Protein AF-A0A967BPK1-F1 (afdb_monomer_lite)

Secondary structure (DSSP, 8-state):
--SSSHHHHHHHHHHHHHTTS---S-TTTSSS---------EEEEEEEE-TT-EEEEETTEEEEE-TTS-SS-EEEEEEEES--SS--TTB-B-EEEEE---S--SSPEEEEEEB-S---SEEEEEEEEEEEEGGGTEEEEEEEEEEEEEETTEEEEEEPP----S-----SS---------SPPPEEEEEEEEEEEEE-TTSSEEEEE-TTTS-HHHHHHHHHHHHHHHHHHHHHT--GGGS-S-PEEEEEE---TT--EEEE--TT-TTT-EEEEEGGGTT-HHHHHHHHHHHHHHHHHHTT--S-HHHHHHS--TTHHHHHHHHHHHTHHHH-TT---TT--GGGTTHHHH-TTGGGTT-HHHHHHHHHHHHHHHHHHH-TTHHHHHHHHHHTT--HHHHHHHHTTT-HHHHHHHHHHHHTTTSS-TT--HHHHHHHHHHSS-EEEE-STT--EEEEEEEEETTEEEEEEEEE--S---TT-EEEEEES-SSEEEEEEEEETT----EEEEEEESEEEE--HHHHHHTTEEEEEEEEE----TT-SS--EEEEEEEEEEE------EEEEEEE----------SSS--------PPPPP------GGGSEEEEEEEEEEETTEEEEEEEEEEEEGGGTEEEEEEEEEEEEEETTTEEEEEEEEEEEEEE--S----SSSS--EEEEEE-TTGGGGS-------TT---------------EEEEEEE-

Radius of gyration: 43.21 Å; chains: 1; bounding box: 71×50×147 Å

pLDDT: mean 75.12, std 24.09, range [24.73, 98.69]

Sequence (731 aa):
MNNLRYSYIRKYLFIFSILFLFSGCDIVDTIIGSGKDDNTDTIINSTTVGTDGGVINADDLTLTIPAGAFSESVDINIYSSSVTDGSIDDLATKVYQIEGLPDQYSKPINVNIKHNGNISDQSYLVIQADSYISSLDSISASNIYFDAVINGDSITSQIPALNTGVAKVSSTNLDMSTTSLTGLFPFKIFGSSNKKNYITSNNHFKIIYNSTKDNLSDITDLGQYLEDAYTKIQDIGFDYSKRPSWPVKVYIEDLANNIYGYFKASHWGLNSDYLRFNRMHLSSQLELKTTAIHEFFHFIQYSYDPRITFNRAGYQSPQHWFNEACSVWSEGLVAGSSYISDVRGFNTLTKPFEGLQAGSVGDATYHGYGMSAFIKYIVNKYGQNVLVSIYEKILAGRHVVDAINNSINYNLFMDYTPFLEQYAQGQIYSDLMYDRLLAALKISTDTFKIETEADTLKIFSANYKELSAKLYLVRLDNQNFQDDASLNLSVDQDLCDISIFTYPKSGGTVTLLAKGQKSCVVSDLKGLVQQGKYLIVMVTNLNYISNNFSPSNLDINLKMEVKTNSISMVEVEFNIDHAHKYTNYNNTTDDYDTEFSDYFTSGAGTSNLSNNIYSTVFNNPPVLGKTIRGNMKTTFYPNTNTVNVYIDQYRYWNSWYYGDVEQHFVFSATIPFNKSYIDDFYEDSTDEYYISGENACGLVSFREDNDLGSEWIGGTQCGGGAYIKVKVHRR

Foldseek 3Di:
DPPPVVVVVVVVVVVVVVVPPPPPDDPPPVVQPPPPPVAPWDFQDKDKAAQCWDWDDGPQKIKGGHRRFDPGIWIKTKTFHPDDQDDDPFFFFTKIKIFTAWLATDFKIKMKGFGPDDFPFWKWKWKWDWWAFLLVRDIDIDIFTFGWDDDPRITIGIDGGQDFLFPPDPVPQDPPPPPPPTTDDMIMIGMGGQWDWDAAPVQQEIEIERPVQADVVLVNLLSVLLVVLVVLVVVLPQDPVSAVDDHAYEYEDADPPVDQKGWAADSSDLNRTHIYGYRVCSPVNLVSSLVSNLRVLLSSLLSLANDTSVPSTHDQGLCSLQSLLVSQLCSCVRNHQQDQDPLCDPLLLQLLQQFDSNSCVPPSNSSSSNCVLVVLQCCVVPNSNLVVQLSNVNSVVFRSVVSNCVSSVNCCLVVLVVSVQCSLQCNSHVNDPVVVVVVVQVPDPQEQEDQDPVSFKDKDKDKGWAFHKDKGKYHLNHQDDDQWKKKKKFKPDQSKKKWKWKAAQVGDTIGTDWIDGRIIMGTGSNVCVVRRIMMMIMMTRNDDDGSDSDIDMDIMMMMIGIDDQPQFFKFWWKDFAFDWDDDDPPDDDDDDPDDDGDGDDTDGDGDTPPPQKDKDWDWDPDDPQKTKIKIWIWGDDPVQQKIKIKIWIWIWHQDPPPGIAIFIFIDIDIDHDDPDDDDDDDDWDKDKDWDWDPVCVVGGQGWGDDPPDTDRDPDDDDPTTGIIIIIITGD

Structure (mmCIF, N/CA/C/O backbone):
data_AF-A0A967BPK1-F1
#
_entry.id   AF-A0A967BPK1-F1
#
loop_
_atom_site.group_PDB
_atom_site.id
_atom_site.type_symbol
_atom_site.label_atom_id
_atom_site.label_alt_id
_atom_site.label_comp_id
_atom_site.label_asym_id
_atom_site.label_entity_id
_atom_site.label_seq_id
_atom_site.pdbx_PDB_ins_code
_atom_site.Cartn_x
_atom_site.Cartn_y
_atom_site.Cartn_z
_atom_site.occupancy
_atom_site.B_iso_or_equiv
_atom_site.auth_seq_id
_atom_site.auth_comp_id
_atom_site.auth_asym_id
_atom_site.auth_atom_id
_atom_site.pdbx_PDB_model_num
ATOM 1 N N . MET A 1 1 ? -40.225 21.966 -10.023 1.00 39.28 1 MET A N 1
ATOM 2 C CA . MET A 1 1 ? -38.940 21.698 -10.713 1.00 39.28 1 MET A CA 1
ATOM 3 C C . MET A 1 1 ? -37.882 20.990 -9.844 1.00 39.28 1 MET A C 1
ATOM 5 O O . MET A 1 1 ? -36.741 20.935 -10.270 1.00 39.28 1 MET A O 1
ATOM 9 N N . ASN A 1 2 ? -38.231 20.346 -8.715 1.00 32.16 2 ASN A N 1
ATOM 10 C CA . ASN A 1 2 ? -37.250 19.632 -7.865 1.00 32.16 2 ASN A CA 1
ATOM 11 C C . ASN A 1 2 ? -37.391 18.095 -7.832 1.00 32.16 2 ASN A C 1
ATOM 13 O O . ASN A 1 2 ? -36.535 17.430 -7.266 1.00 32.16 2 ASN A O 1
ATOM 17 N N . ASN A 1 3 ? -38.385 17.507 -8.512 1.00 28.98 3 ASN A N 1
ATOM 18 C CA . ASN A 1 3 ? -38.604 16.048 -8.506 1.00 28.98 3 ASN A CA 1
ATOM 19 C C . ASN A 1 3 ? -38.168 15.321 -9.793 1.00 28.98 3 ASN A C 1
ATOM 21 O O . ASN A 1 3 ? -38.293 14.106 -9.879 1.00 28.98 3 ASN A O 1
ATOM 25 N N . LEU A 1 4 ? -37.603 16.032 -10.776 1.00 28.75 4 LEU A N 1
ATOM 26 C CA . LEU A 1 4 ? -37.106 15.437 -12.029 1.00 28.75 4 LEU A CA 1
ATOM 27 C C . LEU A 1 4 ? -35.584 15.198 -12.046 1.00 28.75 4 LEU A C 1
ATOM 29 O O . LEU A 1 4 ? -35.102 14.504 -12.933 1.00 28.75 4 LEU A O 1
ATOM 33 N N . ARG A 1 5 ? -34.819 15.692 -11.057 1.00 32.34 5 ARG A N 1
ATOM 34 C CA . ARG A 1 5 ? -33.355 15.485 -10.986 1.00 32.34 5 ARG A CA 1
ATOM 35 C C . ARG A 1 5 ? -32.927 14.190 -10.275 1.00 32.34 5 ARG A C 1
ATOM 37 O O . ARG A 1 5 ? -31.859 13.672 -10.575 1.00 32.34 5 ARG A O 1
ATOM 44 N N . TYR A 1 6 ? -33.772 13.601 -9.424 1.00 32.28 6 TYR A N 1
ATOM 45 C CA . TYR A 1 6 ? -33.434 12.370 -8.686 1.00 32.28 6 TYR A CA 1
ATOM 46 C C . TYR A 1 6 ? -33.651 11.065 -9.476 1.00 32.28 6 TYR A C 1
ATOM 48 O O . TYR A 1 6 ? -33.042 10.045 -9.158 1.00 32.28 6 TYR A O 1
ATOM 56 N N . SER A 1 7 ? -34.462 11.082 -10.541 1.00 31.30 7 SER A N 1
ATOM 57 C CA . SER A 1 7 ? -34.726 9.883 -11.355 1.00 31.30 7 SER A CA 1
ATOM 58 C C . SER A 1 7 ? -33.635 9.585 -12.391 1.00 31.30 7 SER A C 1
ATOM 60 O O . SER A 1 7 ? -33.519 8.438 -12.820 1.00 31.30 7 SER A O 1
ATOM 62 N N . TYR A 1 8 ? -32.840 10.580 -12.797 1.00 31.80 8 TYR A N 1
ATOM 63 C CA . TYR A 1 8 ? -31.775 10.382 -13.786 1.00 31.80 8 TYR A CA 1
ATOM 64 C C . TYR A 1 8 ? -30.491 9.838 -13.145 1.00 31.80 8 TYR A C 1
ATOM 66 O O . TYR A 1 8 ? -29.869 8.942 -13.703 1.00 31.80 8 TYR A O 1
ATOM 74 N N . ILE A 1 9 ? -30.162 10.251 -11.917 1.00 39.34 9 ILE A N 1
ATOM 75 C CA . ILE A 1 9 ? -28.960 9.783 -11.206 1.00 39.34 9 ILE A CA 1
ATOM 76 C C . ILE A 1 9 ? -29.070 8.299 -10.807 1.00 39.34 9 ILE A C 1
ATOM 78 O O . ILE A 1 9 ? -28.094 7.561 -10.916 1.00 39.34 9 ILE A O 1
ATOM 82 N N . ARG A 1 10 ? -30.269 7.806 -10.454 1.00 33.25 10 ARG A N 1
ATOM 83 C CA . ARG A 1 10 ? -30.484 6.372 -10.165 1.00 33.25 10 ARG A CA 1
ATOM 84 C C . ARG A 1 10 ? -30.371 5.467 -11.395 1.00 33.25 10 ARG A C 1
ATOM 86 O O . ARG A 1 10 ? -29.954 4.327 -11.241 1.00 33.25 10 ARG A O 1
ATOM 93 N N . LYS A 1 11 ? -30.698 5.948 -12.601 1.00 33.56 11 LYS A N 1
ATOM 94 C CA . LYS A 1 11 ? -30.529 5.156 -13.833 1.00 33.56 11 LYS A CA 1
ATOM 95 C C . LYS A 1 11 ? -29.064 5.077 -14.274 1.00 33.56 11 LYS A C 1
ATOM 97 O O . LYS A 1 11 ? -28.650 4.017 -14.724 1.00 33.56 11 LYS A O 1
ATOM 102 N N . TYR A 1 12 ? -28.268 6.128 -14.061 1.00 32.22 12 TYR A N 1
ATOM 103 C CA . TYR A 1 12 ? -26.830 6.085 -14.355 1.00 32.22 12 TYR A CA 1
ATOM 104 C C . TYR A 1 12 ? -26.033 5.269 -13.329 1.00 32.22 12 TYR A C 1
ATOM 106 O O . TYR A 1 12 ? -25.163 4.512 -13.737 1.00 32.22 12 TYR A O 1
ATOM 114 N N . LEU A 1 13 ? -26.382 5.309 -12.035 1.00 33.78 13 LEU A N 1
ATOM 115 C CA . LEU A 1 13 ? -25.753 4.448 -11.018 1.00 33.78 13 LEU A CA 1
ATOM 116 C C . LEU A 1 13 ? -26.097 2.960 -11.192 1.00 33.78 13 LEU A C 1
ATOM 118 O O . LEU A 1 13 ? -25.250 2.111 -10.937 1.00 33.78 13 LEU A O 1
ATOM 122 N N . PHE A 1 14 ? -27.293 2.626 -11.687 1.00 30.34 14 PHE A N 1
ATOM 123 C CA . PHE A 1 14 ? -27.671 1.229 -11.936 1.00 30.34 14 PHE A CA 1
ATOM 124 C C . PHE A 1 14 ? -27.060 0.674 -13.237 1.00 30.34 14 PHE A C 1
ATOM 126 O O . PHE A 1 14 ? -26.707 -0.498 -13.289 1.00 30.34 14 PHE A O 1
ATOM 133 N N . ILE A 1 15 ? -26.848 1.517 -14.258 1.00 31.73 15 ILE A N 1
ATOM 134 C CA . ILE A 1 15 ? -26.141 1.133 -15.495 1.00 31.73 15 ILE A CA 1
ATOM 135 C C . ILE A 1 15 ? -24.620 1.029 -15.265 1.00 31.73 15 ILE A C 1
ATOM 137 O O . ILE A 1 15 ? -23.997 0.126 -15.814 1.00 31.73 15 ILE A O 1
ATOM 141 N N . PHE A 1 16 ? -24.032 1.847 -14.381 1.00 29.98 16 PHE A N 1
ATOM 142 C CA . PHE A 1 16 ? -22.621 1.702 -13.978 1.00 29.98 16 PHE A CA 1
ATOM 143 C C . PHE A 1 16 ? -22.356 0.441 -13.138 1.00 29.98 16 PHE A C 1
ATOM 145 O O . PHE A 1 16 ? -21.257 -0.098 -13.174 1.00 29.98 16 PHE A O 1
ATOM 152 N N . SER A 1 17 ? -23.369 -0.061 -12.423 1.00 30.34 17 SER A N 1
ATOM 153 C CA . SER A 1 17 ? -23.257 -1.278 -11.601 1.00 30.34 17 SER A CA 1
ATOM 154 C C . SER A 1 17 ? -23.394 -2.572 -12.415 1.00 30.34 17 SER A C 1
ATOM 156 O O . SER A 1 17 ? -22.915 -3.617 -11.994 1.00 30.34 17 SER A O 1
ATOM 158 N N . ILE A 1 18 ? -24.049 -2.520 -13.582 1.00 29.00 18 ILE A N 1
ATOM 159 C CA . ILE A 1 18 ? -24.295 -3.695 -14.439 1.00 29.00 18 ILE A CA 1
ATOM 160 C C . ILE A 1 18 ? -23.172 -3.905 -15.471 1.00 29.00 18 ILE A C 1
ATOM 162 O O . ILE A 1 18 ? -22.995 -5.017 -15.957 1.00 29.00 18 ILE A O 1
ATOM 166 N N . LEU A 1 19 ? -22.346 -2.887 -15.739 1.00 27.73 19 LEU A N 1
ATOM 167 C CA . LEU A 1 19 ? -21.166 -3.003 -16.609 1.00 27.73 19 LEU A CA 1
ATOM 168 C C . LEU A 1 19 ? -19.940 -3.660 -15.939 1.00 27.73 19 LEU A C 1
ATOM 170 O O . LEU A 1 19 ? -18.959 -3.914 -16.625 1.00 27.73 19 LEU A O 1
ATOM 174 N N . PHE A 1 20 ? -20.008 -3.990 -14.642 1.00 34.41 20 PHE A N 1
ATOM 175 C CA . PHE A 1 20 ? -18.924 -4.646 -13.888 1.00 34.41 20 PHE A CA 1
ATOM 176 C C . PHE A 1 20 ? -19.280 -6.043 -13.342 1.00 34.41 20 PHE A C 1
ATOM 178 O O . PHE A 1 20 ? -18.508 -6.617 -12.581 1.00 34.41 20 PHE A O 1
ATOM 185 N N . LEU A 1 21 ? -20.431 -6.619 -13.717 1.00 28.72 21 LEU A N 1
ATOM 186 C CA . LEU A 1 21 ? -20.920 -7.890 -13.150 1.00 28.72 21 LEU A CA 1
ATOM 187 C C . LEU A 1 21 ? -20.873 -9.103 -14.094 1.00 28.72 21 LEU A C 1
ATOM 189 O O . LEU A 1 21 ? -21.405 -10.153 -13.748 1.00 28.72 21 LEU A O 1
ATOM 193 N N . PHE A 1 22 ? -20.193 -9.014 -15.240 1.00 29.58 22 PHE A N 1
ATOM 194 C CA . PHE A 1 22 ? -19.943 -10.181 -16.096 1.00 29.58 22 PHE A CA 1
ATOM 195 C C . PHE A 1 22 ? -18.528 -10.167 -16.685 1.00 29.58 22 PHE A C 1
ATOM 197 O O . PHE A 1 22 ? -18.328 -9.903 -17.864 1.00 29.58 22 PHE A O 1
ATOM 204 N N . SER A 1 23 ? -17.545 -10.501 -15.854 1.00 32.56 23 SER A N 1
ATOM 205 C CA . SER A 1 23 ? -16.236 -11.009 -16.294 1.00 32.56 23 SER A CA 1
ATOM 206 C C . SER A 1 23 ? -15.808 -12.187 -15.412 1.00 32.56 23 SER A C 1
ATOM 208 O O . SER A 1 23 ? -14.688 -12.278 -14.929 1.00 32.56 23 SER A O 1
ATOM 210 N N . GLY A 1 24 ? -16.746 -13.109 -15.185 1.00 35.28 24 GLY A N 1
ATOM 211 C CA . GLY A 1 24 ? -16.448 -14.486 -14.810 1.00 35.28 24 GLY A CA 1
ATOM 212 C C . GLY A 1 24 ? -16.606 -15.363 -16.046 1.00 35.28 24 GLY A C 1
ATOM 213 O O . GLY A 1 24 ? -17.679 -15.922 -16.259 1.00 35.28 24 GLY A O 1
ATOM 214 N N . CYS A 1 25 ? -15.581 -15.418 -16.895 1.00 24.83 25 CYS A N 1
ATOM 215 C CA . CYS A 1 25 ? -15.500 -16.381 -17.991 1.00 24.83 25 CYS A CA 1
ATOM 216 C C . CYS A 1 25 ? -14.026 -16.672 -18.302 1.00 24.83 25 CYS A C 1
ATOM 218 O O . CYS A 1 25 ? -13.271 -15.759 -18.617 1.00 24.83 25 CYS A O 1
ATOM 220 N N . ASP A 1 26 ? -13.655 -17.936 -18.101 1.00 27.30 26 ASP A N 1
ATOM 221 C CA . ASP A 1 26 ? -12.481 -18.669 -18.583 1.00 27.30 26 ASP A CA 1
ATOM 222 C C . ASP A 1 26 ? -11.184 -17.878 -18.825 1.00 27.30 26 ASP A C 1
ATOM 224 O O . ASP A 1 26 ? -10.869 -17.412 -19.916 1.00 27.30 26 ASP A O 1
ATOM 228 N N . ILE A 1 27 ? -10.357 -17.852 -17.776 1.00 34.88 27 ILE A N 1
ATOM 229 C CA . ILE A 1 27 ? -8.999 -17.287 -17.719 1.00 34.88 27 ILE A CA 1
ATOM 230 C C . ILE A 1 27 ? -8.021 -17.935 -18.721 1.00 34.88 27 ILE A C 1
ATOM 232 O O . ILE A 1 27 ? -6.937 -17.411 -18.933 1.00 34.88 27 ILE A O 1
ATOM 236 N N . VAL A 1 28 ? -8.369 -19.036 -19.388 1.00 30.70 28 VAL A N 1
ATOM 237 C CA . VAL A 1 28 ? -7.425 -19.739 -20.275 1.00 30.70 28 VAL A CA 1
ATOM 238 C C . VAL A 1 28 ? -7.392 -19.154 -21.698 1.00 30.70 28 VAL A C 1
ATOM 240 O O . VAL A 1 28 ? -6.330 -19.167 -22.315 1.00 30.70 28 VAL A O 1
ATOM 243 N N . ASP A 1 29 ? -8.479 -18.546 -22.191 1.00 26.70 29 ASP A N 1
ATOM 244 C CA . ASP A 1 29 ? -8.551 -18.064 -23.588 1.00 26.70 29 ASP A CA 1
ATOM 245 C C . ASP A 1 29 ? -8.177 -16.579 -23.774 1.00 26.70 29 ASP A C 1
ATOM 247 O O . ASP A 1 29 ? -7.864 -16.153 -24.889 1.00 26.70 29 ASP A O 1
ATOM 251 N N . THR A 1 30 ? -8.121 -15.798 -22.689 1.00 29.58 30 THR A N 1
ATOM 252 C CA . THR A 1 30 ? -7.659 -14.393 -22.708 1.00 29.58 30 THR A CA 1
ATOM 253 C C . THR A 1 30 ? -6.133 -14.268 -22.544 1.00 29.58 30 THR A C 1
ATOM 255 O O . THR A 1 30 ? -5.576 -13.199 -22.769 1.00 29.58 30 THR A O 1
ATOM 258 N N . ILE A 1 31 ? -5.447 -15.346 -22.134 1.00 39.66 31 ILE A N 1
ATOM 259 C CA . ILE A 1 31 ? -4.011 -15.351 -21.774 1.00 39.66 31 ILE A CA 1
ATOM 260 C C . ILE A 1 31 ? -3.095 -15.665 -22.965 1.00 39.66 31 ILE A C 1
ATOM 262 O O . ILE A 1 31 ? -1.942 -15.237 -22.998 1.00 39.66 31 ILE A O 1
ATOM 266 N N . ILE A 1 32 ? -3.599 -16.363 -23.979 1.00 35.34 32 ILE A N 1
ATOM 267 C CA . ILE A 1 32 ? -2.971 -16.368 -25.299 1.00 35.34 32 ILE A CA 1
ATOM 268 C C . ILE A 1 32 ? -3.533 -15.134 -25.982 1.00 35.34 32 ILE A C 1
ATOM 270 O O . ILE A 1 32 ? -4.752 -15.024 -26.040 1.00 35.34 32 ILE A O 1
ATOM 274 N N . GLY A 1 33 ? -2.693 -14.2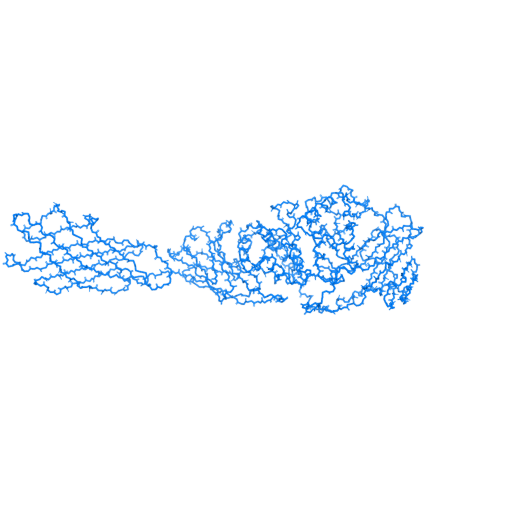15 -26.464 1.00 35.31 33 GLY A N 1
ATOM 275 C CA . GLY A 1 33 ? -3.129 -13.063 -27.254 1.00 35.31 33 GLY A CA 1
ATOM 276 C C . GLY A 1 33 ? -4.075 -13.497 -28.377 1.00 35.31 33 GLY A C 1
ATOM 277 O O . GLY A 1 33 ? -3.653 -13.852 -29.470 1.00 35.31 33 GLY A O 1
ATOM 278 N N . SER A 1 34 ? -5.369 -13.508 -28.076 1.00 28.39 34 SER A N 1
ATOM 279 C CA . SER A 1 34 ? -6.470 -13.701 -29.006 1.00 28.39 34 SER A CA 1
ATOM 280 C C . SER A 1 34 ? -7.261 -12.403 -29.125 1.00 28.39 34 SER A C 1
ATOM 282 O O . SER A 1 34 ? -8.406 -12.390 -29.574 1.00 28.39 34 SER A O 1
ATOM 284 N N . GLY A 1 35 ? -6.571 -11.280 -28.893 1.00 30.95 35 GLY A N 1
ATOM 285 C CA . GLY A 1 35 ? -6.659 -10.157 -29.811 1.00 30.95 35 GLY A CA 1
ATOM 286 C C . GLY A 1 35 ? -6.299 -10.637 -31.217 1.00 30.95 35 GLY A C 1
ATOM 287 O O . GLY A 1 35 ? -5.252 -10.311 -31.759 1.00 30.95 35 GLY A O 1
ATOM 288 N N . LYS A 1 36 ? -7.203 -11.402 -31.839 1.00 31.66 36 LYS A N 1
ATOM 289 C CA . LYS A 1 36 ? -7.503 -11.206 -33.248 1.00 31.66 36 LYS A CA 1
ATOM 290 C C . LYS A 1 36 ? -8.069 -9.790 -33.354 1.00 31.66 36 LYS A C 1
ATOM 292 O O . LYS A 1 36 ? -9.265 -9.608 -33.552 1.00 31.66 36 LYS A O 1
ATOM 297 N N . ASP A 1 37 ? -7.201 -8.796 -33.199 1.00 37.03 37 ASP A N 1
ATOM 298 C CA . ASP A 1 37 ? -7.302 -7.661 -34.091 1.00 37.03 37 ASP A CA 1
ATOM 299 C C . ASP A 1 37 ? -7.235 -8.247 -35.500 1.00 37.03 37 ASP A C 1
ATOM 301 O O . ASP A 1 37 ? -6.562 -9.258 -35.732 1.00 37.03 37 ASP A O 1
ATOM 305 N N . ASP A 1 38 ? -8.015 -7.685 -36.412 1.00 38.47 38 ASP A N 1
ATOM 306 C CA . ASP A 1 38 ? -8.031 -8.032 -37.828 1.00 38.47 38 ASP A CA 1
ATOM 307 C C . ASP A 1 38 ? -6.628 -7.809 -38.418 1.00 38.47 38 ASP A C 1
ATOM 309 O O . ASP A 1 38 ? -6.362 -6.786 -39.046 1.00 38.47 38 ASP A O 1
ATOM 313 N N . ASN A 1 39 ? -5.700 -8.732 -38.141 1.00 43.88 39 ASN A N 1
ATOM 314 C CA . ASN A 1 39 ? -4.274 -8.500 -38.268 1.00 43.88 39 ASN A CA 1
ATOM 315 C C . ASN A 1 39 ? -3.944 -8.438 -39.759 1.00 43.88 39 ASN A C 1
ATOM 317 O O . ASN A 1 39 ? -3.833 -9.455 -40.443 1.00 43.88 39 ASN A O 1
ATOM 321 N N . THR A 1 40 ? -3.844 -7.215 -40.272 1.00 52.53 40 THR A N 1
ATOM 322 C CA . THR A 1 40 ? -3.368 -6.900 -41.622 1.00 52.53 40 THR A CA 1
ATOM 323 C C . THR A 1 40 ? -1.859 -7.114 -41.763 1.00 52.53 40 THR A C 1
ATOM 325 O O . THR A 1 40 ? -1.305 -6.857 -42.830 1.00 52.53 40 THR A O 1
ATOM 328 N N . ASP A 1 41 ? -1.193 -7.563 -40.697 1.00 68.38 41 ASP A N 1
ATOM 329 C CA . ASP A 1 41 ? 0.238 -7.814 -40.639 1.00 68.38 41 ASP A CA 1
ATOM 330 C C . ASP A 1 41 ? 0.620 -8.992 -41.548 1.00 68.38 41 ASP A C 1
ATOM 332 O O . ASP A 1 41 ? 0.244 -10.148 -41.348 1.00 68.38 41 ASP A O 1
ATOM 336 N N . THR A 1 42 ? 1.389 -8.691 -42.590 1.00 77.69 42 THR A N 1
ATOM 337 C CA . THR A 1 42 ? 1.903 -9.689 -43.533 1.00 77.69 42 THR A CA 1
ATOM 338 C C . THR A 1 42 ? 3.266 -10.195 -43.089 1.00 77.69 42 THR A C 1
ATOM 340 O O . THR A 1 42 ? 4.171 -9.388 -42.859 1.00 77.69 42 THR A O 1
ATOM 343 N N . ILE A 1 43 ? 3.441 -11.522 -43.045 1.00 85.69 43 ILE A N 1
ATOM 344 C CA . ILE A 1 43 ? 4.763 -12.148 -42.895 1.00 85.69 43 ILE A CA 1
ATOM 345 C C . ILE A 1 43 ? 5.633 -11.705 -44.072 1.00 85.69 43 ILE A C 1
ATOM 347 O O . ILE A 1 43 ? 5.326 -12.009 -45.225 1.00 85.69 43 ILE A O 1
ATOM 351 N N . ILE A 1 44 ? 6.724 -11.008 -43.771 1.00 91.94 44 ILE A N 1
ATOM 352 C CA . ILE A 1 44 ? 7.715 -10.564 -44.759 1.00 91.94 44 ILE A CA 1
ATOM 353 C C . ILE A 1 44 ? 8.986 -11.418 -44.723 1.00 91.94 44 ILE A C 1
ATOM 355 O O . ILE A 1 44 ? 9.731 -11.452 -45.701 1.00 91.94 44 ILE A O 1
ATOM 359 N N . ASN A 1 45 ? 9.237 -12.140 -43.625 1.00 92.50 45 ASN A N 1
ATOM 360 C CA . ASN A 1 45 ? 10.313 -13.124 -43.529 1.00 92.50 45 ASN A CA 1
ATOM 361 C C . ASN A 1 45 ? 9.978 -14.204 -42.483 1.00 92.50 45 ASN A C 1
ATOM 363 O O . ASN A 1 45 ? 9.408 -13.900 -41.438 1.00 92.50 45 ASN A O 1
ATOM 367 N N . SER A 1 46 ? 10.358 -15.451 -42.756 1.00 92.06 46 SER A N 1
ATOM 368 C CA . SER A 1 46 ? 10.359 -16.558 -41.797 1.00 92.06 46 SER A CA 1
ATOM 369 C C . SER A 1 46 ? 11.662 -17.337 -41.975 1.00 92.06 46 SER A C 1
ATOM 371 O O . SER A 1 46 ? 11.965 -17.783 -43.084 1.00 92.06 46 SER A O 1
ATOM 373 N N . THR A 1 47 ? 12.470 -17.438 -40.917 1.00 93.12 47 THR A N 1
ATOM 374 C CA . THR A 1 47 ? 13.802 -18.062 -40.957 1.00 93.12 47 THR A CA 1
ATOM 375 C C . THR A 1 47 ? 14.074 -18.848 -39.675 1.00 93.12 47 THR A C 1
ATOM 377 O O . THR A 1 47 ? 13.941 -18.310 -38.578 1.00 93.12 47 THR A O 1
ATOM 380 N N . THR A 1 48 ? 14.543 -20.091 -39.805 1.00 94.06 48 THR A N 1
ATOM 381 C CA . THR A 1 48 ? 15.086 -20.870 -38.683 1.00 94.06 48 THR A CA 1
ATOM 382 C C . THR A 1 48 ? 16.526 -20.445 -38.391 1.00 94.06 48 THR A C 1
ATOM 384 O O . THR A 1 48 ? 17.380 -20.483 -39.280 1.00 94.06 48 THR A O 1
ATOM 387 N N . VAL A 1 49 ? 16.825 -20.074 -37.145 1.00 93.31 49 VAL A N 1
ATOM 388 C CA . VAL A 1 49 ? 18.171 -19.686 -36.699 1.00 93.31 49 VAL A CA 1
ATOM 389 C C . VAL A 1 49 ? 18.680 -20.669 -35.656 1.00 93.31 49 VAL A C 1
ATOM 391 O O . VAL A 1 49 ? 18.055 -20.857 -34.617 1.00 93.31 49 VAL A O 1
ATOM 394 N N . GLY A 1 50 ? 19.827 -21.288 -35.941 1.00 92.06 50 GLY A N 1
ATOM 395 C CA . GLY A 1 50 ? 20.498 -22.242 -35.058 1.00 92.06 50 GLY A CA 1
ATOM 396 C C . GLY A 1 50 ? 21.563 -21.621 -34.153 1.00 92.06 50 GLY A C 1
ATOM 397 O O . GLY A 1 50 ? 21.739 -20.404 -34.076 1.00 92.06 50 GLY A O 1
ATOM 398 N N . THR A 1 51 ? 22.350 -22.485 -33.510 1.00 93.44 51 THR A N 1
ATOM 399 C CA . THR A 1 51 ? 23.450 -22.095 -32.610 1.00 93.44 51 THR A CA 1
ATOM 400 C C . THR A 1 51 ? 24.563 -21.316 -33.307 1.00 93.44 51 THR A C 1
ATOM 402 O O . THR A 1 51 ? 25.292 -20.579 -32.650 1.00 93.44 51 THR A O 1
ATOM 405 N N . ASP A 1 52 ? 24.702 -21.436 -34.627 1.00 94.88 52 ASP A N 1
ATOM 406 C CA . ASP A 1 52 ? 25.702 -20.697 -35.409 1.00 94.88 52 ASP A CA 1
ATOM 407 C C . ASP A 1 52 ? 25.343 -19.210 -35.585 1.00 94.88 52 ASP A C 1
ATOM 409 O O . ASP A 1 52 ? 26.171 -18.415 -36.035 1.00 94.88 52 ASP A O 1
ATOM 413 N N . GLY A 1 53 ? 24.138 -18.806 -35.165 1.00 94.50 53 GLY A N 1
ATOM 414 C CA . GLY A 1 53 ? 23.610 -17.465 -35.383 1.00 94.50 53 GLY A CA 1
ATOM 415 C C . GLY A 1 53 ? 23.213 -17.240 -36.842 1.00 94.50 53 GLY A C 1
ATOM 416 O O . GLY A 1 53 ? 22.993 -18.183 -37.601 1.00 94.50 53 GLY A O 1
ATOM 417 N N . GLY A 1 54 ? 23.091 -15.977 -37.244 1.00 95.38 54 GLY A N 1
ATOM 418 C CA . GLY A 1 54 ? 22.701 -15.630 -38.607 1.00 95.38 54 GLY A CA 1
ATOM 419 C C . GLY A 1 54 ? 22.305 -14.170 -38.786 1.00 95.38 54 GLY A C 1
ATOM 420 O O . GLY A 1 54 ? 22.270 -13.388 -37.835 1.00 95.38 54 GLY A O 1
ATOM 421 N N . VAL A 1 55 ? 22.002 -13.809 -40.031 1.00 96.50 55 VAL A N 1
ATOM 422 C CA . VAL A 1 55 ? 21.466 -12.495 -40.399 1.00 96.50 55 VAL A CA 1
ATOM 423 C C . VAL A 1 55 ? 20.106 -12.700 -41.050 1.00 96.50 55 VAL A C 1
ATOM 425 O O . VAL A 1 55 ? 20.004 -13.429 -42.035 1.00 96.50 55 VAL A O 1
ATOM 428 N N . ILE A 1 56 ? 19.081 -12.043 -40.516 1.00 95.12 56 ILE A N 1
ATOM 429 C CA . ILE A 1 56 ? 17.734 -12.019 -41.085 1.00 95.12 56 ILE A CA 1
ATOM 430 C C . ILE A 1 56 ? 17.525 -10.642 -41.711 1.00 95.12 56 ILE A C 1
ATOM 432 O O . ILE A 1 56 ? 17.633 -9.627 -41.023 1.00 95.12 56 ILE A O 1
ATOM 436 N N . ASN A 1 57 ? 17.231 -10.609 -43.011 1.00 94.31 57 ASN A N 1
ATOM 437 C CA . ASN A 1 57 ? 16.903 -9.385 -43.743 1.00 94.31 57 ASN A CA 1
ATOM 438 C C . ASN A 1 57 ? 15.412 -9.396 -44.091 1.00 94.31 57 ASN A C 1
ATOM 440 O O . ASN A 1 57 ? 14.938 -10.340 -44.725 1.00 94.31 57 ASN A O 1
ATOM 444 N N . ALA A 1 58 ? 14.684 -8.359 -43.690 1.00 91.69 58 ALA A N 1
ATOM 445 C CA . ALA A 1 58 ? 13.249 -8.230 -43.901 1.00 91.69 58 ALA A CA 1
ATOM 446 C C . ALA A 1 58 ? 12.918 -6.770 -44.247 1.00 91.69 58 ALA A C 1
ATOM 448 O O . ALA A 1 58 ? 12.852 -5.916 -43.367 1.00 91.69 58 ALA A O 1
ATOM 449 N N . ASP A 1 59 ? 12.753 -6.475 -45.537 1.00 91.50 59 ASP A N 1
ATOM 450 C CA . ASP A 1 59 ? 12.618 -5.112 -46.071 1.00 91.50 59 ASP A CA 1
ATOM 451 C C . ASP A 1 59 ? 13.726 -4.157 -45.585 1.00 91.50 59 ASP A C 1
ATOM 453 O O . ASP A 1 59 ? 14.891 -4.308 -45.958 1.00 91.50 59 ASP A O 1
ATOM 457 N N . ASP A 1 60 ? 13.366 -3.166 -44.764 1.00 93.62 60 ASP A N 1
ATOM 458 C CA . ASP A 1 60 ? 14.281 -2.164 -44.218 1.00 93.62 60 ASP A CA 1
ATOM 459 C C . ASP A 1 60 ? 14.835 -2.558 -42.837 1.00 93.62 60 ASP A C 1
ATOM 461 O O . ASP A 1 60 ? 15.564 -1.774 -42.233 1.00 93.62 60 ASP A O 1
ATOM 465 N N . LEU A 1 61 ? 14.483 -3.745 -42.327 1.00 94.94 61 LEU A N 1
ATOM 466 C CA . LEU A 1 61 ? 14.980 -4.318 -41.079 1.00 94.94 61 LEU A CA 1
ATOM 467 C C . LEU A 1 61 ? 16.071 -5.360 -41.354 1.00 94.94 61 LEU A C 1
ATOM 469 O O . LEU A 1 61 ? 15.918 -6.272 -42.165 1.00 94.94 61 LEU A O 1
ATOM 473 N N . THR A 1 62 ? 17.161 -5.269 -40.599 1.00 96.38 62 THR A N 1
ATOM 474 C CA . THR A 1 62 ? 18.190 -6.304 -40.494 1.00 96.38 62 THR A CA 1
ATOM 475 C C . THR A 1 62 ? 18.380 -6.695 -39.032 1.00 96.38 62 THR A C 1
ATOM 477 O O . THR A 1 62 ? 18.726 -5.856 -38.196 1.00 96.38 62 THR A O 1
ATOM 480 N N . LEU A 1 63 ? 18.202 -7.981 -38.727 1.00 96.44 63 LEU A N 1
ATOM 481 C CA . LEU A 1 63 ? 18.549 -8.582 -37.439 1.00 96.44 63 LEU A CA 1
ATOM 482 C C . LEU A 1 63 ? 19.828 -9.400 -37.598 1.00 96.44 63 LEU A C 1
ATOM 484 O O . LEU A 1 63 ? 19.917 -10.248 -38.481 1.00 96.44 63 LEU A O 1
ATOM 488 N N . THR A 1 64 ? 20.820 -9.176 -36.739 1.00 96.88 64 THR A N 1
ATOM 489 C CA . THR A 1 64 ? 22.044 -9.991 -36.698 1.00 96.88 64 THR A CA 1
ATOM 490 C C . THR A 1 64 ? 22.154 -10.688 -35.353 1.00 96.88 64 THR A C 1
ATOM 492 O O . THR A 1 64 ? 22.385 -10.046 -34.324 1.00 96.88 64 THR A O 1
ATOM 495 N N . ILE A 1 65 ? 22.021 -12.009 -35.386 1.00 96.12 65 ILE A N 1
ATOM 496 C CA . ILE A 1 65 ? 22.067 -12.905 -34.235 1.00 96.12 65 ILE A CA 1
ATOM 497 C C . ILE A 1 65 ? 23.485 -13.487 -34.159 1.00 96.12 65 ILE A C 1
ATOM 499 O O . ILE A 1 65 ? 23.895 -14.208 -35.071 1.00 96.12 65 ILE A O 1
ATOM 503 N N . PRO A 1 66 ? 24.271 -13.174 -33.113 1.00 95.88 66 PRO A N 1
ATOM 504 C CA . PRO A 1 66 ? 25.630 -13.689 -32.996 1.00 95.88 66 PRO A CA 1
ATOM 505 C C . PRO A 1 66 ? 25.671 -15.212 -32.832 1.00 95.88 66 PRO A C 1
ATOM 507 O O . PRO A 1 66 ? 24.819 -15.796 -32.162 1.00 95.88 66 PRO A O 1
ATOM 510 N N . ALA A 1 67 ? 26.732 -15.844 -33.335 1.00 94.88 67 ALA A N 1
ATOM 511 C CA . ALA A 1 67 ? 27.018 -17.249 -33.051 1.00 94.88 67 ALA A CA 1
ATOM 512 C C . ALA A 1 67 ? 27.030 -17.521 -31.536 1.00 94.88 67 ALA A C 1
ATOM 514 O O . ALA A 1 67 ? 27.655 -16.789 -30.759 1.00 94.88 67 ALA A O 1
ATOM 515 N N . GLY A 1 68 ? 26.344 -18.577 -31.111 1.00 91.00 68 GLY A N 1
ATOM 516 C CA . GLY A 1 68 ? 26.168 -18.990 -29.720 1.00 91.00 68 GLY A CA 1
ATOM 517 C C . GLY A 1 68 ? 25.171 -18.153 -28.916 1.00 91.00 68 GLY A C 1
ATOM 518 O O . GLY A 1 68 ? 25.109 -18.330 -27.702 1.00 91.00 68 GLY A O 1
ATOM 519 N N . ALA A 1 69 ? 24.427 -17.228 -29.537 1.00 91.12 69 ALA A N 1
ATOM 520 C CA . ALA A 1 69 ? 23.363 -16.495 -28.846 1.00 91.12 69 ALA A CA 1
ATOM 521 C C . ALA A 1 69 ? 22.232 -17.435 -28.398 1.00 91.12 69 ALA A C 1
ATOM 523 O O . ALA A 1 69 ? 21.766 -17.317 -27.264 1.00 91.12 69 ALA A O 1
ATOM 524 N N . PHE A 1 70 ? 21.840 -18.378 -29.261 1.00 90.81 70 PHE A N 1
ATOM 525 C CA . PHE A 1 70 ? 20.805 -19.381 -28.998 1.00 90.81 70 PHE A CA 1
ATOM 526 C C . PHE A 1 70 ? 21.421 -20.736 -28.646 1.00 90.81 70 PHE A C 1
ATOM 528 O O . PHE A 1 70 ? 22.486 -21.092 -29.154 1.00 90.81 70 PHE A O 1
ATOM 535 N N . SER A 1 71 ? 20.749 -21.485 -27.769 1.00 88.19 71 SER A N 1
ATOM 536 C CA . SER A 1 71 ? 21.143 -22.843 -27.365 1.00 88.19 71 SER A CA 1
ATOM 537 C C . SER A 1 71 ? 20.593 -23.936 -28.281 1.00 88.19 71 SER A C 1
ATOM 539 O O . SER A 1 71 ? 21.092 -25.058 -28.256 1.00 88.19 71 SER A O 1
ATOM 541 N N . GLU A 1 72 ? 19.582 -23.616 -29.083 1.00 88.00 72 GLU A N 1
ATOM 542 C CA . GLU A 1 72 ? 18.920 -24.519 -30.020 1.00 88.00 72 GLU A CA 1
ATOM 543 C C . GLU A 1 72 ? 18.435 -23.755 -31.256 1.00 88.00 72 GLU A C 1
ATOM 545 O O . GLU A 1 72 ? 18.609 -22.538 -31.348 1.00 88.00 72 GLU A O 1
ATOM 550 N N . SER A 1 73 ? 17.883 -24.481 -32.229 1.00 90.88 73 SER A N 1
ATOM 551 C CA . SER A 1 73 ? 17.304 -23.858 -33.421 1.00 90.88 73 SER A CA 1
ATOM 552 C C . SER A 1 73 ? 15.888 -23.378 -33.143 1.00 90.88 73 SER A C 1
ATOM 554 O O . SER A 1 73 ? 15.085 -24.136 -32.607 1.00 90.88 73 SER A O 1
ATOM 556 N N . VAL A 1 74 ? 15.595 -22.142 -33.536 1.00 90.62 74 VAL A N 1
ATOM 557 C CA . VAL A 1 74 ? 14.295 -21.491 -33.336 1.00 90.62 74 VAL A CA 1
ATOM 558 C C . VAL A 1 74 ? 13.803 -20.873 -34.638 1.00 90.62 74 VAL A C 1
ATOM 560 O O . VAL A 1 74 ? 14.597 -20.327 -35.406 1.00 90.62 74 VAL A O 1
ATOM 563 N N . ASP A 1 75 ? 12.499 -20.954 -34.884 1.00 91.38 75 ASP A N 1
ATOM 564 C CA . ASP A 1 75 ? 11.860 -20.295 -36.022 1.00 91.38 75 ASP A CA 1
ATOM 565 C C . ASP A 1 75 ? 11.533 -18.851 -35.654 1.00 91.38 75 ASP A C 1
ATOM 567 O O . ASP A 1 75 ? 10.807 -18.609 -34.694 1.00 91.38 75 ASP A O 1
ATOM 571 N N . ILE A 1 76 ? 12.062 -17.893 -36.417 1.00 92.00 76 ILE A N 1
ATOM 572 C CA . ILE A 1 76 ? 11.796 -16.466 -36.233 1.00 92.00 76 ILE A CA 1
ATOM 573 C C . ILE A 1 76 ? 10.945 -15.970 -37.395 1.00 92.00 76 ILE A C 1
ATOM 575 O O . ILE A 1 76 ? 11.348 -16.069 -38.558 1.00 92.00 76 ILE A O 1
ATOM 579 N N . ASN A 1 77 ? 9.795 -15.384 -37.068 1.00 92.38 77 ASN A N 1
ATOM 580 C CA . ASN A 1 77 ? 8.901 -14.752 -38.034 1.00 92.38 77 ASN A CA 1
ATOM 581 C C . ASN A 1 77 ? 8.948 -13.233 -37.869 1.00 92.38 77 ASN A C 1
ATOM 583 O O . ASN A 1 77 ? 8.917 -12.717 -36.751 1.00 92.38 77 ASN A O 1
ATOM 587 N N . ILE A 1 78 ? 9.013 -12.522 -38.994 1.00 93.12 78 ILE A N 1
ATOM 588 C CA . ILE A 1 78 ? 8.974 -11.063 -39.052 1.00 93.12 78 ILE A CA 1
ATOM 589 C C . ILE A 1 78 ? 7.786 -10.645 -39.907 1.00 93.12 78 ILE A C 1
ATOM 591 O O . ILE A 1 78 ? 7.659 -11.059 -41.064 1.00 93.12 78 ILE A O 1
ATOM 595 N N . TYR A 1 79 ? 6.961 -9.771 -39.346 1.00 92.06 79 TYR A N 1
ATOM 596 C CA . TYR A 1 79 ? 5.809 -9.180 -40.005 1.00 92.06 79 TYR A CA 1
ATOM 597 C C . TYR A 1 79 ? 6.055 -7.689 -40.216 1.00 92.06 79 TYR A C 1
ATOM 599 O O . TYR A 1 79 ? 6.609 -7.015 -39.343 1.00 92.06 79 TYR A O 1
ATOM 607 N N . SER A 1 80 ? 5.636 -7.160 -41.364 1.00 86.81 80 SER A N 1
ATOM 608 C CA . SER A 1 80 ? 5.506 -5.711 -41.522 1.00 86.81 80 SER A CA 1
ATOM 609 C C . SER A 1 80 ? 4.186 -5.285 -40.898 1.00 86.81 80 SER A C 1
ATOM 611 O O . SER A 1 80 ? 3.149 -5.851 -41.246 1.00 86.81 80 SER A O 1
ATOM 613 N N . SER A 1 81 ? 4.231 -4.297 -40.005 1.00 79.69 81 SER A N 1
ATOM 614 C CA . SER A 1 81 ? 3.036 -3.731 -39.387 1.00 79.69 81 SER A CA 1
ATOM 615 C C . SER A 1 81 ? 2.906 -2.256 -39.746 1.00 79.69 81 SER A C 1
ATOM 617 O O . SER A 1 81 ? 3.887 -1.508 -39.781 1.00 79.69 81 SER A O 1
ATOM 619 N N . SER A 1 82 ? 1.682 -1.820 -40.037 1.00 67.31 82 SER A N 1
ATOM 620 C CA . SER A 1 82 ? 1.372 -0.411 -40.310 1.00 67.31 82 SER A CA 1
ATOM 621 C C . SER A 1 82 ? 0.921 0.360 -39.069 1.00 67.31 82 SER A C 1
ATOM 623 O O . SER A 1 82 ? 0.663 1.559 -39.170 1.00 67.31 82 SER A O 1
ATOM 625 N N . VAL A 1 83 ? 0.789 -0.310 -37.920 1.00 68.25 83 VAL A N 1
ATOM 626 C CA . VAL A 1 83 ? 0.188 0.253 -36.707 1.00 68.25 83 VAL A CA 1
ATOM 627 C C . VAL A 1 83 ? 1.024 -0.048 -35.466 1.00 68.25 83 VAL A C 1
ATOM 629 O O . VAL A 1 83 ? 1.356 -1.191 -35.150 1.00 68.25 83 VAL A O 1
ATOM 632 N N . THR A 1 84 ? 1.341 1.010 -34.730 1.00 70.69 84 THR A N 1
ATOM 633 C CA . THR A 1 84 ? 1.763 0.915 -33.333 1.00 70.69 84 THR A CA 1
ATOM 634 C C . THR A 1 84 ? 0.529 0.819 -32.450 1.00 70.69 84 THR A C 1
ATOM 636 O O . THR A 1 84 ? -0.524 1.365 -32.789 1.00 70.69 84 THR A O 1
ATOM 639 N N . ASP A 1 85 ? 0.657 0.183 -31.292 1.00 68.06 85 ASP A N 1
ATOM 640 C CA . ASP A 1 85 ? -0.410 0.204 -30.299 1.00 68.06 85 ASP A CA 1
ATOM 641 C C . ASP A 1 85 ? -0.389 1.586 -29.632 1.00 68.06 85 ASP A C 1
ATOM 643 O O . ASP A 1 85 ? 0.545 1.934 -28.903 1.00 68.06 85 ASP A O 1
ATOM 647 N N . GLY A 1 86 ? -1.385 2.412 -29.965 1.00 66.69 86 GLY A N 1
ATOM 648 C CA . GLY A 1 86 ? -1.456 3.825 -29.581 1.00 66.69 86 GLY A CA 1
ATOM 649 C C . GLY A 1 86 ? -0.744 4.786 -30.547 1.00 66.69 86 GLY A C 1
ATOM 650 O O . GLY A 1 86 ? -0.078 4.378 -31.498 1.00 66.69 86 GLY A O 1
ATOM 651 N N . SER A 1 87 ? -0.910 6.094 -30.310 1.00 64.81 87 SER A N 1
ATOM 652 C CA . SER A 1 87 ? -0.248 7.151 -31.094 1.00 64.81 87 SER A CA 1
ATOM 653 C C . SER A 1 87 ? 1.200 7.320 -30.642 1.00 64.81 87 SER A C 1
ATOM 655 O O . SER A 1 87 ? 1.450 7.587 -29.467 1.00 64.81 87 SER A O 1
ATOM 657 N N . ILE A 1 88 ? 2.144 7.198 -31.576 1.00 73.31 88 ILE A N 1
ATOM 658 C CA . ILE A 1 88 ? 3.570 7.451 -31.347 1.00 73.31 88 ILE A CA 1
ATOM 659 C C . ILE A 1 88 ? 3.993 8.612 -32.243 1.00 73.31 88 ILE A C 1
ATOM 661 O O . ILE A 1 88 ? 4.245 8.446 -33.435 1.00 73.31 88 ILE A O 1
ATOM 665 N N . ASP A 1 89 ? 4.044 9.805 -31.656 1.00 69.81 89 ASP A N 1
ATOM 666 C CA . ASP A 1 89 ? 4.273 11.068 -32.372 1.00 69.81 89 ASP A CA 1
ATOM 667 C C . ASP A 1 89 ? 5.697 11.205 -32.947 1.00 69.81 89 ASP A C 1
ATOM 669 O O . ASP A 1 89 ? 5.990 12.138 -33.694 1.00 69.81 89 ASP A O 1
ATOM 673 N N . ASP A 1 90 ? 6.602 10.307 -32.569 1.00 80.12 90 ASP A N 1
ATOM 674 C CA . ASP A 1 90 ? 8.040 10.395 -32.801 1.00 80.12 90 ASP A CA 1
ATOM 675 C C . ASP A 1 90 ? 8.622 9.207 -33.591 1.00 80.12 90 ASP A C 1
ATOM 677 O O . ASP A 1 90 ? 9.841 9.005 -33.619 1.00 80.12 90 ASP A O 1
ATOM 681 N N . LEU A 1 91 ? 7.754 8.442 -34.260 1.00 87.62 91 LEU A N 1
ATOM 682 C CA . LEU A 1 91 ? 8.113 7.326 -35.135 1.00 87.62 91 LEU A CA 1
ATOM 683 C C . LEU A 1 91 ? 9.012 7.788 -36.301 1.00 87.62 91 LEU A C 1
ATOM 685 O O . LEU A 1 91 ? 8.638 8.658 -37.084 1.00 87.62 91 LEU A O 1
ATOM 689 N N . ALA A 1 92 ? 10.194 7.179 -36.434 1.00 88.44 92 ALA A N 1
ATOM 690 C CA . ALA A 1 92 ? 11.201 7.516 -37.451 1.00 88.44 92 ALA A CA 1
ATOM 691 C C . ALA A 1 92 ? 11.383 6.434 -38.535 1.00 88.44 92 ALA A C 1
ATOM 693 O O . ALA A 1 92 ? 12.022 6.675 -39.563 1.00 88.44 92 ALA A O 1
ATOM 694 N N . THR A 1 93 ? 10.848 5.232 -38.315 1.00 90.94 93 THR A N 1
ATOM 695 C CA . THR A 1 93 ? 10.999 4.074 -39.212 1.00 90.94 93 THR A CA 1
ATOM 696 C C . THR A 1 93 ? 9.660 3.377 -39.447 1.00 90.94 93 THR A C 1
ATOM 698 O O . THR A 1 93 ? 8.654 3.712 -38.828 1.00 90.94 93 THR A O 1
ATOM 701 N N . LYS A 1 94 ? 9.655 2.348 -40.303 1.00 90.12 94 LYS A N 1
ATOM 702 C CA . LYS A 1 94 ? 8.572 1.350 -40.324 1.00 90.12 94 LYS A CA 1
ATOM 703 C C . LYS A 1 94 ? 8.538 0.543 -39.019 1.00 90.12 94 LYS A C 1
ATOM 705 O O . LYS A 1 94 ? 9.543 0.491 -38.303 1.00 90.12 94 LYS A O 1
ATOM 710 N N . VAL A 1 95 ? 7.398 -0.091 -38.755 1.00 91.44 95 VAL A N 1
ATOM 711 C CA . VAL A 1 95 ? 7.162 -0.962 -37.597 1.00 91.44 95 VAL A CA 1
ATOM 712 C C . VAL A 1 95 ? 7.214 -2.421 -38.039 1.00 91.44 95 VAL A C 1
ATOM 714 O O . VAL A 1 95 ? 6.679 -2.783 -39.089 1.00 91.44 95 VAL A O 1
ATOM 717 N N . TYR A 1 96 ? 7.860 -3.258 -37.231 1.00 92.38 96 TYR A N 1
ATOM 718 C CA . TYR A 1 96 ? 7.984 -4.691 -37.482 1.00 92.38 96 TYR A CA 1
ATOM 719 C C . TYR A 1 96 ? 7.569 -5.483 -36.252 1.00 92.38 96 TYR A C 1
ATOM 721 O O . TYR A 1 96 ? 8.045 -5.178 -35.164 1.00 92.38 96 TYR A O 1
ATOM 729 N N . GLN A 1 97 ? 6.743 -6.512 -36.414 1.00 91.44 97 GLN A N 1
ATOM 730 C CA . GLN A 1 97 ? 6.476 -7.483 -35.352 1.00 91.44 97 GLN A CA 1
ATOM 731 C C . GLN A 1 97 ? 7.428 -8.669 -35.494 1.00 91.44 97 GLN A C 1
ATOM 733 O O . GLN A 1 97 ? 7.631 -9.178 -36.597 1.00 91.44 97 GLN A O 1
ATOM 738 N N . ILE A 1 98 ? 8.021 -9.091 -34.380 1.00 90.56 98 ILE A N 1
ATOM 739 C CA . ILE A 1 98 ? 8.916 -10.242 -34.286 1.00 90.56 98 ILE A CA 1
ATOM 740 C C . ILE A 1 98 ? 8.253 -11.306 -33.418 1.00 90.56 98 ILE A C 1
ATOM 742 O O . ILE A 1 98 ? 7.804 -11.022 -32.308 1.00 90.56 98 ILE A O 1
ATOM 746 N N . GLU A 1 99 ? 8.256 -12.541 -33.909 1.00 89.19 99 GLU A N 1
ATOM 747 C CA . GLU A 1 99 ? 7.795 -13.727 -33.190 1.00 89.19 99 GLU A CA 1
ATOM 748 C C . GLU A 1 99 ? 8.866 -14.816 -33.191 1.00 89.19 99 GLU A C 1
ATOM 750 O O . GLU A 1 99 ? 9.675 -14.901 -34.118 1.00 89.19 99 GLU A O 1
ATOM 755 N N . GLY A 1 100 ? 8.848 -15.668 -32.163 1.00 85.50 100 GLY A N 1
ATOM 756 C CA . GLY A 1 100 ? 9.701 -16.857 -32.091 1.00 85.50 100 GLY A CA 1
ATOM 757 C C . GLY A 1 100 ? 11.107 -16.624 -31.531 1.00 85.50 100 GLY A C 1
ATOM 758 O O . GLY A 1 100 ? 11.946 -17.523 -31.566 1.00 85.50 100 GLY A O 1
ATOM 759 N N . LEU A 1 101 ? 11.381 -15.442 -30.964 1.00 85.69 101 LEU A N 1
ATOM 760 C CA . LEU A 1 101 ? 12.599 -15.247 -30.179 1.00 85.69 101 LEU A CA 1
ATOM 761 C C . LEU A 1 101 ? 12.546 -16.076 -28.884 1.00 85.69 101 LEU A C 1
ATOM 763 O O . LEU A 1 101 ? 11.523 -16.066 -28.193 1.00 85.69 101 LEU A O 1
ATOM 767 N N . PRO A 1 102 ? 13.635 -16.776 -28.522 1.00 79.38 102 PRO A N 1
ATOM 768 C CA . PRO A 1 102 ? 13.645 -17.619 -27.339 1.00 79.38 102 PRO A CA 1
ATOM 769 C C . PRO A 1 102 ? 13.545 -16.765 -26.073 1.00 79.38 102 PRO A C 1
ATOM 771 O O . PRO A 1 102 ? 14.078 -15.656 -25.999 1.00 79.38 102 PRO A O 1
ATOM 774 N N . ASP A 1 103 ? 12.899 -17.319 -25.050 1.00 69.69 103 ASP A N 1
ATOM 775 C CA . ASP A 1 103 ? 12.765 -16.719 -23.718 1.00 69.69 103 ASP A CA 1
ATOM 776 C C . ASP A 1 103 ? 14.095 -16.644 -22.954 1.00 69.69 103 ASP A C 1
ATOM 778 O O . ASP A 1 103 ? 14.147 -16.059 -21.873 1.00 69.69 103 ASP A O 1
ATOM 782 N N . GLN A 1 104 ? 15.166 -17.224 -23.507 1.00 73.94 104 GLN A N 1
ATOM 783 C CA . GLN A 1 104 ? 16.538 -17.165 -23.020 1.00 73.94 104 GLN A CA 1
ATOM 784 C C . GLN A 1 104 ? 17.522 -17.089 -24.197 1.00 73.94 104 GLN A C 1
ATOM 786 O O . GLN A 1 104 ? 17.523 -17.938 -25.086 1.00 73.94 104 GLN A O 1
ATOM 791 N N . TYR A 1 105 ? 18.412 -16.096 -24.179 1.00 84.88 105 TYR A N 1
ATOM 792 C CA . TYR A 1 105 ? 19.544 -16.011 -25.104 1.00 84.88 105 TYR A CA 1
ATOM 793 C C . TYR A 1 105 ? 20.715 -15.265 -24.461 1.00 84.88 105 TYR A C 1
ATOM 795 O O . TYR A 1 105 ? 20.537 -14.368 -23.635 1.00 84.88 105 TYR A O 1
ATOM 803 N N . SER A 1 106 ? 21.933 -15.661 -24.832 1.00 86.25 106 SER A N 1
ATOM 804 C CA . SER A 1 106 ? 23.152 -15.328 -24.080 1.00 86.25 106 SER A CA 1
ATOM 805 C C . SER A 1 106 ? 23.920 -14.111 -24.605 1.00 86.25 106 SER A C 1
ATOM 807 O O . SER A 1 106 ? 24.827 -13.617 -23.934 1.00 86.25 106 SER A O 1
ATOM 809 N N . LYS A 1 107 ? 23.590 -13.620 -25.808 1.00 90.06 107 LYS A N 1
ATOM 810 C CA . LYS A 1 107 ? 24.301 -12.516 -26.474 1.00 90.06 107 LYS A CA 1
ATOM 811 C C . LYS A 1 107 ? 23.324 -11.498 -27.063 1.00 90.06 107 LYS A C 1
ATOM 813 O O . LYS A 1 107 ? 22.296 -11.915 -27.587 1.00 90.06 107 LYS A O 1
ATOM 818 N N . PRO A 1 108 ? 23.637 -10.190 -27.033 1.00 91.94 108 PRO A N 1
ATOM 819 C CA . PRO A 1 108 ? 22.781 -9.169 -27.629 1.00 91.94 108 PRO A CA 1
ATOM 820 C C . PRO A 1 108 ? 22.532 -9.399 -29.125 1.00 91.94 108 PRO A C 1
ATOM 822 O O . PRO A 1 108 ? 23.438 -9.810 -29.852 1.00 91.94 108 PRO A O 1
ATOM 825 N N . ILE A 1 109 ? 21.322 -9.085 -29.585 1.00 93.81 109 ILE A N 1
ATOM 826 C CA . ILE A 1 109 ? 20.923 -9.153 -30.998 1.00 93.81 109 ILE A CA 1
ATOM 827 C C . ILE A 1 109 ? 21.069 -7.755 -31.591 1.00 93.81 109 ILE A C 1
ATOM 829 O O . ILE A 1 109 ? 20.487 -6.805 -31.067 1.00 93.81 109 ILE A O 1
ATOM 833 N N . ASN A 1 110 ? 21.836 -7.607 -32.673 1.00 95.88 110 ASN A N 1
ATOM 834 C CA . ASN A 1 110 ? 21.955 -6.308 -33.336 1.00 95.88 110 ASN A CA 1
ATOM 835 C C . ASN A 1 110 ? 20.744 -6.069 -34.231 1.00 95.88 110 ASN A C 1
ATOM 837 O O . ASN A 1 110 ? 20.336 -6.957 -34.980 1.00 95.88 110 ASN A O 1
ATOM 841 N N . VAL A 1 111 ? 20.226 -4.850 -34.178 1.00 96.56 111 VAL A N 1
ATOM 842 C CA . VAL A 1 111 ? 19.075 -4.399 -34.949 1.00 96.56 111 VAL A CA 1
ATOM 843 C C . VAL A 1 111 ? 19.494 -3.187 -35.755 1.00 96.56 111 VAL A C 1
ATOM 845 O O . VAL A 1 111 ? 20.062 -2.240 -35.213 1.00 96.56 111 VAL A O 1
ATOM 848 N N . ASN A 1 112 ? 19.199 -3.213 -37.045 1.00 96.00 112 ASN A N 1
ATOM 849 C CA . ASN A 1 112 ? 19.368 -2.084 -37.942 1.00 96.00 112 ASN A CA 1
ATOM 850 C C . ASN A 1 112 ? 18.049 -1.875 -38.697 1.00 96.00 112 ASN A C 1
ATOM 852 O O . ASN A 1 112 ? 17.529 -2.824 -39.280 1.00 96.00 112 ASN A O 1
ATOM 856 N N . ILE A 1 113 ? 17.498 -0.662 -38.636 1.00 94.75 113 ILE A N 1
ATOM 857 C CA . ILE A 1 113 ? 16.254 -0.292 -39.319 1.00 94.75 113 ILE A CA 1
ATOM 858 C C . ILE A 1 113 ? 16.490 0.980 -40.122 1.00 94.75 113 ILE A C 1
ATOM 860 O O . ILE A 1 113 ? 16.923 1.984 -39.547 1.00 94.75 113 ILE A O 1
ATOM 864 N N . LYS A 1 114 ? 16.159 0.990 -41.418 1.00 93.06 114 LYS A N 1
ATOM 865 C CA . LYS A 1 114 ? 16.232 2.240 -42.185 1.00 93.06 114 LYS A CA 1
ATOM 866 C C . LYS A 1 114 ? 15.205 3.255 -41.703 1.00 93.06 114 LYS A C 1
ATOM 868 O O . LYS A 1 114 ? 14.040 2.926 -41.459 1.00 93.06 114 LYS A O 1
ATOM 873 N N . HIS A 1 115 ? 15.643 4.502 -41.592 1.00 89.44 115 HIS A N 1
ATOM 874 C CA . HIS A 1 115 ? 14.795 5.649 -41.292 1.00 89.44 115 HIS A CA 1
ATOM 875 C C . HIS A 1 115 ? 14.570 6.491 -42.545 1.00 89.44 115 HIS A C 1
ATOM 877 O O . HIS A 1 115 ? 15.349 6.450 -43.497 1.00 89.44 115 HIS A O 1
ATOM 883 N N . ASN A 1 116 ? 13.477 7.250 -42.545 1.00 75.25 116 ASN A N 1
ATOM 884 C CA . ASN A 1 116 ? 13.168 8.184 -43.618 1.00 75.25 116 ASN A CA 1
ATOM 885 C C . ASN A 1 116 ? 13.288 9.616 -43.088 1.00 75.25 116 ASN A C 1
ATOM 887 O O . ASN A 1 116 ? 12.533 10.017 -42.206 1.00 75.25 116 ASN A O 1
ATOM 891 N N . GLY A 1 117 ? 14.193 10.405 -43.668 1.00 74.88 117 GLY A N 1
ATOM 892 C CA . GLY A 1 117 ? 14.361 11.824 -43.347 1.00 74.88 117 GLY A CA 1
ATOM 893 C C . GLY A 1 117 ? 15.645 12.139 -42.579 1.00 74.88 117 GLY A C 1
ATOM 894 O O . GLY A 1 117 ? 16.550 11.319 -42.470 1.00 74.88 117 GLY A O 1
ATOM 895 N N . ASN A 1 118 ? 15.749 13.375 -42.092 1.00 71.81 118 ASN A N 1
ATOM 896 C CA . ASN A 1 118 ? 16.894 13.824 -41.304 1.00 71.81 118 ASN A CA 1
ATOM 897 C C . ASN A 1 118 ? 16.547 13.746 -39.819 1.00 71.81 118 ASN A C 1
ATOM 899 O O . ASN A 1 118 ? 15.668 14.475 -39.362 1.00 71.81 118 ASN A O 1
ATOM 903 N N . ILE A 1 119 ? 17.268 12.916 -39.068 1.00 77.94 119 ILE A N 1
ATOM 904 C CA . ILE A 1 119 ? 17.159 12.867 -37.611 1.00 77.94 119 ILE A CA 1
ATOM 905 C C . ILE A 1 119 ? 18.265 13.741 -37.010 1.00 77.94 119 ILE A C 1
ATOM 907 O O . ILE A 1 119 ? 19.449 13.463 -37.196 1.00 77.94 119 ILE A O 1
ATOM 911 N N . SER A 1 120 ? 17.885 14.818 -36.319 1.00 68.31 120 SER A N 1
ATOM 912 C CA . SER A 1 120 ? 18.824 15.771 -35.703 1.00 68.31 120 SER A CA 1
ATOM 913 C C . SER A 1 120 ? 19.011 15.588 -34.195 1.00 68.31 120 SER A C 1
ATOM 915 O O . SER A 1 120 ? 19.992 16.079 -33.642 1.00 68.31 120 SER A O 1
ATOM 917 N N . ASP A 1 121 ? 18.073 14.907 -33.539 1.00 73.81 121 ASP A N 1
ATOM 918 C CA . ASP A 1 121 ? 18.081 14.631 -32.101 1.00 73.81 121 ASP A CA 1
ATOM 919 C C . ASP A 1 121 ? 18.513 13.180 -31.811 1.00 73.81 121 ASP A C 1
ATOM 921 O O . ASP A 1 121 ? 18.917 12.431 -32.705 1.00 73.81 121 ASP A O 1
ATOM 925 N N . GLN A 1 122 ? 18.455 12.765 -30.544 1.00 85.75 122 GLN A N 1
ATOM 926 C CA . GLN A 1 122 ? 18.780 11.392 -30.170 1.00 85.75 122 GLN A CA 1
ATOM 927 C C . GLN A 1 122 ? 17.764 10.413 -30.758 1.00 85.75 122 GLN A C 1
ATOM 929 O O . GLN A 1 122 ? 16.569 10.700 -30.850 1.00 85.75 122 GLN A O 1
ATOM 934 N N . SER A 1 123 ? 18.273 9.248 -31.158 1.00 87.88 123 SER A N 1
ATOM 935 C CA . SER A 1 123 ? 17.484 8.159 -31.723 1.00 87.88 123 SER A CA 1
ATOM 936 C C . SER A 1 123 ? 17.440 6.977 -30.773 1.00 87.88 123 SER A C 1
ATOM 938 O O . SER A 1 123 ? 18.412 6.692 -30.067 1.00 87.88 123 SER A O 1
ATOM 940 N N . TYR A 1 124 ? 16.325 6.261 -30.807 1.00 91.44 124 TYR A N 1
ATOM 941 C CA . TYR A 1 124 ? 16.097 5.088 -29.982 1.00 91.44 124 TYR A CA 1
ATOM 942 C C . TYR A 1 124 ? 15.543 3.946 -30.823 1.00 91.44 124 TYR A C 1
ATOM 944 O O . TYR A 1 124 ? 14.715 4.169 -31.703 1.00 91.44 124 TYR A O 1
ATOM 952 N N . LEU A 1 125 ? 15.961 2.721 -30.520 1.00 92.44 125 LEU A N 1
ATOM 953 C CA . LEU A 1 125 ? 15.196 1.535 -30.882 1.00 92.44 125 LEU A CA 1
ATOM 954 C C . LEU A 1 125 ? 14.124 1.345 -29.815 1.00 92.44 125 LEU A C 1
ATOM 956 O O . LEU A 1 125 ? 14.441 1.241 -28.631 1.00 92.44 125 LEU A O 1
ATOM 960 N N . VAL A 1 126 ? 12.871 1.287 -30.228 1.00 91.44 126 VAL A N 1
ATOM 961 C CA . VAL A 1 126 ? 11.742 1.029 -29.348 1.00 91.44 126 VAL A CA 1
ATOM 962 C C . VAL A 1 126 ? 11.323 -0.418 -29.498 1.00 91.44 126 VAL A C 1
ATOM 964 O O . VAL A 1 126 ? 11.146 -0.898 -30.614 1.00 91.44 126 VAL A O 1
ATOM 967 N N . ILE A 1 127 ? 11.160 -1.094 -28.367 1.00 89.69 127 ILE A N 1
ATOM 968 C CA . ILE A 1 127 ? 10.474 -2.378 -28.283 1.00 89.69 127 ILE A CA 1
ATOM 969 C C . ILE A 1 127 ? 9.115 -2.125 -27.643 1.00 89.69 127 ILE A C 1
ATOM 971 O O . ILE A 1 127 ? 9.060 -1.629 -26.515 1.00 89.69 127 ILE A O 1
ATOM 975 N N . GLN A 1 128 ? 8.049 -2.449 -28.368 1.00 88.06 128 GLN A N 1
ATOM 976 C CA . GLN A 1 128 ? 6.675 -2.387 -27.897 1.00 88.06 128 GLN A CA 1
ATOM 977 C C . GLN A 1 128 ? 6.150 -3.794 -27.606 1.00 88.06 128 GLN A C 1
ATOM 979 O O . GLN A 1 128 ? 6.182 -4.674 -28.462 1.00 88.06 128 GLN A O 1
ATOM 984 N N . ALA A 1 129 ? 5.696 -3.991 -26.374 1.00 82.56 129 ALA A N 1
ATOM 985 C CA . ALA A 1 129 ? 5.309 -5.283 -25.827 1.00 82.56 129 ALA A CA 1
ATOM 986 C C . ALA A 1 129 ? 4.225 -5.120 -24.756 1.00 82.56 129 ALA A C 1
ATOM 988 O O . ALA A 1 129 ? 4.275 -4.159 -23.989 1.00 82.56 129 ALA A O 1
ATOM 989 N N . ASP A 1 130 ? 3.302 -6.066 -24.623 1.00 76.31 130 ASP A N 1
ATOM 990 C CA . ASP A 1 130 ? 2.358 -6.064 -23.504 1.00 76.31 130 ASP A CA 1
ATOM 991 C C . ASP A 1 130 ? 3.055 -6.406 -22.186 1.00 76.31 130 ASP A C 1
ATOM 993 O O . ASP A 1 130 ? 3.852 -7.341 -22.091 1.00 76.31 130 ASP A O 1
ATOM 997 N N . SER A 1 131 ? 2.768 -5.633 -21.140 1.00 69.25 131 SER A N 1
ATOM 998 C CA . SER A 1 131 ? 3.197 -5.966 -19.779 1.00 69.25 131 SER A CA 1
ATOM 999 C C . SER A 1 131 ? 2.247 -5.398 -18.732 1.00 69.25 131 SER A C 1
ATOM 1001 O O . SER A 1 131 ? 1.498 -4.450 -18.991 1.00 69.25 131 SER A O 1
ATOM 1003 N N . TYR A 1 132 ? 2.276 -6.012 -17.553 1.00 71.50 132 TYR A N 1
ATOM 1004 C CA . TYR A 1 132 ? 1.463 -5.641 -16.406 1.00 71.50 132 TYR A CA 1
ATOM 1005 C C . TYR A 1 132 ? 1.987 -4.349 -15.759 1.00 71.50 132 TYR A C 1
ATOM 1007 O O . TYR A 1 132 ? 3.188 -4.185 -15.534 1.00 71.50 132 TYR A O 1
ATOM 1015 N N . ILE A 1 133 ? 1.076 -3.422 -15.463 1.00 65.06 133 ILE A N 1
ATOM 1016 C CA . ILE A 1 133 ? 1.348 -2.150 -14.788 1.00 65.06 133 ILE A CA 1
ATOM 1017 C C . ILE A 1 133 ? 0.800 -2.248 -13.365 1.00 65.06 133 ILE A C 1
ATOM 1019 O O . ILE A 1 133 ? -0.415 -2.277 -13.181 1.00 65.06 133 ILE A O 1
ATOM 1023 N N . SER A 1 134 ? 1.683 -2.284 -12.362 1.00 62.88 134 SER A N 1
ATOM 1024 C CA . SER A 1 134 ? 1.312 -2.565 -10.966 1.00 62.88 134 SER A CA 1
ATOM 1025 C C . SER A 1 134 ? 0.327 -1.552 -10.390 1.00 62.88 134 SER A C 1
ATOM 1027 O O . SER A 1 134 ? -0.717 -1.946 -9.876 1.00 62.88 134 SER A O 1
ATOM 1029 N N . SER A 1 135 ? 0.602 -0.261 -10.561 1.00 63.81 135 SER A N 1
ATOM 1030 C CA . SER A 1 135 ? -0.237 0.812 -10.019 1.00 63.81 135 SER A CA 1
ATOM 1031 C C . SER A 1 135 ? -1.603 0.932 -10.702 1.00 63.81 135 SER A C 1
ATOM 1033 O O . SER A 1 135 ? -2.526 1.515 -10.136 1.00 63.81 135 SER A O 1
ATOM 1035 N N . LEU A 1 136 ? -1.759 0.369 -11.908 1.00 69.12 136 LEU A N 1
ATOM 1036 C CA . LEU A 1 136 ? -3.016 0.375 -12.665 1.00 69.12 136 LEU A CA 1
ATOM 1037 C C . LEU A 1 136 ? -3.736 -0.978 -12.660 1.00 69.12 136 LEU A C 1
ATOM 1039 O O . LEU A 1 136 ? -4.791 -1.075 -13.282 1.00 69.12 136 LEU A O 1
ATOM 1043 N N . ASP A 1 137 ? -3.150 -2.005 -12.040 1.00 66.38 137 ASP A N 1
ATOM 1044 C CA . ASP A 1 137 ? -3.653 -3.384 -12.006 1.00 66.38 137 ASP A CA 1
ATOM 1045 C C . ASP A 1 137 ? -4.178 -3.881 -13.373 1.00 66.38 137 ASP A C 1
ATOM 1047 O O . ASP A 1 137 ? -5.301 -4.366 -13.512 1.00 66.38 137 ASP A O 1
ATOM 1051 N N . SER A 1 138 ? -3.395 -3.663 -14.437 1.00 70.12 138 SER A N 1
ATOM 1052 C CA . SER A 1 138 ? -3.818 -3.946 -15.818 1.00 70.12 138 SER A CA 1
ATOM 1053 C C . SER A 1 138 ? -2.655 -4.269 -16.759 1.00 70.12 138 SER A C 1
ATOM 1055 O O . SER A 1 138 ? -1.507 -3.904 -16.508 1.00 70.12 138 SER A O 1
ATOM 1057 N N . ILE A 1 139 ? -2.957 -4.962 -17.863 1.00 69.50 139 ILE A N 1
ATOM 1058 C CA . ILE A 1 139 ? -2.019 -5.246 -18.961 1.00 69.50 139 ILE A CA 1
ATOM 1059 C C . ILE A 1 139 ? -2.209 -4.192 -20.054 1.00 69.50 139 ILE A C 1
ATOM 1061 O O . ILE A 1 139 ? -3.336 -3.881 -20.437 1.00 69.50 139 ILE A O 1
ATOM 1065 N N . SER A 1 140 ? -1.108 -3.627 -20.548 1.00 72.75 140 SER A N 1
ATOM 1066 C CA . SER A 1 140 ? -1.133 -2.632 -21.623 1.00 72.75 140 SER A CA 1
ATOM 1067 C C . SER A 1 140 ? 0.184 -2.613 -22.401 1.00 72.75 140 SER A C 1
ATOM 1069 O O . SER A 1 140 ? 1.245 -2.891 -21.821 1.00 72.75 140 SER A O 1
ATOM 1071 N N . ALA A 1 141 ? 0.122 -2.212 -23.675 1.00 78.56 141 ALA A N 1
ATOM 1072 C CA . ALA A 1 141 ? 1.281 -2.032 -24.539 1.00 78.56 141 ALA A CA 1
ATOM 1073 C C . ALA A 1 141 ? 2.331 -1.103 -23.904 1.00 78.56 141 ALA A C 1
ATOM 1075 O O . ALA A 1 141 ? 2.038 -0.112 -23.226 1.00 78.56 141 ALA A O 1
ATOM 1076 N N . SER A 1 142 ? 3.598 -1.457 -24.089 1.00 78.06 142 SER A N 1
ATOM 1077 C CA . SER A 1 142 ? 4.712 -0.909 -23.313 1.00 78.06 142 SER A CA 1
ATOM 1078 C C . SER A 1 142 ? 5.891 -0.643 -24.210 1.00 78.06 142 SER A C 1
ATOM 1080 O O . SER A 1 142 ? 6.430 -1.573 -24.792 1.00 78.06 142 SER A O 1
ATOM 1082 N N . ASN A 1 143 ? 6.342 0.602 -24.239 1.00 86.75 143 ASN A N 1
ATOM 1083 C CA . ASN A 1 143 ? 7.472 1.032 -25.050 1.00 86.75 143 ASN A CA 1
ATOM 1084 C C . ASN A 1 143 ? 8.731 1.104 -24.185 1.00 86.75 143 ASN A C 1
ATOM 1086 O O . ASN A 1 143 ? 8.764 1.841 -23.194 1.00 86.75 143 ASN A O 1
ATOM 1090 N N . ILE A 1 144 ? 9.758 0.358 -24.583 1.00 87.69 144 ILE A N 1
ATOM 1091 C CA . ILE A 1 144 ? 11.100 0.373 -23.998 1.00 87.69 144 ILE A CA 1
ATOM 1092 C C . ILE A 1 144 ? 12.054 0.968 -25.021 1.00 87.69 144 ILE A C 1
ATOM 1094 O O . ILE A 1 144 ? 12.124 0.483 -26.143 1.00 87.69 144 ILE A O 1
ATOM 1098 N N . TYR A 1 145 ? 12.820 1.980 -24.627 1.00 89.19 145 TYR A N 1
ATOM 1099 C CA . TYR A 1 145 ? 13.704 2.708 -25.529 1.00 89.19 145 TYR A CA 1
ATOM 1100 C C . TYR A 1 145 ? 15.153 2.292 -25.277 1.00 89.19 145 TYR A C 1
ATOM 1102 O O . TYR A 1 145 ? 15.680 2.473 -24.178 1.00 89.19 145 TYR A O 1
ATOM 1110 N N . PHE A 1 146 ? 15.819 1.742 -26.283 1.00 90.25 146 PHE A N 1
ATOM 1111 C CA . PHE A 1 146 ? 17.246 1.428 -26.288 1.00 90.25 146 PHE A CA 1
ATOM 1112 C C . PHE A 1 146 ? 18.001 2.491 -27.071 1.00 90.25 146 PHE A C 1
ATOM 1114 O O . PHE A 1 146 ? 17.549 2.913 -28.132 1.00 90.25 146 PHE A O 1
ATOM 1121 N N . ASP A 1 147 ? 19.139 2.937 -26.538 1.00 90.56 147 ASP A N 1
ATOM 1122 C CA . ASP A 1 147 ? 19.969 3.932 -27.216 1.00 90.56 147 ASP A CA 1
ATOM 1123 C C . ASP A 1 147 ? 20.360 3.422 -28.604 1.00 90.56 147 ASP A C 1
ATOM 1125 O O . ASP A 1 147 ? 20.772 2.268 -28.762 1.00 90.56 147 ASP A O 1
ATOM 1129 N N . ALA A 1 148 ? 20.212 4.275 -29.611 1.00 91.38 148 ALA A N 1
ATOM 1130 C CA . ALA A 1 148 ? 20.538 3.935 -30.981 1.00 91.38 148 ALA A CA 1
ATOM 1131 C C . ALA A 1 148 ? 21.484 4.962 -31.600 1.00 91.38 148 ALA A C 1
ATOM 1133 O O . ALA A 1 148 ? 21.501 6.140 -31.242 1.00 91.38 148 ALA A O 1
ATOM 1134 N N . VAL A 1 149 ? 22.279 4.490 -32.553 1.00 89.50 149 VAL A N 1
ATOM 1135 C CA . VAL A 1 149 ? 23.199 5.309 -33.336 1.00 89.50 149 VAL A CA 1
ATOM 1136 C C . VAL A 1 149 ? 22.670 5.394 -34.757 1.00 89.50 149 VAL A C 1
ATOM 1138 O O . VAL A 1 149 ? 22.288 4.383 -35.347 1.00 89.50 149 VAL A O 1
ATOM 1141 N N . ILE A 1 150 ? 22.674 6.599 -35.316 1.00 87.62 150 ILE A N 1
ATOM 1142 C CA . ILE A 1 150 ? 22.386 6.800 -36.733 1.00 87.62 150 ILE A CA 1
ATOM 1143 C C . ILE A 1 150 ? 23.656 6.474 -37.516 1.00 87.62 150 ILE A C 1
ATOM 1145 O O . ILE A 1 150 ? 24.697 7.101 -37.318 1.00 87.62 150 ILE A O 1
ATOM 1149 N N . ASN A 1 151 ? 23.569 5.500 -38.413 1.00 85.31 151 ASN A N 1
ATOM 1150 C CA . ASN A 1 151 ? 24.627 5.148 -39.345 1.00 85.31 151 ASN A CA 1
ATOM 1151 C C . ASN A 1 151 ? 24.077 5.248 -40.771 1.00 85.31 151 ASN A C 1
ATOM 1153 O O . ASN A 1 151 ? 23.363 4.360 -41.233 1.00 85.31 151 ASN A O 1
ATOM 1157 N N . GLY A 1 152 ? 24.370 6.362 -41.447 1.00 86.06 152 GLY A N 1
ATOM 1158 C CA . GLY A 1 152 ? 23.798 6.662 -42.758 1.00 86.06 152 GLY A CA 1
ATOM 1159 C C . GLY A 1 152 ? 22.273 6.797 -42.703 1.00 86.06 152 GLY A C 1
ATOM 1160 O O . GLY A 1 152 ? 21.736 7.613 -41.953 1.00 86.06 152 GLY A O 1
ATOM 1161 N N . ASP A 1 153 ? 21.582 5.982 -43.493 1.00 89.06 153 ASP A N 1
ATOM 1162 C CA . ASP A 1 153 ? 20.119 5.919 -43.585 1.00 89.06 153 ASP A CA 1
ATOM 1163 C C . ASP A 1 153 ? 19.482 4.998 -42.532 1.00 89.06 153 ASP A C 1
ATOM 1165 O O . ASP A 1 153 ? 18.295 4.698 -42.614 1.00 89.06 153 ASP A O 1
ATOM 1169 N N . SER A 1 154 ? 20.253 4.534 -41.545 1.00 90.81 154 SER A N 1
ATOM 1170 C CA . SER A 1 154 ? 19.830 3.472 -40.635 1.00 90.81 154 SER A CA 1
ATOM 1171 C C . SER A 1 154 ? 19.974 3.835 -39.159 1.00 90.81 154 SER A C 1
ATOM 1173 O O . SER A 1 154 ? 20.988 4.388 -38.734 1.00 90.81 154 SER A O 1
ATOM 1175 N N . ILE A 1 155 ? 18.977 3.471 -38.354 1.00 91.69 155 ILE A N 1
ATOM 1176 C CA . ILE A 1 155 ? 19.035 3.466 -36.890 1.00 91.69 155 ILE A CA 1
ATOM 1177 C C . ILE A 1 155 ? 19.547 2.093 -36.459 1.00 91.69 155 ILE A C 1
ATOM 1179 O O . ILE A 1 155 ? 18.926 1.072 -36.749 1.00 91.69 155 ILE A O 1
ATOM 1183 N N . THR A 1 156 ? 20.689 2.064 -35.774 1.00 93.12 156 THR A N 1
ATOM 1184 C CA . THR A 1 156 ? 21.328 0.832 -35.294 1.00 93.12 156 THR A CA 1
ATOM 1185 C C . THR A 1 156 ? 21.324 0.779 -33.769 1.00 93.12 156 THR A C 1
ATOM 1187 O O . THR A 1 156 ? 21.749 1.730 -33.114 1.00 93.12 156 THR A O 1
ATOM 1190 N N . SER A 1 157 ? 20.876 -0.335 -33.194 1.00 95.25 157 SER A N 1
ATOM 1191 C CA . SER A 1 157 ? 20.879 -0.589 -31.748 1.00 95.25 157 SER A CA 1
ATOM 1192 C C . SER A 1 157 ? 21.026 -2.089 -31.456 1.00 95.25 157 SER A C 1
ATOM 1194 O O . SER A 1 157 ? 21.243 -2.897 -32.361 1.00 95.25 157 SER A O 1
ATOM 1196 N N . GLN A 1 158 ? 20.937 -2.467 -30.183 1.00 92.56 158 GLN A N 1
ATOM 1197 C CA . GLN A 1 158 ? 21.002 -3.849 -29.726 1.00 92.56 158 GLN A CA 1
ATOM 1198 C C . GLN A 1 158 ? 19.841 -4.164 -28.789 1.00 92.56 158 GLN A C 1
ATOM 1200 O O . GLN A 1 158 ? 19.576 -3.419 -27.846 1.00 92.56 158 GLN A O 1
ATOM 1205 N N . ILE A 1 159 ? 19.212 -5.318 -29.002 1.00 89.44 159 ILE A N 1
ATOM 1206 C CA . ILE A 1 159 ? 18.357 -5.944 -27.998 1.00 89.44 159 ILE A CA 1
ATOM 1207 C C . ILE A 1 159 ? 19.297 -6.670 -27.025 1.00 89.44 159 ILE A C 1
ATOM 1209 O O . ILE A 1 159 ? 20.029 -7.568 -27.457 1.00 89.44 159 ILE A O 1
ATOM 1213 N N . PRO A 1 160 ? 19.347 -6.289 -25.737 1.00 86.00 160 PRO A N 1
ATOM 1214 C CA . PRO A 1 160 ? 20.296 -6.864 -24.789 1.00 86.00 160 PRO A CA 1
ATOM 1215 C C . PRO A 1 160 ? 20.010 -8.348 -24.552 1.00 86.00 160 PRO A C 1
ATOM 1217 O O . PRO A 1 160 ? 18.875 -8.792 -24.705 1.00 86.00 160 PRO A O 1
ATOM 1220 N N . ALA A 1 161 ? 21.026 -9.107 -24.138 1.00 82.50 161 ALA A N 1
ATOM 1221 C CA . ALA A 1 161 ? 20.822 -10.457 -23.613 1.00 82.50 161 ALA A CA 1
ATOM 1222 C C . ALA A 1 161 ? 19.935 -10.426 -22.357 1.00 82.50 161 ALA A C 1
ATOM 1224 O O . ALA A 1 161 ? 19.968 -9.462 -21.585 1.00 82.50 161 ALA A O 1
ATOM 1225 N N . LEU A 1 162 ? 19.157 -11.486 -22.141 1.00 71.38 162 LEU A N 1
ATOM 1226 C CA . LEU A 1 162 ? 18.299 -11.594 -20.966 1.00 71.38 162 LEU A CA 1
ATOM 1227 C C . LEU A 1 162 ? 19.160 -11.924 -19.743 1.00 71.38 162 LEU A C 1
ATOM 1229 O O . LEU A 1 162 ? 19.725 -13.009 -19.631 1.00 71.38 162 LEU A O 1
ATOM 1233 N N . ASN A 1 163 ? 19.273 -10.980 -18.807 1.00 59.75 163 ASN A N 1
ATOM 1234 C CA . ASN A 1 163 ? 19.966 -11.232 -17.547 1.00 59.75 163 ASN A CA 1
ATOM 1235 C C . ASN A 1 163 ? 19.081 -12.097 -16.640 1.00 59.75 163 ASN A C 1
ATOM 1237 O O . ASN A 1 163 ? 18.084 -11.625 -16.087 1.00 59.75 163 ASN A O 1
ATOM 1241 N N . THR A 1 164 ? 19.469 -13.357 -16.438 1.00 52.44 164 THR A N 1
ATOM 1242 C CA . THR A 1 164 ? 18.881 -14.261 -15.439 1.00 52.44 164 THR A CA 1
ATOM 1243 C C . THR A 1 164 ? 19.352 -13.866 -14.037 1.00 52.44 164 THR A C 1
ATOM 1245 O O . THR A 1 164 ? 20.190 -14.527 -13.430 1.00 52.44 164 THR A O 1
ATOM 1248 N N . GLY A 1 165 ? 18.872 -12.727 -13.539 1.00 39.78 165 GLY A N 1
ATOM 1249 C CA . GLY A 1 165 ? 19.323 -12.145 -12.270 1.00 39.78 165 GLY A CA 1
ATOM 1250 C C . GLY A 1 165 ? 18.774 -12.805 -11.001 1.00 39.78 165 GLY A C 1
ATOM 1251 O O . GLY A 1 165 ? 19.164 -12.403 -9.912 1.00 39.78 165 GLY A O 1
ATOM 1252 N N . VAL A 1 166 ? 17.883 -13.797 -11.096 1.00 40.69 166 VAL A N 1
ATOM 1253 C CA . VAL A 1 166 ? 17.333 -14.484 -9.916 1.00 40.69 166 VAL A CA 1
ATOM 1254 C C . VAL A 1 166 ? 17.380 -15.989 -10.154 1.00 40.69 166 VAL A C 1
ATOM 1256 O O . VAL A 1 166 ? 16.844 -16.489 -11.144 1.00 40.69 166 VAL A O 1
ATOM 1259 N N . ALA A 1 167 ? 18.073 -16.708 -9.268 1.00 33.09 167 ALA A N 1
ATOM 1260 C CA . ALA A 1 167 ? 18.120 -18.164 -9.284 1.00 33.09 167 ALA A CA 1
ATOM 1261 C C . ALA A 1 167 ? 16.695 -18.731 -9.209 1.00 33.09 167 ALA A C 1
ATOM 1263 O O . ALA A 1 167 ? 15.890 -18.274 -8.399 1.00 33.09 167 ALA A O 1
ATOM 1264 N N . LYS A 1 168 ? 16.395 -19.745 -10.031 1.00 37.88 168 LYS A N 1
ATOM 1265 C CA . LYS A 1 168 ? 15.179 -20.564 -9.920 1.00 37.88 168 LYS A CA 1
ATOM 1266 C C . LYS A 1 168 ? 15.103 -21.096 -8.483 1.00 37.88 168 LYS A C 1
ATOM 1268 O O . LYS A 1 168 ? 15.813 -22.042 -8.144 1.00 37.88 168 LYS A O 1
ATOM 1273 N N . VAL A 1 169 ? 14.282 -20.497 -7.622 1.00 34.91 169 VAL A N 1
ATOM 1274 C CA . VAL A 1 169 ? 13.955 -21.131 -6.344 1.00 34.91 169 VAL A CA 1
ATOM 1275 C C . VAL A 1 169 ? 13.111 -22.353 -6.689 1.00 34.91 169 VAL A C 1
ATOM 1277 O O . VAL A 1 169 ? 12.098 -22.239 -7.378 1.00 34.91 169 VAL A O 1
ATOM 1280 N N . SER A 1 170 ? 13.586 -23.530 -6.278 1.00 32.50 170 SER A N 1
ATOM 1281 C CA . SER A 1 170 ? 12.880 -24.804 -6.414 1.00 32.50 170 SER A CA 1
ATOM 1282 C C . SER A 1 170 ? 11.441 -24.638 -5.927 1.00 32.50 170 SER A C 1
ATOM 1284 O O . SER A 1 170 ? 11.201 -24.397 -4.745 1.00 32.50 170 SER A O 1
ATOM 1286 N N . SER A 1 171 ? 10.492 -24.743 -6.853 1.00 36.81 171 SER A N 1
ATOM 1287 C CA . SER A 1 171 ? 9.059 -24.500 -6.685 1.00 36.81 171 SER A CA 1
ATOM 1288 C C . SER A 1 171 ? 8.351 -25.604 -5.895 1.00 36.81 171 SER A C 1
ATOM 1290 O O . SER A 1 171 ? 7.259 -26.025 -6.257 1.00 36.81 171 SER A O 1
ATOM 1292 N N . THR A 1 172 ? 8.951 -26.115 -4.822 1.00 32.88 172 THR A N 1
ATOM 1293 C CA . THR A 1 172 ? 8.326 -27.186 -4.036 1.00 32.88 172 THR A CA 1
ATOM 1294 C C . THR A 1 172 ? 7.165 -26.699 -3.167 1.00 32.88 172 THR A C 1
ATOM 1296 O O . THR A 1 172 ? 6.429 -27.541 -2.680 1.00 32.88 172 THR A O 1
ATOM 1299 N N . ASN A 1 173 ? 6.962 -25.381 -3.007 1.00 33.12 173 ASN A N 1
ATOM 1300 C CA . ASN A 1 173 ? 5.871 -24.810 -2.193 1.00 33.12 173 ASN A CA 1
ATOM 1301 C C . ASN A 1 173 ? 5.151 -23.600 -2.827 1.00 33.12 173 ASN A C 1
ATOM 1303 O O . ASN A 1 173 ? 4.350 -22.955 -2.159 1.00 33.12 173 ASN A O 1
ATOM 1307 N N . LEU A 1 174 ? 5.442 -23.259 -4.086 1.00 39.47 174 LEU A N 1
ATOM 1308 C CA . LEU A 1 174 ? 4.733 -22.195 -4.798 1.00 39.47 174 LEU A CA 1
ATOM 1309 C C . LEU A 1 174 ? 3.784 -22.857 -5.791 1.00 39.47 174 LEU A C 1
ATOM 1311 O O . LEU A 1 174 ? 4.211 -23.240 -6.878 1.00 39.47 174 LEU A O 1
ATOM 1315 N N . ASP A 1 175 ? 2.513 -22.980 -5.415 1.00 33.47 175 ASP A N 1
ATOM 1316 C CA . ASP A 1 175 ? 1.419 -23.330 -6.328 1.00 33.47 175 ASP A CA 1
ATOM 1317 C C . ASP A 1 175 ? 1.105 -22.121 -7.233 1.00 33.47 175 ASP A C 1
ATOM 1319 O O . ASP A 1 175 ? 0.029 -21.534 -7.219 1.00 33.47 175 ASP A O 1
ATOM 1323 N N . MET A 1 176 ? 2.121 -21.656 -7.964 1.00 42.09 176 MET A N 1
ATOM 1324 C CA . MET A 1 176 ? 1.946 -20.774 -9.109 1.00 42.09 176 MET A CA 1
ATOM 1325 C C . MET A 1 176 ? 1.921 -21.685 -10.319 1.00 42.09 176 MET A C 1
ATOM 1327 O O . MET A 1 176 ? 2.943 -22.297 -10.626 1.00 42.09 176 MET A O 1
ATOM 1331 N N . SER A 1 177 ? 0.770 -21.770 -10.984 1.00 31.77 177 SER A N 1
ATOM 1332 C CA . SER A 1 177 ? 0.574 -22.514 -12.227 1.00 31.77 177 SER A CA 1
ATOM 1333 C C . SER A 1 177 ? 1.782 -22.355 -13.157 1.00 31.77 177 SER A C 1
ATOM 1335 O O . SER A 1 177 ? 2.003 -21.311 -13.773 1.00 31.77 177 SER A O 1
ATOM 1337 N N . THR A 1 178 ? 2.598 -23.402 -13.226 1.00 32.34 178 THR A N 1
ATOM 1338 C CA . THR A 1 178 ? 3.822 -23.495 -14.019 1.00 32.34 178 THR A CA 1
ATOM 1339 C C . THR A 1 178 ? 3.496 -23.799 -15.477 1.00 32.34 178 THR A C 1
ATOM 1341 O O . THR A 1 178 ? 4.042 -24.728 -16.070 1.00 32.34 178 THR A O 1
ATOM 1344 N N . THR A 1 179 ? 2.646 -22.991 -16.109 1.00 31.50 179 THR A N 1
ATOM 1345 C CA . THR A 1 179 ? 2.689 -22.894 -17.569 1.00 31.50 179 THR A CA 1
ATOM 1346 C C . THR A 1 179 ? 3.971 -22.151 -17.921 1.00 31.50 179 THR A C 1
ATOM 1348 O O . THR A 1 179 ? 3.994 -20.926 -18.022 1.00 31.50 179 THR A O 1
ATOM 1351 N N . SER A 1 180 ? 5.075 -22.897 -18.031 1.00 35.28 180 SER A N 1
ATOM 1352 C CA . SER A 1 180 ? 6.286 -22.419 -18.686 1.00 35.28 180 SER A CA 1
ATOM 1353 C C . SER A 1 180 ? 5.931 -22.161 -20.146 1.00 35.28 180 SER A C 1
ATOM 1355 O O . SER A 1 180 ? 5.946 -23.076 -20.969 1.00 35.28 180 SER A O 1
ATOM 1357 N N . LEU A 1 181 ? 5.532 -20.931 -20.450 1.00 40.28 181 LEU A N 1
ATOM 1358 C CA . LEU A 1 181 ? 5.444 -20.468 -21.823 1.00 40.28 181 LEU A CA 1
ATOM 1359 C C . LEU A 1 181 ? 6.873 -20.479 -22.371 1.00 40.28 181 LEU A C 1
ATOM 1361 O O . LEU A 1 181 ? 7.740 -19.769 -21.872 1.00 40.28 181 LEU A O 1
ATOM 1365 N N . THR A 1 182 ? 7.133 -21.375 -23.319 1.00 39.31 182 THR A N 1
ATOM 1366 C CA . THR A 1 182 ? 8.402 -21.455 -24.041 1.00 39.31 182 THR A CA 1
ATOM 1367 C C . THR A 1 182 ? 8.405 -20.379 -25.124 1.00 39.31 182 THR A C 1
ATOM 1369 O O . THR A 1 182 ? 7.568 -20.434 -26.024 1.00 39.31 182 THR A O 1
ATOM 1372 N N . GLY A 1 183 ? 9.336 -19.425 -25.046 1.00 50.38 183 GLY A N 1
ATOM 1373 C CA . GLY A 1 183 ? 9.495 -18.332 -26.018 1.00 50.38 183 GLY A CA 1
ATOM 1374 C C . GLY A 1 183 ? 8.999 -16.968 -25.523 1.00 50.38 183 GLY A C 1
ATOM 1375 O O . GLY A 1 183 ? 8.077 -16.878 -24.712 1.00 50.38 183 GLY A O 1
ATOM 1376 N N . LEU A 1 184 ? 9.626 -15.889 -26.005 1.00 60.06 184 LEU A N 1
ATOM 1377 C CA . LEU A 1 184 ? 9.086 -14.538 -25.835 1.00 60.06 184 LEU A CA 1
ATOM 1378 C C . LEU A 1 184 ? 7.792 -14.410 -26.653 1.00 60.06 184 LEU A C 1
ATOM 1380 O O . LEU A 1 184 ? 7.694 -14.916 -27.771 1.00 60.06 184 LEU A O 1
ATOM 1384 N N . PHE A 1 185 ? 6.806 -13.713 -26.092 1.00 69.75 185 PHE A N 1
ATOM 1385 C CA . PHE A 1 185 ? 5.587 -13.326 -26.804 1.00 69.75 185 PHE A CA 1
ATOM 1386 C C . PHE A 1 185 ? 5.929 -12.384 -27.980 1.00 69.75 185 PHE A C 1
ATOM 1388 O O . PHE A 1 185 ? 6.998 -11.759 -27.971 1.00 69.75 185 PHE A O 1
ATOM 1395 N N . PRO A 1 186 ? 5.045 -12.271 -28.990 1.00 82.25 186 PRO A N 1
ATOM 1396 C CA . PRO A 1 186 ? 5.223 -11.335 -30.094 1.00 82.25 186 PRO A CA 1
ATOM 1397 C C . PRO A 1 186 ? 5.484 -9.913 -29.597 1.00 82.25 186 PRO A C 1
ATOM 1399 O O . PRO A 1 186 ? 4.785 -9.422 -28.713 1.00 82.25 186 PRO A O 1
ATOM 1402 N N . PHE A 1 187 ? 6.463 -9.224 -30.175 1.00 86.69 187 PHE A N 1
ATOM 1403 C CA . PHE A 1 187 ? 6.715 -7.821 -29.854 1.00 86.69 187 PHE A CA 1
ATOM 1404 C C . PHE A 1 187 ? 7.004 -7.009 -31.107 1.00 86.69 187 PHE A C 1
ATOM 1406 O O . PHE A 1 187 ? 7.531 -7.519 -32.097 1.00 86.69 187 PHE A O 1
ATOM 1413 N N . LYS A 1 188 ? 6.682 -5.719 -31.056 1.00 90.94 188 LYS A N 1
ATOM 1414 C CA . LYS A 1 188 ? 6.926 -4.776 -32.145 1.00 90.94 188 LYS A CA 1
ATOM 1415 C C . LYS A 1 188 ? 8.245 -4.040 -31.927 1.00 90.94 188 LYS A C 1
ATOM 1417 O O . LYS A 1 188 ? 8.605 -3.717 -30.796 1.00 90.94 188 LYS A O 1
ATOM 1422 N N . ILE A 1 189 ? 8.959 -3.746 -33.009 1.00 92.44 189 ILE A N 1
ATOM 1423 C CA . ILE A 1 189 ? 10.155 -2.905 -33.014 1.00 92.44 189 ILE A CA 1
ATOM 1424 C C . ILE A 1 189 ? 10.055 -1.788 -34.044 1.00 92.44 189 ILE A C 1
ATOM 1426 O O . ILE A 1 189 ? 9.538 -1.977 -35.147 1.00 92.44 189 ILE A O 1
ATOM 1430 N N . PHE A 1 190 ? 10.573 -0.620 -33.681 1.00 92.00 190 PHE A N 1
ATOM 1431 C CA . PHE A 1 190 ? 10.661 0.549 -34.554 1.00 92.00 190 PHE A CA 1
ATOM 1432 C C . PHE A 1 190 ? 11.680 1.554 -34.013 1.00 92.00 190 PHE A C 1
ATOM 1434 O O . PHE A 1 190 ? 12.067 1.509 -32.849 1.00 92.00 190 PHE A O 1
ATOM 1441 N N . GLY A 1 191 ? 12.135 2.471 -34.857 1.00 90.81 191 GLY A N 1
ATOM 1442 C CA . GLY A 1 191 ? 12.975 3.592 -34.470 1.00 90.81 191 GLY A CA 1
ATOM 1443 C C . GLY A 1 191 ? 12.151 4.814 -34.072 1.00 90.81 191 GLY A C 1
ATOM 1444 O O . GLY A 1 191 ? 11.157 5.143 -34.719 1.00 90.81 191 GLY A O 1
ATOM 1445 N N . SER A 1 192 ? 12.599 5.505 -33.030 1.00 88.88 192 SER A N 1
ATOM 1446 C CA . SER A 1 192 ? 12.057 6.771 -32.529 1.00 88.88 192 SER A CA 1
ATOM 1447 C C . SER A 1 192 ? 13.128 7.863 -32.598 1.00 88.88 192 SER A C 1
ATOM 1449 O O . SER A 1 192 ? 14.321 7.580 -32.456 1.00 88.88 192 SER A O 1
ATOM 1451 N N . SER A 1 193 ? 12.705 9.105 -32.837 1.00 85.19 193 SER A N 1
ATOM 1452 C CA . SER A 1 193 ? 13.563 10.295 -32.949 1.00 85.19 193 SER A CA 1
ATOM 1453 C C . SER A 1 193 ? 12.999 11.483 -32.150 1.00 85.19 193 SER A C 1
ATOM 1455 O O . SER A 1 193 ? 12.053 11.323 -31.393 1.00 85.19 193 SER A O 1
ATOM 1457 N N . ASN A 1 194 ? 13.567 12.690 -32.282 1.00 78.81 194 ASN A N 1
ATOM 1458 C CA . ASN A 1 194 ? 13.046 13.934 -31.673 1.00 78.81 194 ASN A CA 1
ATOM 1459 C C . ASN A 1 194 ? 12.925 13.913 -30.137 1.00 78.81 194 ASN A C 1
ATOM 1461 O O . ASN A 1 194 ? 12.163 14.682 -29.539 1.00 78.81 194 ASN A O 1
ATOM 1465 N N . LYS A 1 195 ? 13.695 13.042 -29.481 1.00 86.00 195 LYS A N 1
ATOM 1466 C CA . LYS A 1 195 ? 13.809 12.996 -28.026 1.00 86.00 195 LYS A CA 1
ATOM 1467 C C . LYS A 1 195 ? 15.162 13.530 -27.585 1.00 86.00 195 LYS A C 1
ATOM 1469 O O . LYS A 1 195 ? 16.174 13.381 -28.269 1.00 86.00 195 LYS A O 1
ATOM 1474 N N . LYS A 1 196 ? 15.174 14.138 -26.404 1.00 90.25 196 LYS A N 1
ATOM 1475 C CA . LYS A 1 196 ? 16.397 14.466 -25.672 1.00 90.25 196 LYS A CA 1
ATOM 1476 C C . LYS A 1 196 ? 16.445 13.651 -24.397 1.00 90.25 196 LYS A C 1
ATOM 1478 O O . LYS A 1 196 ? 15.430 13.111 -23.953 1.00 90.25 196 LYS A O 1
ATOM 1483 N N . ASN A 1 197 ? 17.628 13.598 -23.798 1.00 93.19 197 ASN A N 1
ATOM 1484 C CA . ASN A 1 197 ? 17.775 13.082 -22.457 1.00 93.19 197 ASN A CA 1
ATOM 1485 C C . ASN A 1 197 ? 18.455 14.069 -21.516 1.00 93.19 197 ASN A C 1
ATOM 1487 O O . ASN A 1 197 ? 19.291 14.875 -21.922 1.00 93.19 197 ASN A O 1
ATOM 1491 N N . TYR A 1 198 ? 18.059 13.967 -20.256 1.00 95.81 198 TYR A N 1
ATOM 1492 C CA . TYR A 1 198 ? 18.696 14.584 -19.110 1.00 95.81 198 TYR A CA 1
ATOM 1493 C C . TYR A 1 198 ? 19.163 13.462 -18.181 1.00 95.81 198 TYR A C 1
ATOM 1495 O O . TYR A 1 198 ? 18.381 12.580 -17.827 1.00 95.81 198 TYR A O 1
ATOM 1503 N N . ILE A 1 199 ? 20.443 13.476 -17.819 1.00 97.31 199 ILE A N 1
ATOM 1504 C CA . ILE A 1 199 ? 21.018 12.550 -16.843 1.00 97.31 199 ILE A CA 1
ATOM 1505 C C . ILE A 1 199 ? 21.185 13.323 -15.540 1.00 97.31 199 ILE A C 1
ATOM 1507 O O . ILE A 1 199 ? 21.744 14.422 -15.543 1.00 97.31 199 ILE A O 1
ATOM 1511 N N . THR A 1 200 ? 20.686 12.762 -14.443 1.00 97.88 200 THR A N 1
ATOM 1512 C CA . THR A 1 200 ? 20.804 13.375 -13.118 1.00 97.88 200 THR A CA 1
ATOM 1513 C C . THR A 1 200 ? 22.264 13.475 -12.678 1.00 97.88 200 THR A C 1
ATOM 1515 O O . THR A 1 200 ? 23.129 12.727 -13.137 1.00 97.88 200 THR A O 1
ATOM 1518 N N . SER A 1 201 ? 22.561 14.403 -11.767 1.00 92.75 201 SER A N 1
ATOM 1519 C CA . SER A 1 201 ? 23.930 14.688 -11.307 1.00 92.75 201 SER A CA 1
ATOM 1520 C C . SER A 1 201 ? 24.660 13.468 -10.733 1.00 92.75 201 SER A C 1
ATOM 1522 O O . SER A 1 201 ? 25.873 13.358 -10.907 1.00 92.75 201 SER A O 1
ATOM 1524 N N . ASN A 1 202 ? 23.934 12.536 -10.108 1.00 94.62 202 ASN A N 1
ATOM 1525 C CA . ASN A 1 202 ? 24.496 11.303 -9.550 1.00 94.62 202 ASN A CA 1
ATOM 1526 C C . ASN A 1 202 ? 24.463 10.117 -10.529 1.00 94.62 202 ASN A C 1
ATOM 1528 O O . ASN A 1 202 ? 24.867 9.015 -10.169 1.00 94.62 202 ASN A O 1
ATOM 1532 N N . ASN A 1 203 ? 24.006 10.325 -11.769 1.00 96.44 203 ASN A N 1
ATOM 1533 C CA . ASN A 1 203 ? 23.927 9.300 -12.811 1.00 96.44 203 ASN A CA 1
ATOM 1534 C C . ASN A 1 203 ? 23.045 8.085 -12.436 1.00 96.44 203 ASN A C 1
ATOM 1536 O O . ASN A 1 203 ? 23.241 6.983 -12.955 1.00 96.44 203 ASN A O 1
ATOM 1540 N N . HIS A 1 204 ? 22.055 8.272 -11.555 1.00 96.88 204 HIS A N 1
ATOM 1541 C CA . HIS A 1 204 ? 21.082 7.227 -11.234 1.00 96.88 204 HIS A CA 1
ATOM 1542 C C . HIS A 1 204 ? 19.891 7.219 -12.192 1.00 96.88 204 HIS A C 1
ATOM 1544 O O . HIS A 1 204 ? 19.317 6.156 -12.420 1.00 96.88 204 HIS A O 1
ATOM 1550 N N . PHE A 1 205 ? 19.541 8.350 -12.812 1.00 98.19 205 PHE A N 1
ATOM 1551 C CA . PHE A 1 205 ? 18.382 8.447 -13.699 1.00 98.19 205 PHE A CA 1
ATOM 1552 C C . PHE A 1 205 ? 18.732 9.100 -15.034 1.00 98.19 205 PHE A C 1
ATOM 1554 O O . PHE A 1 205 ? 19.493 10.064 -15.109 1.00 98.19 205 PHE A O 1
ATOM 1561 N N . LYS A 1 206 ? 18.133 8.566 -16.099 1.00 97.38 206 LYS A N 1
ATOM 1562 C CA . LYS A 1 206 ? 18.162 9.110 -17.456 1.00 97.38 206 LYS A CA 1
ATOM 1563 C C . LYS A 1 206 ? 16.729 9.382 -17.886 1.00 97.38 206 LYS A C 1
ATOM 1565 O O . LYS A 1 206 ? 15.992 8.458 -18.233 1.00 97.38 206 LYS A O 1
ATOM 1570 N N . ILE A 1 207 ? 16.352 10.654 -17.858 1.00 97.00 207 ILE A N 1
ATOM 1571 C CA . ILE A 1 207 ? 15.021 11.125 -18.227 1.00 97.00 207 ILE A CA 1
ATOM 1572 C C . ILE A 1 207 ? 14.996 11.409 -19.718 1.00 97.00 207 ILE A C 1
ATOM 1574 O O . ILE A 1 207 ? 15.781 12.215 -20.206 1.00 97.00 207 ILE A O 1
ATOM 1578 N N . ILE A 1 208 ? 14.105 10.740 -20.438 1.00 94.38 208 ILE A N 1
ATOM 1579 C CA . ILE A 1 208 ? 13.918 10.845 -21.882 1.00 94.38 208 ILE A CA 1
ATOM 1580 C C . ILE A 1 208 ? 12.603 11.584 -22.131 1.00 94.38 208 ILE A C 1
ATOM 1582 O O . ILE A 1 208 ? 11.534 11.135 -21.712 1.00 94.38 208 ILE A O 1
ATOM 1586 N N . TYR A 1 209 ? 12.694 12.723 -22.813 1.00 92.38 209 TYR A N 1
ATOM 1587 C CA . TYR A 1 209 ? 11.601 13.682 -22.957 1.00 92.38 209 TYR A CA 1
ATOM 1588 C C . TYR A 1 209 ? 11.578 14.314 -24.354 1.00 92.38 209 TYR A C 1
ATOM 1590 O O . TYR A 1 209 ? 12.568 14.281 -25.093 1.00 92.38 209 TYR A O 1
ATOM 1598 N N . ASN A 1 210 ? 10.442 14.899 -24.731 1.00 89.00 210 ASN A N 1
ATOM 1599 C CA . ASN A 1 210 ? 10.281 15.605 -25.994 1.00 89.00 210 ASN A CA 1
ATOM 1600 C C . ASN A 1 210 ? 10.581 17.094 -25.787 1.00 89.00 210 ASN A C 1
ATOM 1602 O O . ASN A 1 210 ? 9.765 17.842 -25.257 1.00 89.00 210 ASN A O 1
ATOM 1606 N N . SER A 1 211 ? 11.739 17.554 -26.263 1.00 83.94 211 SER A N 1
ATOM 1607 C CA . SER A 1 211 ? 12.195 18.929 -26.010 1.00 83.94 211 SER A CA 1
ATOM 1608 C C . SER A 1 211 ? 11.364 20.039 -26.665 1.00 83.94 211 SER A C 1
ATOM 1610 O O . SER A 1 211 ? 11.590 21.209 -26.371 1.00 83.94 211 SER A O 1
ATOM 1612 N N . THR A 1 212 ? 10.416 19.691 -27.540 1.00 85.44 212 THR A N 1
ATOM 1613 C CA . THR A 1 212 ? 9.454 20.646 -28.115 1.00 85.44 212 THR A CA 1
ATOM 1614 C C . THR A 1 212 ? 8.175 20.777 -27.289 1.00 85.44 212 THR A C 1
ATOM 1616 O O . THR A 1 212 ? 7.476 21.779 -27.419 1.00 85.44 212 THR A O 1
ATOM 1619 N N . LYS A 1 213 ? 7.871 19.782 -26.443 1.00 88.69 213 LYS A N 1
ATOM 1620 C CA . LYS A 1 213 ? 6.661 19.725 -25.609 1.00 88.69 213 LYS A CA 1
ATOM 1621 C C . LYS A 1 213 ? 6.948 19.947 -24.122 1.00 88.69 213 LYS A C 1
ATOM 1623 O O . LYS A 1 213 ? 6.086 20.448 -23.411 1.00 88.69 213 LYS A O 1
ATOM 1628 N N . ASP A 1 214 ? 8.138 19.566 -23.670 1.00 91.38 214 ASP A N 1
ATOM 1629 C CA . ASP A 1 214 ? 8.497 19.478 -22.257 1.00 91.38 214 ASP A CA 1
ATOM 1630 C C . ASP A 1 214 ? 9.460 20.604 -21.855 1.00 91.38 214 ASP A C 1
ATOM 1632 O O . ASP A 1 214 ? 10.455 20.872 -22.538 1.00 91.38 214 ASP A O 1
ATOM 1636 N N . ASN A 1 215 ? 9.185 21.247 -20.720 1.00 91.88 215 ASN A N 1
ATOM 1637 C CA . ASN A 1 215 ? 10.044 22.284 -20.160 1.00 91.88 215 ASN A CA 1
ATOM 1638 C C . ASN A 1 215 ? 11.215 21.657 -19.389 1.00 91.88 215 ASN A C 1
ATOM 1640 O O . ASN A 1 215 ? 11.014 20.853 -18.483 1.00 91.88 215 ASN A O 1
ATOM 1644 N N . LEU A 1 216 ? 12.445 22.066 -19.714 1.00 93.19 216 LEU A N 1
ATOM 1645 C CA . LEU A 1 216 ? 13.654 21.545 -19.077 1.00 93.19 216 LEU A CA 1
ATOM 1646 C C . LEU A 1 216 ? 13.668 21.752 -17.553 1.00 93.19 216 LEU A C 1
ATOM 1648 O O . LEU A 1 216 ? 14.193 20.881 -16.869 1.00 93.19 216 LEU A O 1
ATOM 1652 N N . SER A 1 217 ? 13.098 22.842 -17.019 1.00 94.94 217 SER A N 1
ATOM 1653 C CA . SER A 1 217 ? 13.049 23.044 -15.559 1.00 94.94 217 SER A CA 1
ATOM 1654 C C . SER A 1 217 ? 12.279 21.930 -14.857 1.00 94.94 217 SER A C 1
ATOM 1656 O O . SER A 1 217 ? 12.750 21.382 -13.865 1.00 94.94 217 SER A O 1
ATOM 1658 N N . ASP A 1 218 ? 11.142 21.530 -15.420 1.00 95.94 218 ASP A N 1
ATOM 1659 C CA . ASP A 1 218 ? 10.270 20.525 -14.812 1.00 95.94 218 ASP A CA 1
ATOM 1660 C C . ASP A 1 218 ? 10.915 19.130 -14.913 1.00 95.94 218 ASP A C 1
ATOM 1662 O O . ASP A 1 218 ? 10.822 18.311 -14.000 1.00 95.94 218 ASP A O 1
ATOM 1666 N N . ILE A 1 219 ? 11.664 18.882 -15.997 1.00 96.88 219 ILE A N 1
ATOM 1667 C CA . ILE A 1 219 ? 12.502 17.684 -16.151 1.00 96.88 219 ILE A CA 1
ATOM 1668 C C . ILE A 1 219 ? 13.607 17.638 -15.092 1.00 96.88 219 ILE A C 1
ATOM 1670 O O . ILE A 1 219 ? 13.858 16.581 -14.510 1.00 96.88 219 ILE A O 1
ATOM 1674 N N . THR A 1 220 ? 14.278 18.764 -14.834 1.00 96.69 220 THR A N 1
ATOM 1675 C CA . THR A 1 220 ? 15.323 18.824 -13.806 1.00 96.69 220 THR A CA 1
ATOM 1676 C C . THR A 1 220 ? 14.753 18.670 -12.398 1.00 96.69 220 THR A C 1
ATOM 1678 O O . THR A 1 220 ? 15.364 17.974 -11.588 1.00 96.69 220 THR A O 1
ATOM 1681 N N . ASP A 1 221 ? 13.569 19.225 -12.129 1.00 96.88 221 ASP A N 1
ATOM 1682 C CA . ASP A 1 221 ? 12.875 19.079 -10.846 1.00 96.88 221 ASP A CA 1
ATOM 1683 C C . ASP A 1 221 ? 12.479 17.616 -10.596 1.00 96.88 221 ASP A C 1
ATOM 1685 O O . ASP A 1 221 ? 12.794 17.068 -9.537 1.00 96.88 221 ASP A O 1
ATOM 1689 N N . LEU A 1 222 ? 11.898 16.934 -11.594 1.00 98.12 222 LEU A N 1
ATOM 1690 C CA . LEU A 1 222 ? 11.635 15.491 -11.522 1.00 98.12 222 LEU A CA 1
ATOM 1691 C C . LEU A 1 222 ? 12.919 14.697 -11.246 1.00 98.12 222 LEU A C 1
ATOM 1693 O O . LEU A 1 222 ? 12.927 13.795 -10.409 1.00 98.12 222 LEU A O 1
ATOM 1697 N N . GLY A 1 223 ? 14.011 15.038 -11.934 1.00 98.19 223 GLY A N 1
ATOM 1698 C CA . GLY A 1 223 ? 15.314 14.419 -11.704 1.00 98.19 223 GLY A CA 1
ATOM 1699 C C . GLY A 1 223 ? 15.783 14.556 -10.259 1.00 98.19 223 GLY A C 1
ATOM 1700 O O . GLY A 1 223 ? 16.233 13.573 -9.675 1.00 98.19 223 GLY A O 1
ATOM 1701 N N . GLN A 1 224 ? 15.619 15.735 -9.657 1.00 97.94 224 GLN A N 1
ATOM 1702 C CA . GLN A 1 224 ? 15.953 15.945 -8.251 1.00 97.94 224 GLN A CA 1
ATOM 1703 C C . GLN A 1 224 ? 15.042 15.138 -7.314 1.00 97.94 224 GLN A C 1
ATOM 1705 O O . GLN A 1 224 ? 15.538 14.523 -6.374 1.00 97.94 224 GLN A O 1
ATOM 1710 N N . TYR A 1 225 ? 13.732 15.078 -7.571 1.00 98.38 225 TYR A N 1
ATOM 1711 C CA . TYR A 1 225 ? 12.812 14.281 -6.749 1.00 98.38 225 TYR A CA 1
ATOM 1712 C C . TYR A 1 225 ? 13.119 12.781 -6.799 1.00 98.38 225 TYR A C 1
ATOM 1714 O O . TYR A 1 225 ? 12.994 12.092 -5.786 1.00 98.38 225 TYR A O 1
ATOM 1722 N N . LEU A 1 226 ? 13.565 12.275 -7.949 1.00 98.69 226 LEU A N 1
ATOM 1723 C CA . LEU A 1 226 ? 14.011 10.891 -8.095 1.00 98.69 226 LEU A CA 1
ATOM 1724 C C . LEU A 1 226 ? 15.328 10.619 -7.353 1.00 98.69 226 LEU A C 1
ATOM 1726 O O . LEU A 1 226 ? 15.465 9.568 -6.734 1.00 98.69 226 LEU A O 1
ATOM 1730 N N . GLU A 1 227 ? 16.279 11.555 -7.354 1.00 98.38 227 GLU A N 1
ATOM 1731 C CA . GLU A 1 227 ? 17.512 11.447 -6.553 1.00 98.38 227 GLU A CA 1
ATOM 1732 C C . GLU A 1 227 ? 17.236 11.493 -5.039 1.00 98.38 227 GLU A C 1
ATOM 1734 O O . GLU A 1 227 ? 17.840 10.745 -4.259 1.00 98.38 227 GLU A O 1
ATOM 1739 N N . ASP A 1 228 ? 16.275 12.317 -4.613 1.00 97.88 228 ASP A N 1
ATOM 1740 C CA . ASP A 1 228 ? 15.799 12.339 -3.230 1.00 97.88 228 ASP A CA 1
ATOM 1741 C C . ASP A 1 228 ? 15.166 10.987 -2.860 1.00 97.88 228 ASP A C 1
ATOM 1743 O O . ASP A 1 228 ? 15.501 10.410 -1.823 1.00 97.88 228 ASP A O 1
ATOM 1747 N N . ALA A 1 229 ? 14.291 10.446 -3.719 1.00 98.44 229 ALA A N 1
ATOM 1748 C CA . ALA A 1 229 ? 13.684 9.128 -3.539 1.00 98.44 229 ALA A CA 1
ATOM 1749 C C . ALA A 1 229 ? 14.736 8.011 -3.468 1.00 98.44 229 ALA A C 1
ATOM 1751 O O . ALA A 1 229 ? 14.690 7.179 -2.559 1.00 98.44 229 ALA A O 1
ATOM 1752 N N . TYR A 1 230 ? 15.719 8.035 -4.374 1.00 98.19 230 TYR A N 1
ATOM 1753 C CA . TYR A 1 230 ? 16.859 7.120 -4.380 1.00 98.19 230 TYR A CA 1
ATOM 1754 C C . TYR A 1 230 ? 17.553 7.086 -3.026 1.00 98.19 230 TYR A C 1
ATOM 1756 O O . TYR A 1 230 ? 17.725 6.010 -2.450 1.00 98.19 230 TYR A O 1
ATOM 1764 N N . THR A 1 231 ? 17.898 8.263 -2.505 1.00 97.81 231 THR A N 1
ATOM 1765 C CA . THR A 1 231 ? 18.612 8.400 -1.234 1.00 97.81 231 THR A CA 1
ATOM 1766 C C . THR A 1 231 ? 17.751 7.911 -0.073 1.00 97.81 231 THR A C 1
ATOM 1768 O O . THR A 1 231 ? 18.202 7.100 0.728 1.00 97.81 231 THR A O 1
ATOM 1771 N N . LYS A 1 232 ? 16.475 8.319 -0.010 1.00 98.12 232 LYS A N 1
ATOM 1772 C CA . LYS A 1 232 ? 15.565 7.931 1.080 1.00 98.12 232 LYS A CA 1
ATOM 1773 C C . LYS A 1 232 ? 15.355 6.428 1.174 1.00 98.12 232 LYS A C 1
ATOM 1775 O O . LYS A 1 232 ? 15.348 5.896 2.278 1.00 98.12 232 LYS A O 1
ATOM 1780 N N . ILE A 1 233 ? 15.183 5.746 0.045 1.00 98.25 233 ILE A N 1
ATOM 1781 C CA . ILE A 1 233 ? 14.989 4.293 0.041 1.00 98.25 233 ILE A CA 1
ATOM 1782 C C . ILE A 1 233 ? 16.309 3.564 0.323 1.00 98.25 233 ILE A C 1
ATOM 1784 O O . ILE A 1 233 ? 16.311 2.542 1.011 1.00 98.25 233 ILE A O 1
ATOM 1788 N N . GLN A 1 234 ? 17.443 4.112 -0.118 1.00 97.56 234 GLN A N 1
ATOM 1789 C CA . GLN A 1 234 ? 18.758 3.554 0.189 1.00 97.56 234 GLN A CA 1
ATOM 1790 C C . GLN A 1 234 ? 19.071 3.653 1.686 1.00 97.56 234 GLN A C 1
ATOM 1792 O O . GLN A 1 234 ? 19.538 2.679 2.272 1.00 97.56 234 GLN A O 1
ATOM 1797 N N . ASP A 1 235 ? 18.742 4.783 2.318 1.00 97.88 235 ASP A N 1
ATOM 1798 C CA . ASP A 1 235 ? 18.935 5.026 3.753 1.00 97.88 235 ASP A CA 1
ATOM 1799 C C . ASP A 1 235 ? 18.141 4.045 4.638 1.00 97.88 235 ASP A C 1
ATOM 1801 O O . ASP A 1 235 ? 18.537 3.774 5.773 1.00 97.88 235 ASP A O 1
ATOM 1805 N N . ILE A 1 236 ? 17.043 3.467 4.128 1.00 98.12 236 ILE A N 1
ATOM 1806 C CA . ILE A 1 236 ? 16.298 2.393 4.812 1.00 98.12 236 ILE A CA 1
ATOM 1807 C C . ILE A 1 236 ? 17.122 1.091 4.876 1.00 98.12 236 ILE A C 1
ATOM 1809 O O . ILE A 1 236 ? 16.926 0.280 5.785 1.00 98.12 236 ILE A O 1
ATOM 1813 N N . GLY A 1 237 ? 18.052 0.892 3.935 1.00 97.75 237 GLY A N 1
ATOM 1814 C CA . GLY A 1 237 ? 18.953 -0.261 3.858 1.00 97.75 237 GLY A CA 1
ATOM 1815 C C . GLY A 1 237 ? 18.693 -1.211 2.685 1.00 97.75 237 GLY A C 1
ATOM 1816 O O . GLY A 1 237 ? 19.187 -2.336 2.704 1.00 97.75 237 GLY A O 1
ATOM 1817 N N . PHE A 1 238 ? 17.910 -0.805 1.679 1.00 97.69 238 PHE A N 1
ATOM 1818 C CA . PHE A 1 238 ? 17.693 -1.626 0.484 1.00 97.69 238 PHE A CA 1
ATOM 1819 C C . PHE A 1 238 ? 18.974 -1.767 -0.358 1.00 97.69 238 PHE A C 1
ATOM 1821 O O . PHE A 1 238 ? 19.742 -0.822 -0.532 1.00 97.69 238 PHE A O 1
ATOM 1828 N N . ASP A 1 239 ? 19.195 -2.964 -0.905 1.00 94.75 239 ASP A N 1
ATOM 1829 C CA . ASP A 1 239 ? 20.410 -3.320 -1.639 1.00 94.75 239 ASP A CA 1
ATOM 1830 C C . ASP A 1 239 ? 20.249 -3.073 -3.144 1.00 94.75 239 ASP A C 1
ATOM 1832 O O . ASP A 1 239 ? 19.603 -3.840 -3.861 1.00 94.75 239 ASP A O 1
ATOM 1836 N N . TYR A 1 240 ? 20.887 -2.013 -3.635 1.00 93.56 240 TYR A N 1
ATOM 1837 C CA . TYR A 1 240 ? 20.834 -1.629 -5.047 1.00 93.56 240 TYR A CA 1
ATOM 1838 C C . TYR A 1 240 ? 21.812 -2.407 -5.931 1.00 93.56 240 TYR A C 1
ATOM 1840 O O . TYR A 1 240 ? 21.690 -2.355 -7.156 1.00 93.56 240 TYR A O 1
ATOM 1848 N N . SER A 1 241 ? 22.743 -3.176 -5.349 1.00 89.62 241 SER A N 1
ATOM 1849 C CA . SER A 1 241 ? 23.665 -4.018 -6.124 1.00 89.62 241 SER A CA 1
ATOM 1850 C C . SER A 1 241 ? 22.950 -5.166 -6.846 1.00 89.62 241 SER A C 1
ATOM 1852 O O . SER A 1 241 ? 23.474 -5.710 -7.819 1.00 89.62 241 SER A O 1
ATOM 1854 N N . LYS A 1 242 ? 21.709 -5.478 -6.438 1.00 83.94 242 LYS A N 1
ATOM 1855 C CA . LYS A 1 242 ? 20.814 -6.421 -7.129 1.00 83.94 242 LYS A CA 1
ATOM 1856 C C . LYS A 1 242 ? 20.487 -5.996 -8.562 1.00 83.94 242 LYS A C 1
ATOM 1858 O O . LYS A 1 242 ? 20.141 -6.848 -9.380 1.00 83.94 242 LYS A O 1
ATOM 1863 N N . ARG A 1 243 ? 20.638 -4.706 -8.888 1.00 85.44 243 ARG A N 1
ATOM 1864 C CA . ARG A 1 243 ? 20.568 -4.190 -10.255 1.00 85.44 243 ARG A CA 1
ATOM 1865 C C . ARG A 1 243 ? 21.978 -3.859 -10.769 1.00 85.44 243 ARG A C 1
ATOM 1867 O O . ARG A 1 243 ? 22.580 -2.888 -10.315 1.00 85.44 243 ARG A O 1
ATOM 1874 N N . PRO A 1 244 ? 22.505 -4.611 -11.751 1.00 77.31 244 PRO A N 1
ATOM 1875 C CA . PRO A 1 244 ? 23.898 -4.466 -12.175 1.00 77.31 244 PRO A CA 1
ATOM 1876 C C . PRO A 1 244 ? 24.174 -3.293 -13.130 1.00 77.31 244 PRO A C 1
ATOM 1878 O O . PRO A 1 244 ? 25.335 -3.029 -13.432 1.00 77.31 244 PRO A O 1
ATOM 1881 N N . SER A 1 245 ? 23.157 -2.602 -13.649 1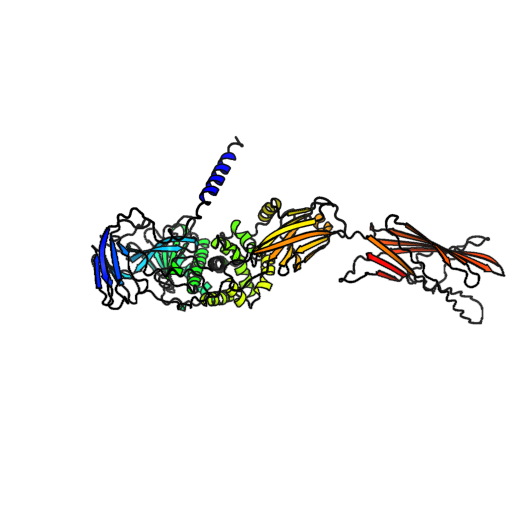.00 85.38 245 SER A N 1
ATOM 1882 C CA . SER A 1 245 ? 23.340 -1.480 -14.582 1.00 85.38 245 SER A CA 1
ATOM 1883 C C . SER A 1 245 ? 22.559 -0.268 -14.116 1.00 85.38 245 SER A C 1
ATOM 1885 O O . SER A 1 245 ? 21.444 -0.443 -13.667 1.00 85.38 245 SER A O 1
ATOM 1887 N N . TRP A 1 246 ? 23.125 0.930 -14.254 1.00 90.62 246 TRP A N 1
ATOM 1888 C CA . TRP A 1 246 ? 22.505 2.243 -14.032 1.00 90.62 246 TRP A CA 1
ATOM 1889 C C . TRP A 1 246 ? 22.919 3.169 -15.192 1.00 90.62 246 TRP A C 1
ATOM 1891 O O . TRP A 1 246 ? 23.957 2.898 -15.808 1.00 90.62 246 TRP A O 1
ATOM 1901 N N . PRO A 1 247 ? 22.163 4.232 -15.535 1.00 95.25 247 PRO A N 1
ATOM 1902 C CA . PRO A 1 247 ? 20.968 4.775 -14.869 1.00 95.25 247 PRO A CA 1
ATOM 1903 C C . PRO A 1 247 ? 19.661 3.992 -15.115 1.00 95.25 247 PRO A C 1
ATOM 1905 O O . PRO A 1 247 ? 19.583 3.112 -15.973 1.00 95.25 247 PRO A O 1
ATOM 1908 N N . VAL A 1 248 ? 18.617 4.295 -14.338 1.00 95.00 248 VAL A N 1
ATOM 1909 C CA . VAL A 1 248 ? 17.213 3.931 -14.608 1.00 95.00 248 VAL A CA 1
ATOM 1910 C C . VAL A 1 248 ? 16.664 4.843 -15.696 1.00 95.00 248 VAL A C 1
ATOM 1912 O O . VAL A 1 248 ? 16.892 6.054 -15.675 1.00 95.00 248 VAL A O 1
ATOM 1915 N N . LYS A 1 249 ? 15.935 4.273 -16.656 1.00 95.31 249 LYS A N 1
ATOM 1916 C CA . LYS A 1 249 ? 15.262 5.060 -17.693 1.00 95.31 249 LYS A CA 1
ATOM 1917 C C . LYS A 1 249 ? 13.947 5.607 -17.151 1.00 95.31 249 LYS A C 1
ATOM 1919 O O . LYS A 1 249 ? 13.188 4.886 -16.508 1.00 95.31 249 LYS A O 1
ATOM 1924 N N . VAL A 1 250 ? 13.684 6.874 -17.439 1.00 97.12 250 VAL A N 1
ATOM 1925 C CA . VAL A 1 250 ? 12.452 7.568 -17.061 1.00 97.12 250 VAL A CA 1
ATOM 1926 C C . VAL A 1 250 ? 11.863 8.185 -18.320 1.00 97.12 250 VAL A C 1
ATOM 1928 O O . VAL A 1 250 ? 12.557 8.934 -19.004 1.00 97.12 250 VAL A O 1
ATOM 1931 N N . TYR A 1 251 ? 10.616 7.868 -18.656 1.00 94.56 251 TYR A N 1
ATOM 1932 C CA . TYR A 1 251 ? 9.967 8.378 -19.865 1.00 94.56 251 TYR A CA 1
ATOM 1933 C C . TYR A 1 251 ? 8.901 9.420 -19.532 1.00 94.56 251 TYR A C 1
ATOM 1935 O O . TYR A 1 251 ? 8.080 9.211 -18.639 1.00 94.56 251 TYR A O 1
ATOM 1943 N N . ILE A 1 252 ? 8.899 10.517 -20.291 1.00 94.25 252 ILE A N 1
ATOM 1944 C CA . ILE A 1 252 ? 7.872 11.560 -20.219 1.00 94.25 252 ILE A CA 1
ATOM 1945 C C . ILE A 1 252 ? 6.880 11.375 -21.362 1.00 94.25 252 ILE A C 1
ATOM 1947 O O . ILE A 1 252 ? 7.217 11.546 -22.540 1.00 94.25 252 ILE A O 1
ATOM 1951 N N . GLU A 1 253 ? 5.647 11.021 -21.017 1.00 89.75 253 GLU A N 1
ATOM 1952 C CA . GLU A 1 253 ? 4.610 10.644 -21.979 1.00 89.75 253 GLU A CA 1
ATOM 1953 C C . GLU A 1 253 ? 3.265 11.300 -21.637 1.00 89.75 253 GLU A C 1
ATOM 1955 O O . GLU A 1 253 ? 3.057 11.793 -20.527 1.00 89.75 253 GLU A O 1
ATOM 1960 N N . ASP A 1 254 ? 2.353 11.328 -22.612 1.00 88.69 254 ASP A N 1
ATOM 1961 C CA . ASP A 1 254 ? 0.972 11.755 -22.384 1.00 88.69 254 ASP A CA 1
ATOM 1962 C C . ASP A 1 254 ? 0.202 10.565 -21.799 1.00 88.69 254 ASP A C 1
ATOM 1964 O O . ASP A 1 254 ? -0.061 9.581 -22.490 1.00 88.69 254 ASP A O 1
ATOM 1968 N N . LEU A 1 255 ? -0.118 10.633 -20.505 1.00 88.62 255 LEU A N 1
ATOM 1969 C CA . LEU A 1 255 ? -0.896 9.607 -19.804 1.00 88.62 255 LEU A CA 1
ATOM 1970 C C . LEU A 1 255 ? -2.311 10.124 -19.513 1.00 88.62 255 LEU A C 1
ATOM 1972 O O . LEU A 1 255 ? -2.583 11.323 -19.613 1.00 88.62 255 LEU A O 1
ATOM 1976 N N . ALA A 1 256 ? -3.226 9.233 -19.118 1.00 87.88 256 ALA A N 1
ATOM 1977 C CA . ALA A 1 256 ? -4.563 9.648 -18.697 1.00 87.88 256 ALA A CA 1
ATOM 1978 C C . ALA A 1 256 ? -4.486 10.700 -17.575 1.00 87.88 256 ALA A C 1
ATOM 1980 O O . ALA A 1 256 ? -3.603 10.653 -16.720 1.00 87.88 256 ALA A O 1
ATOM 1981 N N . ASN A 1 257 ? -5.420 11.654 -17.565 1.00 87.69 257 ASN A N 1
ATOM 1982 C CA . ASN A 1 257 ? -5.353 12.823 -16.680 1.00 87.69 257 ASN A CA 1
ATOM 1983 C C . ASN A 1 257 ? -5.331 12.481 -15.178 1.00 87.69 257 ASN A C 1
ATOM 1985 O O . ASN A 1 257 ? -4.878 13.282 -14.374 1.00 87.69 257 ASN A O 1
ATOM 1989 N N . ASN A 1 258 ? -5.811 11.309 -14.777 1.00 86.94 258 ASN A N 1
ATOM 1990 C CA . ASN A 1 258 ? -5.783 10.840 -13.392 1.00 86.94 258 ASN A CA 1
ATOM 1991 C C . ASN A 1 258 ? -4.502 10.068 -13.017 1.00 86.94 258 ASN A C 1
ATOM 1993 O O . ASN A 1 258 ? -4.416 9.578 -11.897 1.00 86.94 258 ASN A O 1
ATOM 1997 N N . ILE A 1 259 ? -3.536 9.931 -13.930 1.00 89.81 259 ILE A N 1
ATOM 1998 C CA . ILE A 1 259 ? -2.289 9.184 -13.728 1.00 89.81 259 ILE A CA 1
ATOM 1999 C C . ILE A 1 259 ? -1.128 10.176 -13.702 1.00 89.81 259 ILE A C 1
ATOM 2001 O O . ILE A 1 259 ? -0.895 10.866 -14.693 1.00 89.81 259 ILE A O 1
ATOM 2005 N N . TYR A 1 260 ? -0.389 10.231 -12.594 1.00 93.12 260 TYR A N 1
ATOM 2006 C CA . TYR A 1 260 ? 0.797 11.088 -12.439 1.00 93.12 260 TYR A CA 1
ATOM 2007 C C . TYR A 1 260 ? 2.075 10.401 -12.924 1.00 93.12 260 TYR A C 1
ATOM 2009 O O . TYR A 1 260 ? 2.931 11.030 -13.546 1.00 93.12 260 TYR A O 1
ATOM 2017 N N . GLY A 1 261 ? 2.176 9.097 -12.699 1.00 94.31 261 GLY A N 1
ATOM 2018 C CA . GLY A 1 261 ? 3.285 8.267 -13.131 1.00 94.31 261 GLY A CA 1
ATOM 2019 C C . GLY A 1 261 ? 3.030 6.808 -12.788 1.00 94.31 261 GLY A C 1
ATOM 2020 O O . GLY A 1 261 ? 2.009 6.488 -12.183 1.00 94.31 261 GLY A O 1
ATOM 2021 N N . TYR A 1 262 ? 3.922 5.935 -13.244 1.00 93.31 262 TYR A N 1
ATOM 2022 C CA . TYR A 1 262 ? 3.949 4.532 -12.842 1.00 93.31 262 TYR A CA 1
ATOM 2023 C C . TYR A 1 262 ? 5.320 3.891 -13.079 1.00 93.31 262 TYR A C 1
ATOM 2025 O O . TYR A 1 262 ? 6.022 4.207 -14.046 1.00 93.31 262 TYR A O 1
ATOM 2033 N N . PHE A 1 263 ? 5.684 2.950 -12.215 1.00 93.50 263 PHE A N 1
ATOM 2034 C CA . PHE A 1 263 ? 6.724 1.964 -12.461 1.00 93.50 263 PHE A CA 1
ATOM 2035 C C . PHE A 1 263 ? 6.250 0.923 -13.474 1.00 93.50 263 PHE A C 1
ATOM 2037 O O . PHE A 1 263 ? 5.081 0.528 -13.502 1.00 93.50 263 PHE A O 1
ATOM 2044 N N . LYS A 1 264 ? 7.178 0.453 -14.309 1.00 87.06 264 LYS A N 1
ATOM 2045 C CA . LYS A 1 264 ? 6.912 -0.638 -15.233 1.00 87.06 264 LYS A CA 1
ATOM 2046 C C . LYS A 1 264 ? 8.087 -1.591 -15.314 1.00 87.06 264 LYS A C 1
ATOM 2048 O O . LYS A 1 264 ? 9.225 -1.206 -15.598 1.00 87.06 264 LYS A O 1
ATOM 2053 N N . ALA A 1 265 ? 7.765 -2.856 -15.113 1.00 85.69 265 ALA A N 1
ATOM 2054 C CA . ALA A 1 265 ? 8.720 -3.917 -15.273 1.00 85.69 265 ALA A CA 1
ATOM 2055 C C . ALA A 1 265 ? 8.886 -4.348 -16.730 1.00 85.69 265 ALA A C 1
ATOM 2057 O O . ALA A 1 265 ? 7.980 -4.234 -17.555 1.00 85.69 265 ALA A O 1
ATOM 2058 N N . SER A 1 266 ? 10.060 -4.884 -17.036 1.00 84.25 266 SER A N 1
ATOM 2059 C CA . SER A 1 266 ? 10.451 -5.299 -18.369 1.00 84.25 266 SER A CA 1
ATOM 2060 C C . SER A 1 266 ? 10.612 -6.807 -18.480 1.00 84.25 266 SER A C 1
ATOM 2062 O O . SER A 1 266 ? 11.285 -7.459 -17.676 1.00 84.25 266 SER A O 1
ATOM 2064 N N . HIS A 1 267 ? 10.113 -7.347 -19.590 1.00 79.31 267 HIS A N 1
ATOM 2065 C CA . HIS A 1 267 ? 10.424 -8.707 -20.033 1.00 79.31 267 HIS A CA 1
ATOM 2066 C C . HIS A 1 267 ? 11.916 -8.916 -20.342 1.00 79.31 267 HIS A C 1
ATOM 2068 O O . HIS A 1 267 ? 12.386 -10.050 -20.348 1.00 79.31 267 HIS A O 1
ATOM 2074 N N . TRP A 1 268 ? 12.690 -7.833 -20.500 1.00 79.75 268 TRP A N 1
ATOM 2075 C CA . TRP A 1 268 ? 14.149 -7.847 -20.667 1.00 79.75 268 TRP A CA 1
ATOM 2076 C C . TRP A 1 268 ? 14.930 -7.715 -19.346 1.00 79.75 268 TRP A C 1
ATOM 2078 O O . TRP A 1 268 ? 16.138 -7.457 -19.348 1.00 79.75 268 TRP A O 1
ATOM 2088 N N . GLY A 1 269 ? 14.256 -7.918 -18.210 1.00 79.38 269 GLY A N 1
ATOM 2089 C CA . GLY A 1 269 ? 14.862 -8.017 -16.883 1.00 79.38 269 GLY A CA 1
ATOM 2090 C C . GLY A 1 269 ? 15.116 -6.677 -16.196 1.00 79.38 269 GLY A C 1
ATOM 2091 O O . GLY A 1 269 ? 14.937 -5.615 -16.780 1.00 79.38 269 GLY A O 1
ATOM 2092 N N . LEU A 1 270 ? 15.618 -6.751 -14.957 1.00 83.00 270 LEU A N 1
ATOM 2093 C CA . LEU A 1 270 ? 15.755 -5.620 -14.018 1.00 83.00 270 LEU A CA 1
ATOM 2094 C C . LEU A 1 270 ? 16.533 -4.408 -14.565 1.00 83.00 270 LEU A C 1
ATOM 2096 O O . LEU A 1 270 ? 16.330 -3.269 -14.152 1.00 83.00 270 LEU A O 1
ATOM 2100 N N . ASN A 1 271 ? 17.457 -4.627 -15.502 1.00 85.81 271 ASN A N 1
ATOM 2101 C CA . ASN A 1 271 ? 18.202 -3.525 -16.121 1.00 85.81 271 ASN A CA 1
ATOM 2102 C C . ASN A 1 271 ? 17.353 -2.701 -17.093 1.00 85.81 271 ASN A C 1
ATOM 2104 O O . ASN A 1 271 ? 17.697 -1.551 -17.370 1.00 85.81 271 ASN A O 1
ATOM 2108 N N . SER A 1 272 ? 16.284 -3.304 -17.602 1.00 87.25 272 SER A N 1
ATOM 2109 C CA . SER A 1 272 ? 15.381 -2.752 -18.604 1.00 87.25 272 SER A CA 1
ATOM 2110 C C . SER A 1 272 ? 14.078 -2.227 -17.999 1.00 87.25 272 SER A C 1
ATOM 2112 O O . SER A 1 272 ? 13.290 -1.642 -18.737 1.00 87.25 272 SER A O 1
ATOM 2114 N N . ASP A 1 273 ? 13.861 -2.412 -16.694 1.00 89.62 273 ASP A N 1
ATOM 2115 C CA . ASP A 1 273 ? 12.781 -1.785 -15.929 1.00 89.62 273 ASP A CA 1
ATOM 2116 C C . ASP A 1 273 ? 12.907 -0.252 -15.960 1.00 89.62 273 ASP A C 1
ATOM 2118 O O . ASP A 1 273 ? 14.011 0.302 -16.062 1.00 89.62 273 ASP A O 1
ATOM 2122 N N . TYR A 1 274 ? 11.778 0.452 -15.889 1.00 93.06 274 TYR A N 1
ATOM 2123 C CA . TYR A 1 274 ? 11.743 1.902 -16.076 1.00 93.06 274 TYR A CA 1
ATOM 2124 C C . TYR A 1 274 ? 10.581 2.567 -15.337 1.00 93.06 274 TYR A C 1
ATOM 2126 O O . TYR A 1 274 ? 9.656 1.914 -14.854 1.00 93.06 274 TYR A O 1
ATOM 2134 N N . LEU A 1 275 ? 10.631 3.897 -15.282 1.00 96.25 275 LEU A N 1
ATOM 2135 C CA . LEU A 1 275 ? 9.570 4.742 -14.739 1.00 96.25 275 LEU A CA 1
ATOM 2136 C C . LEU A 1 275 ? 8.918 5.561 -15.855 1.00 96.25 275 LEU A C 1
ATOM 2138 O O . LEU A 1 275 ? 9.569 5.911 -16.844 1.00 96.25 275 LEU A O 1
ATOM 2142 N N . ARG A 1 276 ? 7.644 5.908 -15.689 1.00 94.88 276 ARG A N 1
ATOM 2143 C CA . ARG A 1 276 ? 6.935 6.854 -16.556 1.00 94.88 276 ARG A CA 1
ATOM 2144 C C . ARG A 1 276 ? 6.292 7.953 -15.739 1.00 94.88 276 ARG A C 1
ATOM 2146 O O . ARG A 1 276 ? 5.745 7.676 -14.679 1.00 94.88 276 ARG A O 1
ATOM 2153 N N . PHE A 1 277 ? 6.318 9.170 -16.267 1.00 96.69 277 PHE A N 1
ATOM 2154 C CA . PHE A 1 277 ? 5.647 10.324 -15.677 1.00 96.69 277 PHE A CA 1
ATOM 2155 C C . PHE A 1 277 ? 4.808 11.044 -16.721 1.00 96.69 277 PHE A C 1
ATOM 2157 O O . PHE A 1 277 ? 5.184 11.143 -17.894 1.00 96.69 277 PHE A O 1
ATOM 2164 N N . ASN A 1 278 ? 3.653 11.529 -16.276 1.00 95.00 278 ASN A N 1
ATOM 2165 C CA . ASN A 1 278 ? 2.711 12.230 -17.125 1.00 95.00 278 ASN A CA 1
ATOM 2166 C C . ASN A 1 278 ? 3.190 13.657 -17.374 1.00 95.00 278 ASN A C 1
ATOM 2168 O O . ASN A 1 278 ? 3.323 14.448 -16.439 1.00 95.00 278 ASN A O 1
ATOM 2172 N N . ARG A 1 279 ? 3.357 14.002 -18.650 1.00 93.81 279 ARG A N 1
ATOM 2173 C CA . ARG A 1 279 ? 3.684 15.355 -19.110 1.00 93.81 279 ARG A CA 1
ATOM 2174 C C . ARG A 1 279 ? 2.780 16.425 -18.497 1.00 93.81 279 ARG A C 1
ATOM 2176 O O . ARG A 1 279 ? 3.260 17.494 -18.135 1.00 93.81 279 ARG A O 1
ATOM 2183 N N . MET A 1 280 ? 1.484 16.140 -18.355 1.00 93.56 280 MET A N 1
ATOM 2184 C CA . MET A 1 280 ? 0.502 17.117 -17.867 1.00 93.56 280 MET A CA 1
ATOM 2185 C C . MET A 1 280 ? 0.669 17.481 -16.386 1.00 93.56 280 MET A C 1
ATOM 2187 O O . MET A 1 280 ? 0.157 18.513 -15.963 1.00 93.56 280 MET A O 1
ATOM 2191 N N . HIS A 1 281 ? 1.384 16.660 -15.612 1.00 94.81 281 HIS A N 1
ATOM 2192 C CA . HIS A 1 281 ? 1.513 16.810 -14.159 1.00 94.81 281 HIS A CA 1
ATOM 2193 C C . HIS A 1 281 ? 2.915 17.203 -13.701 1.00 94.81 281 HIS A C 1
ATOM 2195 O O . HIS A 1 281 ? 3.168 17.273 -12.500 1.00 94.81 281 HIS A O 1
ATOM 2201 N N . LEU A 1 282 ? 3.828 17.499 -14.631 1.00 94.62 282 LEU A N 1
ATOM 2202 C CA . LEU A 1 282 ? 5.215 17.824 -14.287 1.00 94.62 282 LEU A CA 1
ATOM 2203 C C . LEU A 1 282 ? 5.354 19.104 -13.446 1.00 94.62 282 LEU A C 1
ATOM 2205 O O . LEU A 1 282 ? 6.315 19.246 -12.698 1.00 94.62 282 LEU A O 1
ATOM 2209 N N . SER A 1 283 ? 4.382 20.015 -13.514 1.00 91.00 283 SER A N 1
ATOM 2210 C CA . SER A 1 283 ? 4.362 21.235 -12.699 1.00 91.00 283 SER A CA 1
ATOM 2211 C C . SER A 1 283 ? 3.755 21.052 -11.297 1.00 91.00 283 SER A C 1
ATOM 2213 O O . SER A 1 283 ? 3.792 21.983 -10.491 1.00 91.00 283 SER A O 1
ATOM 2215 N N . SER A 1 284 ? 3.161 19.894 -10.992 1.00 92.38 284 SER A N 1
ATOM 2216 C CA . SER A 1 284 ? 2.479 19.620 -9.718 1.00 92.38 284 SER A CA 1
ATOM 2217 C C . SER A 1 284 ? 3.487 19.147 -8.669 1.00 92.38 284 SER A C 1
ATOM 2219 O O . SER A 1 284 ? 3.654 17.954 -8.451 1.00 92.38 284 SER A O 1
ATOM 2221 N N . GLN A 1 285 ? 4.227 20.082 -8.064 1.00 92.44 285 GLN A N 1
ATOM 2222 C CA . GLN A 1 285 ? 5.442 19.772 -7.293 1.00 92.44 285 GLN A CA 1
ATOM 2223 C C . GLN A 1 285 ? 5.261 18.720 -6.188 1.00 92.44 285 GLN A C 1
ATOM 2225 O O . GLN A 1 285 ? 6.078 17.806 -6.086 1.00 92.44 285 GLN A O 1
ATOM 2230 N N . LEU A 1 286 ? 4.230 18.843 -5.341 1.00 94.50 286 LEU A N 1
ATOM 2231 C CA . LEU A 1 286 ? 4.042 17.917 -4.220 1.00 94.50 286 LEU A CA 1
ATOM 2232 C C . LEU A 1 286 ? 3.655 16.525 -4.725 1.00 94.50 286 LEU A C 1
ATOM 2234 O O . LEU A 1 286 ? 4.270 15.542 -4.323 1.00 94.50 286 LEU A O 1
ATOM 2238 N N . GLU A 1 287 ? 2.679 16.460 -5.625 1.00 94.94 287 GLU A N 1
ATOM 2239 C CA . GLU A 1 287 ? 2.157 15.226 -6.204 1.00 94.94 287 GLU A CA 1
ATOM 2240 C C . GLU A 1 287 ? 3.218 14.517 -7.049 1.00 94.94 287 GLU A C 1
ATOM 2242 O O . GLU A 1 287 ? 3.357 13.298 -6.987 1.00 94.94 287 GLU A O 1
ATOM 2247 N N . LEU A 1 288 ? 4.020 15.267 -7.805 1.00 95.19 288 LEU A N 1
ATOM 2248 C CA . LEU A 1 288 ? 5.134 14.726 -8.573 1.00 95.19 288 LEU A CA 1
ATOM 2249 C C . LEU A 1 288 ? 6.212 14.158 -7.646 1.00 95.19 288 LEU A C 1
ATOM 2251 O O . LEU A 1 288 ? 6.730 13.075 -7.905 1.00 95.19 288 LEU A O 1
ATOM 2255 N N . LYS A 1 289 ? 6.526 14.853 -6.546 1.00 96.94 289 LYS A N 1
ATOM 2256 C CA . LYS A 1 289 ? 7.508 14.396 -5.557 1.00 96.94 289 LYS A CA 1
ATOM 2257 C C . LYS A 1 289 ? 7.060 13.117 -4.848 1.00 96.94 289 LYS A C 1
ATOM 2259 O O . LYS A 1 289 ? 7.870 12.206 -4.678 1.00 96.94 289 LYS A O 1
ATOM 2264 N N . THR A 1 290 ? 5.796 13.029 -4.431 1.00 97.88 290 THR A N 1
ATOM 2265 C CA . THR A 1 290 ? 5.255 11.814 -3.800 1.00 97.88 290 THR A CA 1
ATOM 2266 C C . THR A 1 290 ? 5.144 10.671 -4.804 1.00 97.88 290 THR A C 1
ATOM 2268 O O . THR A 1 290 ? 5.562 9.561 -4.489 1.00 97.88 290 THR A O 1
ATOM 2271 N N . THR A 1 291 ? 4.722 10.948 -6.042 1.00 97.56 291 THR A N 1
ATOM 2272 C CA . THR A 1 291 ? 4.731 9.959 -7.134 1.00 97.56 291 THR A CA 1
ATOM 2273 C C . THR A 1 291 ? 6.150 9.453 -7.407 1.00 97.56 291 THR A C 1
ATOM 2275 O O . THR A 1 291 ? 6.359 8.256 -7.566 1.00 97.56 291 THR A O 1
ATOM 2278 N N . ALA A 1 292 ? 7.159 10.331 -7.407 1.00 98.44 292 ALA A N 1
ATOM 2279 C CA . ALA A 1 292 ? 8.545 9.942 -7.654 1.00 98.44 292 ALA A CA 1
ATOM 2280 C C . ALA A 1 292 ? 9.049 8.897 -6.653 1.00 98.44 292 ALA A C 1
ATOM 2282 O O . ALA A 1 292 ? 9.611 7.887 -7.074 1.00 98.44 292 ALA A O 1
ATOM 2283 N N . ILE A 1 293 ? 8.812 9.096 -5.351 1.00 98.56 293 ILE A N 1
ATOM 2284 C CA . ILE A 1 293 ? 9.195 8.092 -4.351 1.00 98.56 293 ILE A CA 1
ATOM 2285 C C . ILE A 1 293 ? 8.301 6.851 -4.387 1.00 98.56 293 ILE A C 1
ATOM 2287 O O . ILE A 1 293 ? 8.827 5.752 -4.242 1.00 98.56 293 ILE A O 1
ATOM 2291 N N . HIS A 1 294 ? 6.998 7.004 -4.638 1.00 98.06 294 HIS A N 1
ATOM 2292 C CA . HIS A 1 294 ? 6.057 5.888 -4.738 1.00 98.06 294 HIS A CA 1
ATOM 2293 C C . HIS A 1 294 ? 6.489 4.908 -5.838 1.00 98.06 294 HIS A C 1
ATOM 2295 O O . HIS A 1 294 ? 6.695 3.719 -5.589 1.00 98.06 294 HIS A O 1
ATOM 2301 N N . GLU A 1 295 ? 6.708 5.419 -7.049 1.00 97.75 295 GLU A N 1
ATOM 2302 C CA . GLU A 1 295 ? 7.065 4.593 -8.201 1.00 97.75 295 GLU A CA 1
ATOM 2303 C C . GLU A 1 295 ? 8.510 4.100 -8.138 1.00 97.75 295 GLU A C 1
ATOM 2305 O O . GLU A 1 295 ? 8.807 2.961 -8.506 1.00 97.75 295 GLU A O 1
ATOM 2310 N N . PHE A 1 296 ? 9.430 4.914 -7.614 1.00 98.12 296 PHE A N 1
ATOM 2311 C CA . PHE A 1 296 ? 10.789 4.442 -7.379 1.00 98.12 296 PHE A CA 1
ATOM 2312 C C . PHE A 1 296 ? 10.837 3.350 -6.296 1.00 98.12 296 PHE A C 1
ATOM 2314 O O . PHE A 1 296 ? 11.675 2.450 -6.374 1.00 98.12 296 PHE A O 1
ATOM 2321 N N . PHE A 1 297 ? 9.920 3.347 -5.323 1.00 98.06 297 PHE A N 1
ATOM 2322 C CA . PHE A 1 297 ? 9.858 2.247 -4.369 1.00 98.06 297 PHE A CA 1
ATOM 2323 C C . PHE A 1 297 ? 9.384 0.957 -5.031 1.00 98.06 297 PHE A C 1
ATOM 2325 O O . PHE A 1 297 ? 10.053 -0.061 -4.860 1.00 98.06 297 PHE A O 1
ATOM 2332 N N . HIS A 1 298 ? 8.334 0.995 -5.858 1.00 96.00 298 HIS A N 1
ATOM 2333 C CA . HIS A 1 298 ? 7.929 -0.164 -6.670 1.00 96.00 298 HIS A CA 1
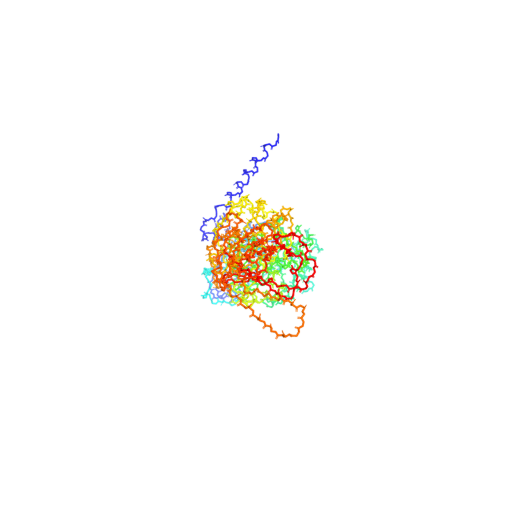ATOM 2334 C C . HIS A 1 298 ? 9.104 -0.738 -7.473 1.00 96.00 298 HIS A C 1
ATOM 2336 O O . HIS A 1 298 ? 9.339 -1.948 -7.455 1.00 96.00 298 HIS A O 1
ATOM 2342 N N . PHE A 1 299 ? 9.915 0.135 -8.081 1.00 94.38 299 PHE A N 1
ATOM 2343 C CA . PHE A 1 299 ? 11.132 -0.251 -8.799 1.00 94.38 299 PHE A CA 1
ATOM 2344 C C . PHE A 1 299 ? 12.128 -1.039 -7.927 1.00 94.38 299 PHE A C 1
ATOM 2346 O O . PHE A 1 299 ? 12.655 -2.072 -8.347 1.00 94.38 299 PHE A O 1
ATOM 2353 N N . ILE A 1 300 ? 12.368 -0.600 -6.689 1.00 95.81 300 ILE A N 1
ATOM 2354 C CA . ILE A 1 300 ? 13.257 -1.307 -5.755 1.00 95.81 300 ILE A CA 1
ATOM 2355 C C . ILE A 1 300 ? 12.633 -2.611 -5.250 1.00 95.81 300 ILE A C 1
ATOM 2357 O O . ILE A 1 300 ? 13.305 -3.645 -5.245 1.00 95.81 300 ILE A O 1
ATOM 2361 N N . GLN A 1 301 ? 11.355 -2.598 -4.868 1.00 94.75 301 GLN A N 1
ATOM 2362 C CA . GLN A 1 301 ? 10.627 -3.771 -4.367 1.00 94.75 301 GLN A CA 1
ATOM 2363 C C . GLN A 1 301 ? 10.649 -4.923 -5.374 1.00 94.75 301 GLN A C 1
ATOM 2365 O O . GLN A 1 301 ? 10.779 -6.090 -5.004 1.00 94.75 301 GLN A O 1
ATOM 2370 N N . TYR A 1 302 ? 10.601 -4.598 -6.663 1.00 90.06 302 TYR A N 1
ATOM 2371 C CA . TYR A 1 302 ? 10.629 -5.571 -7.745 1.00 90.06 302 TYR A CA 1
ATOM 2372 C C . TYR A 1 302 ? 11.945 -6.373 -7.832 1.00 90.06 302 TYR A C 1
ATOM 2374 O O . TYR A 1 302 ? 11.956 -7.526 -8.274 1.00 90.06 302 TYR A O 1
ATOM 2382 N N . SER A 1 303 ? 13.052 -5.833 -7.306 1.00 90.31 303 SER A N 1
ATOM 2383 C CA . SER A 1 303 ? 14.320 -6.572 -7.152 1.00 90.31 303 SER A CA 1
ATOM 2384 C C . SER A 1 303 ? 14.258 -7.681 -6.088 1.00 90.31 303 SER A C 1
ATOM 2386 O O . SER A 1 303 ? 15.173 -8.500 -6.002 1.00 90.31 303 SER A O 1
ATOM 2388 N N . TYR A 1 304 ? 13.186 -7.721 -5.292 1.00 92.75 304 TYR A N 1
ATOM 2389 C CA . TYR A 1 304 ? 12.929 -8.713 -4.246 1.00 92.75 304 TYR A CA 1
ATOM 2390 C C . TYR A 1 304 ? 11.778 -9.668 -4.598 1.00 92.75 304 TYR A C 1
ATOM 2392 O O . TYR A 1 304 ? 11.386 -10.493 -3.773 1.00 92.75 304 TYR A O 1
ATOM 2400 N N . ASP A 1 305 ? 11.243 -9.592 -5.818 1.00 89.38 305 ASP A N 1
ATOM 2401 C CA . ASP A 1 305 ? 10.259 -10.549 -6.312 1.00 89.38 305 ASP A CA 1
ATOM 2402 C C . ASP A 1 305 ? 10.962 -11.848 -6.769 1.00 89.38 305 ASP A C 1
ATOM 2404 O O . ASP A 1 305 ? 11.791 -11.796 -7.686 1.00 89.38 305 ASP A O 1
ATOM 2408 N N . PRO A 1 306 ? 10.659 -13.014 -6.157 1.00 85.56 306 PRO A N 1
ATOM 2409 C CA . PRO A 1 306 ? 11.335 -14.278 -6.457 1.00 85.56 306 PRO A CA 1
ATOM 2410 C C . PRO A 1 306 ? 10.900 -14.909 -7.788 1.00 85.56 306 PRO A C 1
ATOM 2412 O O . PRO A 1 306 ? 11.472 -15.920 -8.205 1.00 85.56 306 PRO A O 1
ATOM 2415 N N . ARG A 1 307 ? 9.866 -14.376 -8.451 1.00 82.69 307 ARG A N 1
ATOM 2416 C CA . ARG A 1 307 ? 9.373 -14.919 -9.721 1.00 82.69 307 ARG A CA 1
ATOM 2417 C C . ARG A 1 307 ? 10.396 -14.679 -10.840 1.00 82.69 307 ARG A C 1
ATOM 2419 O O . ARG A 1 307 ? 11.227 -13.774 -10.795 1.00 82.69 307 ARG A O 1
ATOM 2426 N N . ILE A 1 308 ? 10.322 -15.487 -11.895 1.00 74.44 308 ILE A N 1
ATOM 2427 C CA . ILE A 1 308 ? 11.156 -15.296 -13.092 1.00 74.44 308 ILE A CA 1
ATOM 2428 C C . ILE A 1 308 ? 10.787 -13.994 -13.820 1.00 74.44 308 ILE A C 1
ATOM 2430 O O . ILE A 1 308 ? 9.644 -13.554 -13.748 1.00 74.44 308 ILE A O 1
ATOM 2434 N N . THR A 1 309 ? 11.732 -13.399 -14.559 1.00 76.12 309 THR A N 1
ATOM 2435 C CA . THR A 1 309 ? 11.554 -12.129 -15.301 1.00 76.12 309 THR A CA 1
ATOM 2436 C C . THR A 1 309 ? 10.235 -12.036 -16.061 1.00 76.12 309 THR A C 1
ATOM 2438 O O . THR A 1 309 ? 9.512 -11.064 -15.872 1.00 76.12 309 THR A O 1
ATOM 2441 N N . PHE A 1 310 ? 9.902 -13.063 -16.843 1.00 74.62 310 PHE A N 1
ATOM 2442 C CA . PHE A 1 310 ? 8.655 -13.115 -17.601 1.00 74.62 310 PHE A CA 1
ATOM 2443 C C . PHE A 1 310 ? 7.423 -12.982 -16.696 1.00 74.62 310 PHE A C 1
ATOM 2445 O O . PHE A 1 310 ? 6.595 -12.097 -16.887 1.00 74.62 310 PHE A O 1
ATOM 2452 N N . ASN A 1 311 ? 7.330 -13.815 -15.653 1.00 76.12 311 ASN A N 1
ATOM 2453 C CA . ASN A 1 311 ? 6.177 -13.800 -14.755 1.00 76.12 311 ASN A CA 1
ATOM 2454 C C . ASN A 1 311 ? 6.070 -12.493 -13.981 1.00 76.12 311 ASN A C 1
ATOM 2456 O O . ASN A 1 311 ? 4.970 -12.005 -13.737 1.00 76.12 311 ASN A O 1
ATOM 2460 N N . ARG A 1 312 ? 7.214 -11.936 -13.585 1.00 80.75 312 ARG A N 1
ATOM 2461 C CA . ARG A 1 312 ? 7.221 -10.669 -12.877 1.00 80.75 312 ARG A CA 1
ATOM 2462 C C . ARG A 1 312 ? 6.662 -9.536 -13.756 1.00 80.75 312 ARG A C 1
ATOM 2464 O O . ARG A 1 312 ? 5.902 -8.718 -13.252 1.00 80.75 312 ARG A O 1
ATOM 2471 N N . ALA A 1 313 ? 7.003 -9.517 -15.050 1.00 78.44 313 ALA A N 1
ATOM 2472 C CA . ALA A 1 313 ? 6.586 -8.466 -15.981 1.00 78.44 313 ALA A CA 1
ATOM 2473 C C . ALA A 1 313 ? 5.166 -8.679 -16.535 1.00 78.44 313 ALA A C 1
ATOM 2475 O O . ALA A 1 313 ? 4.509 -7.720 -16.934 1.00 78.44 313 ALA A O 1
ATOM 2476 N N . GLY A 1 314 ? 4.689 -9.925 -16.574 1.00 71.88 314 GLY A N 1
ATOM 2477 C CA . GLY A 1 314 ? 3.375 -10.277 -17.115 1.00 71.88 314 GLY A CA 1
ATOM 2478 C C . GLY A 1 314 ? 2.239 -10.335 -16.093 1.00 71.88 314 GLY A C 1
ATOM 2479 O O . GLY A 1 314 ? 1.085 -10.218 -16.492 1.00 71.88 314 GLY A O 1
ATOM 2480 N N . TYR A 1 315 ? 2.530 -10.510 -14.797 1.00 76.81 315 TYR A N 1
ATOM 2481 C CA . TYR A 1 315 ? 1.497 -10.804 -13.796 1.00 76.81 315 TYR A CA 1
ATOM 2482 C C . TYR A 1 315 ? 1.686 -10.049 -12.479 1.00 76.81 315 TYR A C 1
ATOM 2484 O O . TYR A 1 315 ? 2.807 -9.847 -11.998 1.00 76.81 315 TYR A O 1
ATOM 2492 N N . GLN A 1 316 ? 0.563 -9.752 -11.824 1.00 82.12 316 GLN A N 1
ATOM 2493 C CA . GLN A 1 316 ? 0.513 -9.230 -10.459 1.00 82.12 316 GLN A CA 1
ATOM 2494 C C . GLN A 1 316 ? 1.274 -10.138 -9.477 1.00 82.12 316 GLN A C 1
ATOM 2496 O O . GLN A 1 316 ? 1.207 -11.367 -9.566 1.00 82.12 316 GLN A O 1
ATOM 2501 N N . SER A 1 317 ? 2.038 -9.542 -8.556 1.00 84.62 317 SER A N 1
ATOM 2502 C CA . SER A 1 317 ? 2.780 -10.298 -7.541 1.00 84.62 317 SER A CA 1
ATOM 2503 C C . SER A 1 317 ? 1.860 -10.765 -6.402 1.00 84.62 317 SER A C 1
ATOM 2505 O O . SER A 1 317 ? 0.925 -10.050 -6.041 1.00 84.62 317 SER A O 1
ATOM 2507 N N . PRO A 1 318 ? 2.121 -11.925 -5.769 1.00 84.00 318 PRO A N 1
ATOM 2508 C CA . PRO A 1 318 ? 1.358 -12.359 -4.590 1.00 84.00 318 PRO A CA 1
ATOM 2509 C C . PRO A 1 318 ? 1.376 -11.350 -3.425 1.00 84.00 318 PRO A C 1
ATOM 2511 O O . PRO A 1 318 ? 0.446 -11.290 -2.623 1.00 84.00 318 PRO A O 1
ATOM 2514 N N . GLN A 1 319 ? 2.438 -10.547 -3.346 1.00 90.94 319 GLN A N 1
ATOM 2515 C CA . GLN A 1 319 ? 2.663 -9.493 -2.361 1.00 90.94 319 GLN A CA 1
ATOM 2516 C C . GLN A 1 319 ? 2.246 -8.091 -2.846 1.00 90.94 319 GLN A C 1
ATOM 2518 O O . GLN A 1 319 ? 2.637 -7.104 -2.229 1.00 90.94 319 GLN A O 1
ATOM 2523 N N . HIS A 1 320 ? 1.469 -7.974 -3.932 1.00 91.00 320 HIS A N 1
ATOM 2524 C CA . HIS A 1 320 ? 1.141 -6.681 -4.556 1.00 91.00 320 HIS A CA 1
ATOM 2525 C C . HIS A 1 320 ? 0.506 -5.680 -3.581 1.00 91.00 320 HIS A C 1
ATOM 2527 O O . HIS A 1 320 ? 0.926 -4.529 -3.521 1.00 91.00 320 HIS A O 1
ATOM 2533 N N . TRP A 1 321 ? -0.415 -6.122 -2.718 1.00 94.75 321 TRP A N 1
ATOM 2534 C CA . TRP A 1 321 ? -0.999 -5.241 -1.696 1.00 94.75 321 TRP A CA 1
ATOM 2535 C C . TRP A 1 321 ? 0.054 -4.663 -0.736 1.00 94.75 321 TRP A C 1
ATOM 2537 O O . TRP A 1 321 ? -0.065 -3.525 -0.290 1.00 94.75 321 TRP A O 1
ATOM 2547 N N . PHE A 1 322 ? 1.087 -5.439 -0.401 1.00 97.31 322 PHE A N 1
ATOM 2548 C CA . PHE A 1 322 ? 2.146 -5.011 0.509 1.00 97.31 322 PHE A CA 1
ATOM 2549 C C . PHE A 1 322 ? 3.091 -4.028 -0.181 1.00 97.31 322 PHE A C 1
ATOM 2551 O O . PHE A 1 322 ? 3.477 -3.033 0.431 1.00 97.31 322 PHE A O 1
ATOM 2558 N N . ASN A 1 323 ? 3.389 -4.263 -1.462 1.00 96.88 323 ASN A N 1
ATOM 2559 C CA . ASN A 1 323 ? 4.129 -3.332 -2.310 1.00 96.88 323 ASN A CA 1
ATOM 2560 C C . ASN A 1 323 ? 3.440 -1.958 -2.338 1.00 96.88 323 ASN A C 1
ATOM 2562 O O . ASN A 1 323 ? 4.046 -0.958 -1.957 1.00 96.88 323 ASN A O 1
ATOM 2566 N N . GLU A 1 324 ? 2.142 -1.920 -2.658 1.00 96.62 324 GLU A N 1
ATOM 2567 C CA . GLU A 1 324 ? 1.340 -0.687 -2.658 1.00 96.62 324 GLU A CA 1
ATOM 2568 C C . GLU A 1 324 ? 1.284 -0.024 -1.273 1.00 96.62 324 GLU A C 1
ATOM 2570 O O . GLU A 1 324 ? 1.454 1.189 -1.144 1.00 96.62 324 GLU A O 1
ATOM 2575 N N . ALA A 1 325 ? 1.117 -0.808 -0.203 1.00 98.25 325 ALA A N 1
ATOM 2576 C CA . ALA A 1 325 ? 1.114 -0.286 1.163 1.00 98.25 325 ALA A CA 1
ATOM 2577 C C . ALA A 1 325 ? 2.442 0.391 1.538 1.00 98.25 325 ALA A C 1
ATOM 2579 O O . ALA A 1 325 ? 2.446 1.453 2.169 1.00 98.25 325 ALA A O 1
ATOM 2580 N N . CYS A 1 326 ? 3.567 -0.216 1.155 1.00 98.56 326 CYS A N 1
ATOM 2581 C CA . CYS A 1 326 ? 4.902 0.334 1.355 1.00 98.56 326 CYS A CA 1
ATOM 2582 C C . CYS A 1 326 ? 5.136 1.593 0.511 1.00 98.56 326 CYS A C 1
ATOM 2584 O O . CYS A 1 326 ? 5.668 2.573 1.038 1.00 98.56 326 CYS A O 1
ATOM 2586 N N . SER A 1 327 ? 4.712 1.590 -0.753 1.00 98.12 327 SER A N 1
ATOM 2587 C CA . SER A 1 327 ? 4.844 2.732 -1.662 1.00 98.12 327 SER A CA 1
ATOM 2588 C C . SER A 1 327 ? 4.045 3.937 -1.160 1.00 98.12 327 SER A C 1
ATOM 2590 O O . SER A 1 327 ? 4.632 5.004 -0.980 1.00 98.12 327 SER A O 1
ATOM 2592 N N . VAL A 1 328 ? 2.784 3.755 -0.747 1.00 97.94 328 VAL A N 1
ATOM 2593 C CA . VAL A 1 328 ? 1.967 4.829 -0.143 1.00 97.94 328 VAL A CA 1
ATOM 2594 C C . VAL A 1 328 ? 2.549 5.338 1.176 1.00 97.94 328 VAL A C 1
ATOM 2596 O O . VAL A 1 328 ? 2.567 6.542 1.434 1.00 97.94 328 VAL A O 1
ATOM 2599 N N . TRP A 1 329 ? 3.057 4.449 2.034 1.00 98.19 329 TRP A N 1
ATOM 2600 C CA . TRP A 1 329 ? 3.723 4.875 3.269 1.00 98.19 329 TRP A CA 1
ATOM 2601 C C . TRP A 1 329 ? 4.962 5.744 2.985 1.00 98.19 329 TRP A C 1
ATOM 2603 O O . TRP A 1 329 ? 5.195 6.736 3.685 1.00 98.19 329 TRP A O 1
ATOM 2613 N N . SER A 1 330 ? 5.738 5.395 1.953 1.00 98.38 330 SER A N 1
ATOM 2614 C CA . SER A 1 330 ? 6.993 6.075 1.618 1.00 98.38 330 SER A CA 1
ATOM 2615 C C . SER A 1 330 ? 6.810 7.526 1.171 1.00 98.38 330 SER A C 1
ATOM 2617 O O . SER A 1 330 ? 7.712 8.338 1.365 1.00 98.38 330 SER A O 1
ATOM 2619 N N . GLU A 1 331 ? 5.628 7.902 0.678 1.00 98.50 331 GLU A N 1
ATOM 2620 C CA . GLU A 1 331 ? 5.302 9.281 0.290 1.00 98.50 331 GLU A CA 1
ATOM 2621 C C . GLU A 1 331 ? 5.536 10.276 1.445 1.00 98.50 331 GLU A C 1
ATOM 2623 O O . GLU A 1 331 ? 6.052 11.380 1.250 1.00 98.50 331 GLU A O 1
ATOM 2628 N N . GLY A 1 332 ? 5.273 9.859 2.690 1.00 97.38 332 GLY A N 1
ATOM 2629 C CA . GLY A 1 332 ? 5.536 10.670 3.883 1.00 97.38 332 GLY A CA 1
ATOM 2630 C C . GLY A 1 332 ? 7.023 10.949 4.148 1.00 97.38 332 GLY A C 1
ATOM 2631 O O . GLY A 1 332 ? 7.349 11.908 4.848 1.00 97.38 332 GLY A O 1
ATOM 2632 N N . LEU A 1 333 ? 7.950 10.176 3.569 1.00 97.56 333 LEU A N 1
ATOM 2633 C CA . LEU A 1 333 ? 9.396 10.409 3.707 1.00 97.56 333 LEU A CA 1
ATOM 2634 C C . LEU A 1 333 ? 9.854 11.674 2.968 1.00 97.56 333 LEU A C 1
ATOM 2636 O O . LEU A 1 333 ? 10.868 12.268 3.343 1.00 97.56 333 LEU A O 1
ATOM 2640 N N . VAL A 1 334 ? 9.109 12.087 1.937 1.00 97.12 334 VAL A N 1
ATOM 2641 C CA . VAL A 1 334 ? 9.409 13.273 1.119 1.00 97.12 334 VAL A CA 1
ATOM 2642 C C . VAL A 1 334 ? 8.426 14.420 1.341 1.00 97.12 334 VAL A C 1
ATOM 2644 O O . VAL A 1 334 ? 8.819 15.578 1.170 1.00 97.12 334 VAL A O 1
ATOM 2647 N N . ALA A 1 335 ? 7.187 14.120 1.739 1.00 96.31 335 ALA A N 1
ATOM 2648 C CA . ALA A 1 335 ? 6.140 15.104 2.017 1.00 96.31 335 ALA A CA 1
ATOM 2649 C C . ALA A 1 335 ? 6.022 15.491 3.506 1.00 96.31 335 ALA A C 1
ATOM 2651 O O . ALA A 1 335 ? 5.410 16.506 3.832 1.00 96.31 335 ALA A O 1
ATOM 2652 N N . GLY A 1 336 ? 6.637 14.723 4.412 1.00 94.50 336 GLY A N 1
ATOM 2653 C CA . GLY A 1 336 ? 6.625 14.959 5.857 1.00 94.50 336 GLY A CA 1
ATOM 2654 C C . GLY A 1 336 ? 5.762 13.959 6.633 1.00 94.50 336 GLY A C 1
ATOM 2655 O O . GLY A 1 336 ? 4.864 13.316 6.100 1.00 94.50 336 GLY A O 1
ATOM 2656 N N . SER A 1 337 ? 6.012 13.832 7.939 1.00 88.50 337 SER A N 1
ATOM 2657 C CA . SER A 1 337 ? 5.410 12.786 8.788 1.00 88.50 337 SER A CA 1
ATOM 2658 C C . SER A 1 337 ? 3.896 12.918 9.015 1.00 88.50 337 SER A C 1
ATOM 2660 O O . SER A 1 337 ? 3.232 11.925 9.337 1.00 88.50 337 SER A O 1
ATOM 2662 N N . SER A 1 338 ? 3.351 14.128 8.851 1.00 91.19 338 SER A N 1
ATOM 2663 C CA . SER A 1 338 ? 1.913 14.417 8.912 1.00 91.19 338 SER A CA 1
ATOM 2664 C C . SER A 1 338 ? 1.200 14.239 7.571 1.00 91.19 338 SER A C 1
ATOM 2666 O O . SER A 1 338 ? -0.014 14.415 7.518 1.00 91.19 338 SER A O 1
ATOM 2668 N N . TYR A 1 339 ? 1.933 13.937 6.495 1.00 95.50 339 TYR A N 1
ATOM 2669 C CA . TYR A 1 339 ? 1.349 13.714 5.181 1.00 95.50 339 TYR A CA 1
ATOM 2670 C C . TYR A 1 339 ? 0.410 12.502 5.198 1.00 95.50 339 TYR A C 1
ATOM 2672 O O . TYR A 1 339 ? 0.701 11.468 5.810 1.00 95.50 339 TYR A O 1
ATOM 2680 N N . ILE A 1 340 ? -0.718 12.654 4.512 1.00 95.00 340 ILE A N 1
ATOM 2681 C CA . ILE A 1 340 ? -1.713 11.617 4.265 1.00 95.00 340 ILE A CA 1
ATOM 2682 C C . ILE A 1 340 ? -1.895 11.587 2.756 1.00 95.00 340 ILE A C 1
ATOM 2684 O O . ILE A 1 340 ? -2.208 12.616 2.166 1.00 95.00 340 ILE A O 1
ATOM 2688 N N . SER A 1 341 ? -1.678 10.423 2.156 1.00 94.38 341 SER A N 1
ATOM 2689 C CA . SER A 1 341 ? -1.837 10.263 0.715 1.00 94.38 341 SER A CA 1
ATOM 2690 C C . SER A 1 341 ? -3.299 10.388 0.300 1.00 94.38 341 SER A C 1
ATOM 2692 O O . SER A 1 341 ? -4.176 9.804 0.942 1.00 94.38 341 SER A O 1
ATOM 2694 N N . ASP A 1 342 ? -3.559 11.081 -0.807 1.00 91.44 342 ASP A N 1
ATOM 2695 C CA . ASP A 1 342 ? -4.911 11.270 -1.345 1.00 91.44 342 ASP A CA 1
ATOM 2696 C C . ASP A 1 342 ? -5.553 9.952 -1.801 1.00 91.44 342 ASP A C 1
ATOM 2698 O O . ASP A 1 342 ? -6.782 9.833 -1.834 1.00 91.44 342 ASP A O 1
ATOM 2702 N N . VAL A 1 343 ? -4.744 8.925 -2.098 1.00 91.25 343 VAL A N 1
ATOM 2703 C CA . VAL A 1 343 ? -5.264 7.592 -2.438 1.00 91.25 343 VAL A CA 1
ATOM 2704 C C . VAL A 1 343 ? -5.863 6.871 -1.231 1.00 91.25 343 VAL A C 1
ATOM 2706 O O . VAL A 1 343 ? -6.614 5.910 -1.410 1.00 91.25 343 VAL A O 1
ATOM 2709 N N . ARG A 1 344 ? -5.623 7.360 -0.002 1.00 91.25 344 ARG A N 1
ATOM 2710 C CA . ARG A 1 344 ? -6.279 6.884 1.227 1.00 91.25 344 ARG A CA 1
ATOM 2711 C C . ARG A 1 344 ? -7.708 7.434 1.365 1.00 91.25 344 ARG A C 1
ATOM 2713 O O . ARG A 1 344 ? -8.098 7.997 2.387 1.00 91.25 344 ARG A O 1
ATOM 2720 N N . GLY A 1 345 ? -8.495 7.291 0.302 1.00 83.19 345 GLY A N 1
ATOM 2721 C CA . GLY A 1 345 ? -9.887 7.725 0.238 1.00 83.19 345 GLY A CA 1
ATOM 2722 C C . GLY A 1 345 ? -10.844 6.819 1.021 1.00 83.19 345 GLY A C 1
ATOM 2723 O O . GLY A 1 345 ? -10.474 5.793 1.579 1.00 83.19 345 GLY A O 1
ATOM 2724 N N . PHE A 1 346 ? -12.137 7.157 1.021 1.00 77.50 346 PHE A N 1
ATOM 2725 C CA . PHE A 1 346 ? -13.154 6.438 1.809 1.00 77.50 346 PHE A CA 1
ATOM 2726 C C . PHE A 1 346 ? -13.168 4.911 1.590 1.00 77.50 346 PHE A C 1
ATOM 2728 O O . PHE A 1 346 ? -13.324 4.164 2.553 1.00 77.50 346 PHE A O 1
ATOM 2735 N N . ASN A 1 347 ? -12.952 4.450 0.353 1.00 80.00 347 ASN A N 1
ATOM 2736 C CA . ASN A 1 347 ? -12.963 3.024 0.001 1.00 80.00 347 ASN A CA 1
ATOM 2737 C C . ASN A 1 347 ? -11.742 2.245 0.530 1.00 80.00 347 ASN A C 1
ATOM 2739 O O . ASN A 1 347 ? -11.738 1.019 0.472 1.00 80.00 347 ASN A O 1
ATOM 2743 N N . THR A 1 348 ? -10.717 2.928 1.046 1.00 87.06 348 THR A N 1
ATOM 2744 C CA . THR A 1 348 ? -9.513 2.296 1.603 1.00 87.06 348 THR A CA 1
ATOM 2745 C C . THR A 1 348 ? -9.502 2.307 3.134 1.00 87.06 348 THR A C 1
ATOM 2747 O O . THR A 1 348 ? -8.739 1.568 3.750 1.00 87.06 348 THR A O 1
ATOM 2750 N N . LEU A 1 349 ? -10.340 3.133 3.777 1.00 87.06 349 LEU A N 1
ATOM 2751 C CA . LEU A 1 349 ? -10.340 3.311 5.236 1.00 87.06 349 LEU A CA 1
ATOM 2752 C C . LEU A 1 349 ? -10.871 2.089 6.004 1.00 87.06 349 LEU A C 1
ATOM 2754 O O . LEU A 1 349 ? -10.628 1.958 7.201 1.00 87.06 349 LEU A O 1
ATOM 2758 N N . THR A 1 350 ? -11.597 1.184 5.344 1.00 89.44 350 THR A N 1
ATOM 2759 C CA . THR A 1 350 ? -12.070 -0.066 5.963 1.00 89.44 350 THR A CA 1
ATOM 2760 C C . THR A 1 350 ? -11.093 -1.225 5.799 1.00 89.44 350 THR A C 1
ATOM 2762 O O . THR A 1 350 ? -11.193 -2.206 6.530 1.00 89.44 350 THR A O 1
ATOM 2765 N N . LYS A 1 351 ? -10.125 -1.107 4.884 1.00 93.06 351 LYS A N 1
ATOM 2766 C CA . LYS A 1 351 ? -9.234 -2.200 4.474 1.00 93.06 351 LYS A CA 1
ATOM 2767 C C . LYS A 1 351 ? -8.408 -2.796 5.618 1.00 93.06 351 LYS A C 1
ATOM 2769 O O . LYS A 1 351 ? -8.326 -4.021 5.679 1.00 93.06 351 LYS A O 1
ATOM 2774 N N . PRO A 1 352 ? -7.909 -2.013 6.599 1.00 94.62 352 PRO A N 1
ATOM 2775 C CA . PRO A 1 352 ? -7.291 -2.582 7.799 1.00 94.62 352 PRO A CA 1
ATOM 2776 C C . PRO A 1 352 ? -8.152 -3.596 8.557 1.00 94.62 352 PRO A C 1
ATOM 2778 O O . PRO A 1 352 ? -7.622 -4.539 9.135 1.00 94.62 352 PRO A O 1
ATOM 2781 N N . PHE A 1 353 ? -9.477 -3.453 8.527 1.00 93.94 353 PHE A N 1
ATOM 2782 C CA . PHE A 1 353 ? -10.388 -4.386 9.187 1.00 93.94 353 PHE A CA 1
ATOM 2783 C C . PHE A 1 353 ? -10.672 -5.637 8.334 1.00 93.94 353 PHE A C 1
ATOM 2785 O O . PHE A 1 353 ? -11.091 -6.653 8.870 1.00 93.94 353 PHE A O 1
ATOM 2792 N N . GLU A 1 354 ? -10.399 -5.625 7.027 1.00 93.06 354 GLU A N 1
ATOM 2793 C CA . GLU A 1 354 ? -10.662 -6.754 6.111 1.00 93.06 354 GLU A CA 1
ATOM 2794 C C . GLU A 1 354 ? -9.579 -7.851 6.169 1.00 93.06 354 GLU A C 1
ATOM 2796 O O . GLU A 1 354 ? -9.770 -8.958 5.660 1.00 93.06 354 GLU A O 1
ATOM 2801 N N . GLY A 1 355 ? -8.476 -7.544 6.849 1.00 91.38 355 GLY A N 1
ATOM 2802 C CA . GLY A 1 355 ? -7.389 -8.439 7.219 1.00 91.38 355 GLY A CA 1
ATOM 2803 C C . GLY A 1 355 ? -6.193 -8.454 6.276 1.00 91.38 355 GLY A C 1
ATOM 2804 O O . GLY A 1 355 ? -6.315 -8.069 5.119 1.00 91.38 355 GLY A O 1
ATOM 2805 N N . LEU A 1 356 ? -5.022 -8.878 6.776 1.00 89.62 356 LEU A N 1
ATOM 2806 C CA . LEU A 1 356 ? -3.726 -8.665 6.102 1.00 89.62 356 LEU A CA 1
ATOM 2807 C C . LEU A 1 356 ? -3.691 -9.129 4.636 1.00 89.62 356 LEU A C 1
ATOM 2809 O O . LEU A 1 356 ? -3.687 -8.295 3.739 1.00 89.62 356 LEU A O 1
ATOM 2813 N N . GLN A 1 357 ? -3.661 -10.442 4.383 1.00 87.81 357 GLN A N 1
ATOM 2814 C CA . GLN A 1 357 ? -3.688 -10.988 3.017 1.00 87.81 357 GLN A CA 1
ATOM 2815 C C . GLN A 1 357 ? -5.126 -11.127 2.517 1.00 87.81 357 GLN A C 1
ATOM 2817 O O . GLN A 1 357 ? -5.424 -10.853 1.359 1.00 87.81 357 GLN A O 1
ATOM 2822 N N . ALA A 1 358 ? -6.035 -11.559 3.387 1.00 85.31 358 ALA A N 1
ATOM 2823 C CA . ALA A 1 358 ? -7.388 -11.932 3.005 1.00 85.31 358 ALA A CA 1
ATOM 2824 C C . ALA A 1 358 ? -8.234 -10.755 2.488 1.00 85.31 358 ALA A C 1
ATOM 2826 O O . ALA A 1 358 ? -9.161 -10.961 1.697 1.00 85.31 358 ALA A O 1
ATOM 2827 N N . GLY A 1 359 ? -7.930 -9.527 2.918 1.00 82.69 359 GLY A N 1
ATOM 2828 C CA . GLY A 1 359 ? -8.556 -8.309 2.401 1.00 82.69 359 GLY A CA 1
ATOM 2829 C C . GLY A 1 359 ? -8.109 -7.939 0.982 1.00 82.69 359 GLY A C 1
ATOM 2830 O O . GLY A 1 359 ? -8.849 -7.262 0.281 1.00 82.69 359 GLY A O 1
ATOM 2831 N N . SER A 1 360 ? -6.961 -8.451 0.519 1.00 86.81 360 SER A N 1
ATOM 2832 C CA . SER A 1 360 ? -6.422 -8.148 -0.818 1.00 86.81 360 SER A CA 1
ATOM 2833 C C . SER A 1 360 ? -7.085 -8.920 -1.964 1.00 86.81 360 SER A C 1
ATOM 2835 O O . SER A 1 360 ? -6.913 -8.560 -3.126 1.00 86.81 360 SER A O 1
ATOM 2837 N N . VAL A 1 361 ? -7.844 -9.982 -1.669 1.00 85.00 361 VAL A N 1
ATOM 2838 C CA . VAL A 1 361 ? -8.462 -10.831 -2.700 1.00 85.00 361 VAL A CA 1
ATOM 2839 C C . VAL A 1 361 ? -9.480 -10.024 -3.512 1.00 85.00 361 VAL A C 1
ATOM 2841 O O . VAL A 1 361 ? -10.495 -9.585 -2.975 1.00 85.00 361 VAL A O 1
ATOM 2844 N N . GLY A 1 362 ? -9.213 -9.870 -4.812 1.00 83.06 362 GLY A N 1
ATOM 2845 C CA . GLY A 1 362 ? -10.053 -9.133 -5.763 1.00 83.06 362 GLY A CA 1
ATOM 2846 C C . GLY A 1 362 ? -9.848 -7.615 -5.770 1.00 83.06 362 GLY A C 1
ATOM 2847 O O . GLY A 1 362 ? -10.450 -6.946 -6.604 1.00 83.06 362 GLY A O 1
ATOM 2848 N N . ASP A 1 363 ? -9.028 -7.075 -4.862 1.00 86.94 363 ASP A N 1
ATOM 2849 C CA . ASP A 1 363 ? -8.772 -5.637 -4.742 1.00 86.94 363 ASP A CA 1
ATOM 2850 C C . ASP A 1 363 ? -7.448 -5.354 -3.998 1.00 86.94 363 ASP A C 1
ATOM 2852 O O . ASP A 1 363 ? -7.409 -4.759 -2.916 1.00 86.94 363 ASP A O 1
ATOM 2856 N N . ALA A 1 364 ? -6.335 -5.848 -4.544 1.00 90.31 364 ALA A N 1
ATOM 2857 C CA . ALA A 1 364 ? -5.038 -5.769 -3.876 1.00 90.31 364 ALA A CA 1
ATOM 2858 C C . ALA A 1 364 ? -4.509 -4.327 -3.779 1.00 90.31 364 ALA A C 1
ATOM 2860 O O . ALA A 1 364 ? -3.916 -3.970 -2.759 1.00 90.31 364 ALA A O 1
ATOM 2861 N N . THR A 1 365 ? -4.769 -3.490 -4.787 1.00 91.00 365 THR A N 1
ATOM 2862 C CA . THR A 1 365 ? -4.308 -2.096 -4.820 1.00 91.00 365 THR A CA 1
ATOM 2863 C C . THR A 1 365 ? -4.981 -1.232 -3.751 1.00 91.00 365 THR A C 1
ATOM 2865 O O . THR A 1 365 ? -4.285 -0.675 -2.898 1.00 91.00 365 THR A O 1
ATOM 2868 N N . TYR A 1 366 ? -6.321 -1.148 -3.709 1.00 92.31 366 TYR A N 1
ATOM 2869 C CA . TYR A 1 366 ? -6.984 -0.325 -2.686 1.00 92.31 366 TYR A CA 1
ATOM 2870 C C . TYR A 1 366 ? -6.787 -0.900 -1.282 1.00 92.31 366 TYR A C 1
ATOM 2872 O O . TYR A 1 366 ? -6.698 -0.137 -0.313 1.00 92.31 366 TYR A O 1
ATOM 2880 N N . HIS A 1 367 ? -6.677 -2.230 -1.161 1.00 94.75 367 HIS A N 1
ATOM 2881 C CA . HIS A 1 367 ? -6.284 -2.862 0.094 1.00 94.75 367 HIS A CA 1
ATOM 2882 C C . HIS A 1 367 ? -4.910 -2.381 0.555 1.00 94.75 367 HIS A C 1
ATOM 2884 O O . HIS A 1 367 ? -4.781 -1.906 1.684 1.00 94.75 367 HIS A O 1
ATOM 2890 N N . GLY A 1 368 ? -3.912 -2.397 -0.331 1.00 96.62 368 GLY A N 1
ATOM 2891 C CA . GLY A 1 368 ? -2.580 -1.865 -0.060 1.00 96.62 368 GLY A CA 1
ATOM 2892 C C . GLY A 1 368 ? -2.600 -0.406 0.392 1.00 96.62 368 GLY A C 1
ATOM 2893 O O . GLY A 1 368 ? -2.031 -0.069 1.433 1.00 96.62 368 GLY A O 1
ATOM 2894 N N . TYR A 1 369 ? -3.353 0.453 -0.299 1.00 96.31 369 TYR A N 1
ATOM 2895 C CA . TYR A 1 369 ? -3.503 1.862 0.084 1.00 96.31 369 TYR A CA 1
ATOM 2896 C C . TYR A 1 369 ? -4.009 2.028 1.517 1.00 96.31 369 TYR A C 1
ATOM 2898 O O . TYR A 1 369 ? -3.434 2.800 2.288 1.00 96.31 369 TYR A O 1
ATOM 2906 N N . GLY A 1 370 ? -5.032 1.270 1.921 1.00 95.88 370 GLY A N 1
ATOM 2907 C CA . GLY A 1 370 ? -5.519 1.277 3.302 1.00 95.88 370 GLY A CA 1
ATOM 2908 C C . GLY A 1 370 ? -4.502 0.705 4.294 1.00 95.88 370 GLY A C 1
ATOM 2909 O O . GLY A 1 370 ? -4.276 1.289 5.362 1.00 95.88 370 GLY A O 1
ATOM 2910 N N . MET A 1 371 ? -3.823 -0.375 3.907 1.00 97.50 371 MET A N 1
ATOM 2911 C CA . MET A 1 371 ? -2.818 -1.080 4.705 1.00 97.50 371 MET A CA 1
ATOM 2912 C C . MET A 1 371 ? -1.494 -0.329 4.880 1.00 97.50 371 MET A C 1
ATOM 2914 O O . MET A 1 371 ? -0.710 -0.697 5.754 1.00 97.50 371 MET A O 1
ATOM 2918 N N . SER A 1 372 ? -1.259 0.781 4.176 1.00 98.06 372 SER A N 1
ATOM 2919 C CA . SER A 1 372 ? -0.142 1.695 4.487 1.00 98.06 372 SER A CA 1
ATOM 2920 C C . SER A 1 372 ? -0.147 2.175 5.951 1.00 98.06 372 SER A C 1
ATOM 2922 O O . SER A 1 372 ? 0.910 2.443 6.522 1.00 98.06 372 SER A O 1
ATOM 2924 N N . ALA A 1 373 ? -1.311 2.191 6.616 1.00 97.69 373 ALA A N 1
ATOM 2925 C CA . ALA A 1 373 ? -1.418 2.428 8.058 1.00 97.69 373 ALA A CA 1
ATOM 2926 C C . ALA A 1 373 ? -0.720 1.341 8.892 1.00 97.69 373 ALA A C 1
ATOM 2928 O O . ALA A 1 373 ? -0.050 1.652 9.877 1.00 97.69 373 ALA A O 1
ATOM 2929 N N . PHE A 1 374 ? -0.830 0.075 8.485 1.00 98.06 374 PHE A N 1
ATOM 2930 C CA . PHE A 1 374 ? -0.120 -1.023 9.135 1.00 98.06 374 PHE A CA 1
ATOM 2931 C C . PHE A 1 374 ? 1.389 -0.907 8.922 1.00 98.06 374 PHE A C 1
ATOM 2933 O O . PHE A 1 374 ? 2.150 -1.063 9.873 1.00 98.06 374 PHE A O 1
ATOM 2940 N N . ILE A 1 375 ? 1.821 -0.538 7.710 1.00 98.44 375 ILE A N 1
ATOM 2941 C CA . ILE A 1 375 ? 3.237 -0.267 7.424 1.00 98.44 375 ILE A CA 1
ATOM 2942 C C . ILE A 1 375 ? 3.763 0.837 8.342 1.00 98.44 375 ILE A C 1
ATOM 2944 O O . ILE A 1 375 ? 4.772 0.640 9.016 1.00 98.44 375 ILE A O 1
ATOM 2948 N N . LYS A 1 376 ? 3.036 1.957 8.460 1.00 98.19 376 LYS A N 1
ATOM 2949 C CA . LYS A 1 376 ? 3.388 3.049 9.379 1.00 98.19 376 LYS A CA 1
ATOM 2950 C C . LYS A 1 376 ? 3.474 2.586 10.837 1.00 98.19 376 LYS A C 1
ATOM 2952 O O . LYS A 1 376 ? 4.381 3.008 11.550 1.00 98.19 376 LYS A O 1
ATOM 2957 N N . TYR A 1 377 ? 2.569 1.715 11.283 1.00 98.25 377 TYR A N 1
ATOM 2958 C CA . TYR A 1 377 ? 2.608 1.143 12.631 1.00 98.25 377 TYR A CA 1
ATOM 2959 C C . TYR A 1 377 ? 3.885 0.324 12.868 1.00 98.25 377 TYR A C 1
ATOM 2961 O O . TYR A 1 377 ? 4.625 0.600 13.816 1.00 98.25 377 TYR A O 1
ATOM 2969 N N . ILE A 1 378 ? 4.185 -0.644 11.994 1.00 97.94 378 ILE A N 1
ATOM 2970 C CA . ILE A 1 378 ? 5.324 -1.547 12.206 1.00 97.94 378 ILE A CA 1
ATOM 2971 C C . ILE A 1 378 ? 6.666 -0.823 12.078 1.00 97.94 378 ILE A C 1
ATOM 2973 O O . ILE A 1 378 ? 7.558 -1.083 12.878 1.00 97.94 378 ILE A O 1
ATOM 2977 N N . VAL A 1 379 ? 6.825 0.128 11.152 1.00 97.69 379 VAL A N 1
ATOM 2978 C CA . VAL A 1 379 ? 8.093 0.873 11.018 1.00 97.69 379 VAL A CA 1
ATOM 2979 C C . VAL A 1 379 ? 8.320 1.841 12.176 1.00 97.69 379 VAL A C 1
ATOM 2981 O O . VAL A 1 379 ? 9.460 2.026 12.592 1.00 97.69 379 VAL A O 1
ATOM 2984 N N . ASN A 1 380 ? 7.258 2.426 12.742 1.00 96.94 380 ASN A N 1
ATOM 2985 C CA . ASN A 1 380 ? 7.374 3.266 13.935 1.00 96.94 380 ASN A CA 1
ATOM 2986 C C . ASN A 1 380 ? 7.789 2.446 15.162 1.00 96.94 380 ASN A C 1
ATOM 2988 O O . ASN A 1 380 ? 8.488 2.955 16.034 1.00 96.94 380 ASN A O 1
ATOM 2992 N N . LYS A 1 381 ? 7.357 1.183 15.233 1.00 97.44 381 LYS A N 1
ATOM 2993 C CA . LYS A 1 381 ? 7.633 0.296 16.363 1.00 97.44 381 LYS A CA 1
ATOM 2994 C C . LYS A 1 381 ? 8.973 -0.434 16.251 1.00 97.44 381 LYS A C 1
ATOM 2996 O O . LYS A 1 381 ? 9.680 -0.557 17.246 1.00 97.44 381 LYS A O 1
ATOM 3001 N N . TYR A 1 382 ? 9.314 -0.917 15.059 1.00 97.75 382 TYR A N 1
ATOM 3002 C CA . TYR A 1 382 ? 10.462 -1.797 14.815 1.00 97.75 382 TYR A CA 1
ATOM 3003 C C . TYR A 1 382 ? 11.601 -1.137 14.029 1.00 97.75 382 TYR A C 1
ATOM 3005 O O . TYR A 1 382 ? 12.662 -1.740 13.887 1.00 97.75 382 TYR A O 1
ATOM 3013 N N . GLY A 1 383 ? 11.411 0.094 13.548 1.00 97.75 383 GLY A N 1
ATOM 3014 C CA . GLY A 1 383 ? 12.348 0.779 12.659 1.00 97.75 383 GLY A CA 1
ATOM 3015 C C . GLY A 1 383 ? 12.070 0.492 11.181 1.00 97.75 383 GLY A C 1
ATOM 3016 O O . GLY A 1 383 ? 11.481 -0.524 10.818 1.00 97.75 383 GLY A O 1
ATOM 3017 N N . GLN A 1 384 ? 12.493 1.403 10.299 1.00 97.75 384 GLN A N 1
ATOM 3018 C CA . GLN A 1 384 ? 12.240 1.300 8.851 1.00 97.75 384 GLN A CA 1
ATOM 3019 C C . GLN A 1 384 ? 12.942 0.091 8.207 1.00 97.75 384 GLN A C 1
ATOM 3021 O O . GLN A 1 384 ? 12.415 -0.505 7.269 1.00 97.75 384 GLN A O 1
ATOM 3026 N N . ASN A 1 385 ? 14.090 -0.323 8.750 1.00 97.38 385 ASN A N 1
ATOM 3027 C CA . ASN A 1 385 ? 14.869 -1.476 8.289 1.00 97.38 385 ASN A CA 1
ATOM 3028 C C . ASN A 1 385 ? 14.115 -2.816 8.407 1.00 97.38 385 ASN A C 1
ATOM 3030 O O . ASN A 1 385 ? 14.504 -3.792 7.761 1.00 97.38 385 ASN A O 1
ATOM 3034 N N . VAL A 1 386 ? 13.015 -2.875 9.173 1.00 98.38 386 VAL A N 1
ATOM 3035 C CA . VAL A 1 386 ? 12.129 -4.049 9.187 1.00 98.38 386 VAL A CA 1
ATOM 3036 C C . VAL A 1 386 ? 11.607 -4.371 7.785 1.00 98.38 386 VAL A C 1
ATOM 3038 O O . VAL A 1 386 ? 11.473 -5.544 7.446 1.00 98.38 386 VAL A O 1
ATOM 3041 N N . LEU A 1 387 ? 11.388 -3.359 6.935 1.00 98.62 387 LEU A N 1
ATOM 3042 C CA . LEU A 1 387 ? 10.923 -3.565 5.563 1.00 98.62 387 LEU A CA 1
ATOM 3043 C C . LEU A 1 387 ? 11.948 -4.345 4.738 1.00 98.62 387 LEU A C 1
ATOM 3045 O O . LEU A 1 387 ? 11.574 -5.293 4.054 1.00 98.62 387 LEU A O 1
ATOM 3049 N N . VAL A 1 388 ? 13.240 -4.026 4.868 1.00 98.38 388 VAL A N 1
ATOM 3050 C CA . VAL A 1 388 ? 14.324 -4.765 4.197 1.00 98.38 388 VAL A CA 1
ATOM 3051 C C . VAL A 1 388 ? 14.292 -6.236 4.610 1.00 98.38 388 VAL A C 1
ATOM 3053 O O . VAL A 1 388 ? 14.263 -7.123 3.760 1.00 98.38 388 VAL A O 1
ATOM 3056 N N . SER A 1 389 ? 14.180 -6.497 5.917 1.00 98.25 389 SER A N 1
ATOM 3057 C CA . SER A 1 389 ? 14.088 -7.859 6.461 1.00 98.25 389 SER A CA 1
ATOM 3058 C C . SER A 1 389 ? 12.876 -8.643 5.944 1.00 98.25 389 SER A C 1
ATOM 3060 O O . SER A 1 389 ? 12.959 -9.869 5.810 1.00 98.25 389 SER A O 1
ATOM 3062 N N . ILE A 1 390 ? 11.753 -7.966 5.679 1.00 98.38 390 ILE A N 1
ATOM 3063 C CA . ILE A 1 390 ? 10.548 -8.571 5.096 1.00 98.38 390 ILE A CA 1
ATOM 3064 C C . ILE A 1 390 ? 10.805 -8.920 3.629 1.00 98.38 390 ILE A C 1
ATOM 3066 O O . ILE A 1 390 ? 10.605 -10.069 3.236 1.00 98.38 390 ILE A O 1
ATOM 3070 N N . TYR A 1 391 ? 11.309 -7.976 2.834 1.00 98.00 391 TYR A N 1
ATOM 3071 C CA . TYR A 1 391 ? 11.574 -8.197 1.412 1.00 98.00 391 TYR A CA 1
ATOM 3072 C C . TYR A 1 391 ? 12.646 -9.264 1.158 1.00 98.00 391 TYR A C 1
ATOM 3074 O O . TYR A 1 391 ? 12.493 -10.071 0.246 1.00 98.00 391 TYR A O 1
ATOM 3082 N N . GLU A 1 392 ? 13.685 -9.365 1.989 1.00 97.12 392 GLU A N 1
ATOM 3083 C CA . GLU A 1 392 ? 14.663 -10.461 1.909 1.00 97.12 392 GLU A CA 1
ATOM 3084 C C . GLU A 1 392 ? 14.023 -11.838 2.131 1.00 97.12 392 GLU A C 1
ATOM 3086 O O . GLU A 1 392 ? 14.390 -12.820 1.484 1.00 97.12 392 GLU A O 1
ATOM 3091 N N . LYS A 1 393 ? 13.031 -11.918 3.022 1.00 95.19 393 LYS A N 1
ATOM 3092 C CA . LYS A 1 393 ? 12.278 -13.153 3.268 1.00 95.19 393 LYS A CA 1
ATOM 3093 C C . LYS A 1 393 ? 11.326 -13.483 2.119 1.00 95.19 393 LYS A C 1
ATOM 3095 O O . LYS A 1 393 ? 11.205 -14.660 1.784 1.00 95.19 393 LYS A O 1
ATOM 3100 N N . ILE A 1 394 ? 10.702 -12.476 1.505 1.00 93.94 394 ILE A N 1
ATOM 3101 C CA . ILE A 1 394 ? 9.899 -12.643 0.281 1.00 93.94 394 ILE A CA 1
ATOM 3102 C C . ILE A 1 394 ? 10.783 -13.158 -0.859 1.00 93.94 394 ILE A C 1
ATOM 3104 O O . ILE A 1 394 ? 10.442 -14.154 -1.493 1.00 93.94 394 ILE A O 1
ATOM 3108 N N . LEU A 1 395 ? 11.961 -12.560 -1.058 1.00 92.06 395 LEU A N 1
ATOM 3109 C CA . LEU A 1 395 ? 12.940 -13.003 -2.052 1.00 92.06 395 LEU A CA 1
ATOM 3110 C C . LEU A 1 395 ? 13.404 -14.449 -1.803 1.00 92.06 395 LEU A C 1
ATOM 3112 O O . LEU A 1 395 ? 13.629 -15.203 -2.745 1.00 92.06 395 LEU A O 1
ATOM 3116 N N . ALA A 1 396 ? 13.488 -14.868 -0.537 1.00 90.25 396 ALA A N 1
ATOM 3117 C CA . ALA A 1 396 ? 13.751 -16.256 -0.151 1.00 90.25 396 ALA A CA 1
ATOM 3118 C C . ALA A 1 396 ? 12.544 -17.207 -0.339 1.00 90.25 396 ALA A C 1
ATOM 3120 O O . ALA A 1 396 ? 12.611 -18.368 0.065 1.00 90.25 396 ALA A O 1
ATOM 3121 N N . GLY A 1 397 ? 11.444 -16.737 -0.934 1.00 86.38 397 GLY A N 1
ATOM 3122 C CA . GLY A 1 397 ? 10.257 -17.525 -1.267 1.00 86.38 397 GLY A CA 1
ATOM 3123 C C . GLY A 1 397 ? 9.211 -17.628 -0.155 1.00 86.38 397 GLY A C 1
ATOM 3124 O O . GLY A 1 397 ? 8.326 -18.477 -0.248 1.00 86.38 397 GLY A O 1
ATOM 3125 N N . ARG A 1 398 ? 9.292 -16.815 0.909 1.00 88.62 398 ARG A N 1
ATOM 3126 C CA . ARG A 1 398 ? 8.270 -16.819 1.972 1.00 88.62 398 ARG A CA 1
ATOM 3127 C C . ARG A 1 398 ? 7.032 -16.026 1.564 1.00 88.62 398 ARG A C 1
ATOM 3129 O O . ARG A 1 398 ? 7.141 -14.967 0.952 1.00 88.62 398 ARG A O 1
ATOM 3136 N N . HIS A 1 399 ? 5.863 -16.500 1.998 1.00 89.69 399 HIS A N 1
ATOM 3137 C CA . HIS A 1 399 ? 4.619 -15.742 1.898 1.00 89.69 399 HIS A CA 1
ATOM 3138 C C . HIS A 1 399 ? 4.724 -14.418 2.675 1.00 89.69 399 HIS A C 1
ATOM 3140 O O . HIS A 1 399 ? 5.372 -14.359 3.723 1.00 89.69 399 HIS A O 1
ATOM 3146 N N . VAL A 1 400 ? 4.086 -13.351 2.184 1.00 91.56 400 VAL A N 1
ATOM 3147 C CA . VAL A 1 400 ? 4.267 -11.988 2.716 1.00 91.56 400 VAL A CA 1
ATOM 3148 C C . VAL A 1 400 ? 3.880 -11.861 4.190 1.00 91.56 400 VAL A C 1
ATOM 3150 O O . VAL A 1 400 ? 4.594 -11.217 4.957 1.00 91.56 400 VAL A O 1
ATOM 3153 N N . VAL A 1 401 ? 2.816 -12.537 4.629 1.00 92.06 401 VAL A N 1
ATOM 3154 C CA . VAL A 1 401 ? 2.400 -12.504 6.042 1.00 92.06 401 VAL A CA 1
ATOM 3155 C C . VAL A 1 401 ? 3.411 -13.219 6.942 1.00 92.06 401 VAL A C 1
ATOM 3157 O O . VAL A 1 401 ? 3.753 -12.710 8.010 1.00 92.06 401 VAL A O 1
ATOM 3160 N N . ASP A 1 402 ? 3.984 -14.337 6.487 1.00 92.12 402 ASP A N 1
ATOM 3161 C CA . ASP A 1 402 ? 5.070 -15.003 7.208 1.00 92.12 402 ASP A CA 1
ATOM 3162 C C . ASP A 1 402 ? 6.324 -14.138 7.223 1.00 92.12 402 ASP A C 1
ATOM 3164 O O . ASP A 1 402 ? 6.971 -14.021 8.261 1.00 92.12 402 ASP A O 1
ATOM 3168 N N . ALA A 1 403 ? 6.663 -13.501 6.102 1.00 95.06 403 ALA A N 1
ATOM 3169 C CA . ALA A 1 403 ? 7.801 -12.599 6.011 1.00 95.06 403 ALA A CA 1
ATOM 3170 C C . ALA A 1 403 ? 7.672 -11.425 6.997 1.00 95.06 403 ALA A C 1
ATOM 3172 O O . ALA A 1 403 ? 8.650 -11.114 7.684 1.00 95.06 403 ALA A O 1
ATOM 3173 N N . ILE A 1 404 ? 6.473 -10.846 7.138 1.00 95.94 404 ILE A N 1
ATOM 3174 C CA . ILE A 1 404 ? 6.140 -9.856 8.173 1.00 95.94 404 ILE A CA 1
ATOM 3175 C C . ILE A 1 404 ? 6.358 -10.460 9.556 1.00 95.94 404 ILE A C 1
ATOM 3177 O O . ILE A 1 404 ? 7.217 -9.978 10.293 1.00 95.94 404 ILE A O 1
ATOM 3181 N N . ASN A 1 405 ? 5.647 -11.543 9.887 1.00 95.06 405 ASN A N 1
ATOM 3182 C CA . ASN A 1 405 ? 5.661 -12.134 11.224 1.00 95.06 405 ASN A CA 1
ATOM 3183 C C . ASN A 1 405 ? 7.083 -12.520 11.668 1.00 95.06 405 ASN A C 1
ATOM 3185 O O . ASN A 1 405 ? 7.508 -12.207 12.776 1.00 95.06 405 ASN A O 1
ATOM 3189 N N . ASN A 1 406 ? 7.868 -13.116 10.770 1.00 95.06 406 ASN A N 1
ATOM 3190 C CA . ASN A 1 406 ? 9.256 -13.499 11.025 1.00 95.06 406 ASN A CA 1
ATOM 3191 C C . ASN A 1 406 ? 10.160 -12.275 11.253 1.00 95.06 406 ASN A C 1
ATOM 3193 O O . ASN A 1 406 ? 11.106 -12.352 12.031 1.00 95.06 406 ASN A O 1
ATOM 3197 N N . SER A 1 407 ? 9.908 -11.157 10.567 1.00 97.38 407 SER A N 1
ATOM 3198 C CA . SER A 1 407 ? 10.740 -9.946 10.673 1.00 97.38 407 SER A CA 1
ATOM 3199 C C . SER A 1 407 ? 10.454 -9.125 11.926 1.00 97.38 407 SER A C 1
ATOM 3201 O O . SER A 1 407 ? 11.316 -8.369 12.359 1.00 97.38 407 SER A O 1
ATOM 3203 N N . ILE A 1 408 ? 9.284 -9.314 12.538 1.00 95.50 408 ILE A N 1
ATOM 3204 C CA . ILE A 1 408 ? 8.903 -8.685 13.809 1.00 95.50 408 ILE A CA 1
ATOM 3205 C C . ILE A 1 408 ? 9.024 -9.642 15.004 1.00 95.50 408 ILE A C 1
ATOM 3207 O O . ILE A 1 408 ? 8.380 -9.438 16.030 1.00 95.50 408 ILE A O 1
ATOM 3211 N N . ASN A 1 409 ? 9.855 -10.687 14.893 1.00 92.25 409 ASN A N 1
ATOM 3212 C CA . ASN A 1 409 ? 10.097 -11.697 15.934 1.00 92.25 409 ASN A CA 1
ATOM 3213 C C . ASN A 1 409 ? 8.833 -12.449 16.386 1.00 92.25 409 ASN A C 1
ATOM 3215 O O . ASN A 1 409 ? 8.622 -12.660 17.576 1.00 92.25 409 ASN A O 1
ATOM 3219 N N . TYR A 1 410 ? 7.995 -12.851 15.433 1.00 88.44 410 TYR A N 1
ATOM 3220 C CA . TYR A 1 410 ? 6.754 -13.601 15.648 1.00 88.44 410 TYR A CA 1
ATOM 3221 C C . TYR A 1 410 ? 5.692 -12.873 16.489 1.00 88.44 410 TYR A C 1
ATOM 3223 O O . TYR A 1 410 ? 4.777 -13.494 17.025 1.00 88.44 410 TYR A O 1
ATOM 3231 N N . ASN A 1 411 ? 5.786 -11.544 16.582 1.00 89.44 411 ASN A N 1
ATOM 3232 C CA . ASN A 1 411 ? 4.872 -10.728 17.378 1.00 89.44 411 ASN A CA 1
ATOM 3233 C C . ASN A 1 411 ? 3.581 -10.345 16.647 1.00 89.44 411 ASN A C 1
ATOM 3235 O O . ASN A 1 411 ? 2.808 -9.568 17.195 1.00 89.44 411 ASN A O 1
ATOM 3239 N N . LEU A 1 412 ? 3.302 -10.861 15.442 1.00 90.81 412 LEU A N 1
ATOM 3240 C CA . LEU A 1 412 ? 2.135 -10.413 14.673 1.00 90.81 412 LEU A CA 1
ATOM 3241 C C . LEU A 1 412 ? 0.824 -10.588 15.446 1.00 90.81 412 LEU A C 1
ATOM 3243 O O . LEU A 1 412 ? 0.005 -9.677 15.469 1.00 90.81 412 LEU A O 1
ATOM 3247 N N . PHE A 1 413 ? 0.675 -11.717 16.140 1.00 86.94 413 PHE A N 1
ATOM 3248 C CA . PHE A 1 413 ? -0.461 -11.986 17.022 1.00 86.94 413 PHE A CA 1
ATOM 3249 C C . PHE A 1 413 ? -0.614 -10.923 18.125 1.00 86.94 413 PHE A C 1
ATOM 3251 O O . PHE A 1 413 ? -1.713 -10.438 18.370 1.00 86.94 413 PHE A O 1
ATOM 3258 N N . MET A 1 414 ? 0.497 -10.521 18.752 1.00 88.81 414 MET A N 1
ATOM 3259 C CA . MET A 1 414 ? 0.513 -9.524 19.830 1.00 88.81 414 MET A CA 1
ATOM 3260 C C . MET A 1 414 ? 0.295 -8.096 19.324 1.00 88.81 414 MET A C 1
ATOM 3262 O O . MET A 1 414 ? -0.144 -7.232 20.079 1.00 88.81 414 MET A O 1
ATOM 3266 N N . ASP A 1 415 ? 0.617 -7.842 18.061 1.00 93.81 415 ASP A N 1
ATOM 3267 C CA . ASP A 1 415 ? 0.665 -6.503 17.487 1.00 93.81 415 ASP A CA 1
ATOM 3268 C C . ASP A 1 415 ? -0.587 -6.125 16.713 1.00 93.81 415 ASP A C 1
ATOM 3270 O O . ASP A 1 415 ? -0.897 -4.938 16.597 1.00 93.81 415 ASP A O 1
ATOM 3274 N N . TYR A 1 416 ? -1.319 -7.112 16.202 1.00 95.31 416 TYR A N 1
ATOM 3275 C CA . TYR A 1 416 ? -2.416 -6.846 15.290 1.00 95.31 416 TYR A CA 1
ATOM 3276 C C . TYR A 1 416 ? -3.594 -6.129 15.962 1.00 95.31 416 TYR A C 1
ATOM 3278 O O . TYR A 1 416 ? -4.052 -5.104 15.455 1.00 95.31 416 TYR A O 1
ATOM 3286 N N . THR A 1 417 ? -4.034 -6.584 17.142 1.00 96.06 417 THR A N 1
ATOM 3287 C CA . THR A 1 417 ? -5.074 -5.875 17.909 1.00 96.06 417 THR A CA 1
ATOM 3288 C C . THR A 1 417 ? -4.620 -4.461 18.299 1.00 96.06 417 THR A C 1
ATOM 3290 O O . THR A 1 417 ? -5.337 -3.516 17.968 1.00 96.06 417 THR A O 1
ATOM 3293 N N . PRO A 1 418 ? -3.433 -4.238 18.908 1.00 97.31 418 PRO A N 1
ATOM 3294 C CA . PRO A 1 418 ? -2.948 -2.884 19.185 1.00 97.31 418 PRO A CA 1
ATOM 3295 C C . PRO A 1 418 ? -2.844 -1.975 17.956 1.00 97.31 418 PRO A C 1
ATOM 3297 O O . PRO A 1 418 ? -3.121 -0.779 18.059 1.00 97.31 418 PRO A O 1
ATOM 3300 N N . PHE A 1 419 ? -2.456 -2.511 16.796 1.00 97.88 419 PHE A N 1
ATOM 3301 C CA . PHE A 1 419 ? -2.479 -1.774 15.534 1.00 97.88 419 PHE A CA 1
ATOM 3302 C C . PHE A 1 419 ? -3.896 -1.289 15.208 1.00 97.88 419 PHE A C 1
ATOM 3304 O O . PHE A 1 419 ? -4.096 -0.092 14.995 1.00 97.88 419 PHE A O 1
ATOM 3311 N N . LEU A 1 420 ? -4.878 -2.193 15.205 1.00 97.69 420 LEU A N 1
ATOM 3312 C CA . LEU A 1 420 ? -6.264 -1.849 14.903 1.00 97.69 420 LEU A CA 1
ATOM 3313 C C . LEU A 1 420 ? -6.858 -0.889 15.940 1.00 97.69 420 LEU A C 1
ATOM 3315 O O . LEU A 1 420 ? -7.613 0.003 15.569 1.00 97.69 420 LEU A O 1
ATOM 3319 N N . GLU A 1 421 ? -6.479 -1.008 17.215 1.00 97.25 421 GLU A N 1
ATOM 3320 C CA . GLU A 1 421 ? -6.877 -0.078 18.280 1.00 97.25 421 GLU A CA 1
ATOM 3321 C C . GLU A 1 421 ? -6.350 1.340 18.035 1.00 97.25 421 GLU A C 1
ATOM 3323 O O . GLU A 1 421 ? -7.088 2.312 18.208 1.00 97.25 421 GLU A O 1
ATOM 3328 N N . GLN A 1 422 ? -5.085 1.489 17.633 1.00 97.31 422 GLN A N 1
ATOM 3329 C CA . GLN A 1 422 ? -4.516 2.799 17.293 1.00 97.31 422 GLN A CA 1
ATOM 3330 C C . GLN A 1 422 ? -5.104 3.343 15.992 1.00 97.31 422 GLN A C 1
ATOM 3332 O O . GLN A 1 422 ? -5.385 4.542 15.890 1.00 97.31 422 GLN A O 1
ATOM 3337 N N . TYR A 1 423 ? -5.328 2.466 15.010 1.00 95.75 423 TYR A N 1
ATOM 3338 C CA . TYR A 1 423 ? -5.992 2.823 13.766 1.00 95.75 423 TYR A CA 1
ATOM 3339 C C . TYR A 1 423 ? -7.393 3.360 14.058 1.00 95.75 423 TYR A C 1
ATOM 3341 O O . TYR A 1 423 ? -7.645 4.523 13.782 1.00 95.75 423 TYR A O 1
ATOM 3349 N N . ALA A 1 424 ? -8.245 2.601 14.751 1.00 94.12 424 ALA A N 1
ATOM 3350 C CA . ALA A 1 424 ? -9.613 2.967 15.130 1.00 94.12 424 ALA A CA 1
ATOM 3351 C C . ALA A 1 424 ? -9.732 4.145 16.117 1.00 94.12 424 ALA A C 1
ATOM 3353 O O . ALA A 1 424 ? -10.845 4.526 16.473 1.00 94.12 424 ALA A O 1
ATOM 3354 N N . GLN A 1 425 ? -8.620 4.737 16.560 1.00 93.88 425 GLN A N 1
ATOM 3355 C CA . GLN A 1 425 ? -8.591 6.003 17.304 1.00 93.88 425 GLN A CA 1
ATOM 3356 C C . GLN A 1 425 ? -8.042 7.172 16.467 1.00 93.88 425 GLN A C 1
ATOM 3358 O O . GLN A 1 425 ? -7.951 8.294 16.959 1.00 93.88 425 GLN A O 1
ATOM 3363 N N . GLY A 1 426 ? -7.671 6.939 15.204 1.00 92.81 426 GLY A N 1
ATOM 3364 C CA . GLY A 1 426 ? -7.042 7.935 14.332 1.00 92.81 426 GLY A CA 1
ATOM 3365 C C . GLY A 1 426 ? -5.617 8.312 14.755 1.00 92.81 426 GLY A C 1
ATOM 3366 O O . GLY A 1 426 ? -5.157 9.408 14.448 1.00 92.81 426 GLY A O 1
ATOM 3367 N N . GLN A 1 427 ? -4.922 7.438 15.495 1.00 94.75 427 GLN A N 1
ATOM 3368 C CA . GLN A 1 427 ? -3.591 7.726 16.052 1.00 94.75 427 GLN A CA 1
ATOM 3369 C C . GLN A 1 427 ? -2.448 7.454 15.062 1.00 94.75 427 GLN A C 1
ATOM 3371 O O . GLN A 1 427 ? -1.345 7.964 15.241 1.00 94.75 427 GLN A O 1
ATOM 3376 N N . ILE A 1 428 ? -2.700 6.676 14.004 1.00 95.50 428 ILE A N 1
ATOM 3377 C CA . ILE A 1 428 ? -1.716 6.391 12.944 1.00 95.50 428 ILE A CA 1
ATOM 3378 C C . ILE A 1 428 ? -1.803 7.448 11.832 1.00 95.50 428 ILE A C 1
ATOM 3380 O O . ILE A 1 428 ? -0.800 8.053 11.430 1.00 95.50 428 ILE A O 1
ATOM 3384 N N . TYR A 1 429 ? -3.027 7.676 11.361 1.00 93.50 429 TYR A N 1
ATOM 3385 C CA . TYR A 1 429 ? -3.421 8.738 10.446 1.00 93.50 429 TYR A CA 1
ATOM 3386 C C . TYR A 1 429 ? -4.749 9.326 10.930 1.00 93.50 429 TYR A C 1
ATOM 3388 O O . TYR A 1 429 ? -5.603 8.607 11.451 1.00 93.50 429 TYR A O 1
ATOM 3396 N N . SER A 1 430 ? -4.923 10.634 10.749 1.00 90.50 430 SER A N 1
ATOM 3397 C CA . SER A 1 430 ? -6.125 11.368 11.160 1.00 90.50 430 SER A CA 1
ATOM 3398 C C . SER A 1 430 ? -7.214 11.398 10.075 1.00 90.50 430 SER A C 1
ATOM 3400 O O . SER A 1 430 ? -8.063 12.284 10.083 1.00 90.50 430 SER A O 1
ATOM 3402 N N . ASP A 1 431 ? -7.162 10.476 9.110 1.00 88.75 431 ASP A N 1
ATOM 3403 C CA . ASP A 1 431 ? -8.017 10.410 7.914 1.00 88.75 431 ASP A CA 1
ATOM 3404 C C . ASP A 1 431 ? -9.319 9.620 8.119 1.00 88.75 431 ASP A C 1
ATOM 3406 O O . ASP A 1 431 ? -10.212 9.648 7.270 1.00 88.75 431 ASP A O 1
ATOM 3410 N N . LEU A 1 432 ? -9.463 8.932 9.252 1.00 85.06 432 LEU A N 1
ATOM 3411 C CA . LEU A 1 432 ? -10.662 8.164 9.568 1.00 85.06 432 LEU A CA 1
ATOM 3412 C C . LEU A 1 432 ? -11.897 9.058 9.723 1.00 85.06 432 LEU A C 1
ATOM 3414 O O . LEU A 1 432 ? -12.084 9.776 10.705 1.00 85.06 432 LEU A O 1
ATOM 3418 N N . MET A 1 433 ? -12.792 8.961 8.742 1.00 82.62 433 MET A N 1
ATOM 3419 C CA . MET A 1 433 ? -14.049 9.707 8.691 1.00 82.62 433 MET A CA 1
ATOM 3420 C C . MET A 1 433 ? -15.142 9.033 9.545 1.00 82.62 433 MET A C 1
ATOM 3422 O O . MET A 1 433 ? -16.092 8.459 8.999 1.00 82.62 433 MET A O 1
ATOM 3426 N N . TYR A 1 434 ? -15.037 9.100 10.880 1.00 81.25 434 TYR A N 1
ATOM 3427 C CA . TYR A 1 434 ? -15.960 8.409 11.804 1.00 81.25 434 TYR A CA 1
ATOM 3428 C C . TYR A 1 434 ? -17.435 8.707 11.560 1.00 81.25 434 TYR A C 1
ATOM 3430 O O . TYR A 1 434 ? -18.252 7.796 11.636 1.00 81.25 434 TYR A O 1
ATOM 3438 N N . ASP A 1 435 ? -17.793 9.939 11.203 1.00 79.50 435 ASP A N 1
ATOM 3439 C CA . ASP A 1 435 ? -19.188 10.300 10.937 1.00 79.50 435 ASP A CA 1
ATOM 3440 C C . ASP A 1 435 ? -19.781 9.469 9.791 1.00 79.50 435 ASP A C 1
ATOM 3442 O O . ASP A 1 435 ? -20.937 9.045 9.855 1.00 79.50 435 ASP A O 1
ATOM 3446 N N . ARG A 1 436 ? -18.975 9.180 8.759 1.00 79.25 436 ARG A N 1
ATOM 3447 C CA . ARG A 1 436 ? -19.380 8.335 7.628 1.00 79.25 436 ARG A CA 1
ATOM 3448 C C . ARG A 1 436 ? -19.389 6.859 8.001 1.00 79.25 436 ARG A C 1
ATOM 3450 O O . ARG A 1 436 ? -20.352 6.172 7.669 1.00 79.25 436 ARG A O 1
ATOM 3457 N N . LEU A 1 437 ? -18.364 6.391 8.716 1.00 79.31 437 LEU A N 1
ATOM 3458 C CA . LEU A 1 437 ? -18.306 5.017 9.223 1.00 79.31 437 LEU A CA 1
ATOM 3459 C C . LEU A 1 437 ? -19.528 4.711 10.103 1.00 79.31 437 LEU A C 1
ATOM 3461 O O . LEU A 1 437 ? -20.205 3.705 9.923 1.00 79.31 437 LEU A O 1
ATOM 3465 N N . LEU A 1 438 ? -19.881 5.629 11.000 1.00 80.31 438 LEU A N 1
ATOM 3466 C CA . LEU A 1 438 ? -21.050 5.510 11.861 1.00 80.31 438 LEU A CA 1
ATOM 3467 C C . LEU A 1 438 ? -22.357 5.655 11.102 1.00 80.31 438 LEU A C 1
ATOM 3469 O O . LEU A 1 438 ? -23.320 4.983 11.453 1.00 80.31 438 LEU A O 1
ATOM 3473 N N . ALA A 1 439 ? -22.432 6.515 10.085 1.00 80.94 439 ALA A N 1
ATOM 3474 C CA . ALA A 1 439 ? -23.609 6.574 9.227 1.00 80.94 439 ALA A CA 1
ATOM 3475 C C . ALA A 1 439 ? -23.857 5.221 8.543 1.00 80.94 439 ALA A C 1
ATOM 3477 O O . ALA A 1 439 ? -25.001 4.772 8.521 1.00 80.94 439 ALA A O 1
ATOM 3478 N N . ALA A 1 440 ? -22.798 4.552 8.071 1.00 78.12 440 ALA A N 1
ATOM 3479 C CA . ALA A 1 440 ? -22.878 3.209 7.503 1.00 78.12 440 ALA A CA 1
ATOM 3480 C C . ALA A 1 440 ? -23.282 2.157 8.553 1.00 78.12 440 ALA A C 1
ATOM 3482 O O . ALA A 1 440 ? -24.204 1.381 8.312 1.00 78.12 440 ALA A O 1
ATOM 3483 N N . LEU A 1 441 ? -22.677 2.177 9.746 1.00 81.12 441 LEU A N 1
ATOM 3484 C CA . LEU A 1 441 ? -23.025 1.245 10.827 1.00 81.12 441 LEU A CA 1
ATOM 3485 C C . LEU A 1 441 ? -24.465 1.435 11.330 1.00 81.12 441 LEU A C 1
ATOM 3487 O O . LEU A 1 441 ? -25.175 0.461 11.551 1.00 81.12 441 LEU A O 1
ATOM 3491 N N . LYS A 1 442 ? -24.950 2.679 11.454 1.00 79.00 442 LYS A N 1
ATOM 3492 C CA . LYS A 1 442 ? -26.313 2.993 11.934 1.00 79.00 442 LYS A CA 1
ATOM 3493 C C . LYS A 1 442 ? -27.424 2.397 11.069 1.00 79.00 442 LYS A C 1
ATOM 3495 O O . LYS A 1 442 ? -28.535 2.212 11.573 1.00 79.00 442 LYS A O 1
ATOM 3500 N N . ILE A 1 443 ? -27.150 2.173 9.785 1.00 74.50 443 ILE A N 1
ATOM 3501 C CA . ILE A 1 443 ? -28.092 1.573 8.833 1.00 74.50 443 ILE A CA 1
ATOM 3502 C C . ILE A 1 443 ? -27.800 0.090 8.571 1.00 74.50 443 ILE A C 1
ATOM 3504 O O . ILE A 1 443 ? -28.582 -0.549 7.870 1.00 74.50 443 ILE A O 1
ATOM 3508 N N . SER A 1 444 ? -26.708 -0.457 9.117 1.00 79.94 444 SER A N 1
ATOM 3509 C CA . SER A 1 444 ? -26.352 -1.866 8.962 1.00 79.94 444 SER A CA 1
ATOM 3510 C C . SER A 1 444 ? -27.033 -2.746 10.015 1.00 79.94 444 SER A C 1
ATOM 3512 O O . SER A 1 444 ? -27.567 -2.282 11.027 1.00 79.94 444 SER A O 1
ATOM 3514 N N . THR A 1 445 ? -26.995 -4.058 9.782 1.00 82.69 445 THR A N 1
ATOM 3515 C CA . THR A 1 445 ? -27.426 -5.079 10.747 1.00 82.69 445 THR A CA 1
ATOM 3516 C C . THR A 1 445 ? -26.471 -5.231 11.931 1.00 82.69 445 THR A C 1
ATOM 3518 O O . THR A 1 445 ? -26.789 -5.974 12.853 1.00 82.69 445 THR A O 1
ATOM 3521 N N . ASP A 1 446 ? -25.341 -4.519 11.938 1.00 92.19 446 ASP A N 1
ATOM 3522 C CA . ASP A 1 446 ? -24.278 -4.601 12.948 1.00 92.19 446 ASP A CA 1
ATOM 3523 C C . ASP A 1 446 ? -24.473 -3.581 14.087 1.00 92.19 446 ASP A C 1
ATOM 3525 O O . ASP A 1 446 ? -23.518 -3.137 14.725 1.00 92.19 446 ASP A O 1
ATOM 3529 N N . THR A 1 447 ? -25.725 -3.182 14.343 1.00 95.44 447 THR A N 1
ATOM 3530 C CA . THR A 1 447 ? -26.090 -2.277 15.440 1.00 95.44 447 THR A CA 1
ATOM 3531 C C . THR A 1 447 ? -26.925 -2.993 16.504 1.00 95.44 447 THR A C 1
ATOM 3533 O O . THR A 1 447 ? -27.952 -3.601 16.194 1.00 95.44 447 THR A O 1
ATOM 3536 N N . PHE A 1 448 ? -26.544 -2.847 17.775 1.00 96.38 448 PHE A N 1
ATOM 3537 C CA . PHE A 1 448 ? -27.395 -3.142 18.928 1.00 96.38 448 PHE A CA 1
ATOM 3538 C C . PHE A 1 448 ? -27.995 -1.832 19.444 1.00 96.38 448 PHE A C 1
ATOM 3540 O O . PHE A 1 448 ? -27.282 -0.963 19.945 1.00 96.38 448 PHE A O 1
ATOM 3547 N N . LYS A 1 449 ? -29.308 -1.659 19.273 1.00 95.38 449 LYS A N 1
ATOM 3548 C CA . LYS A 1 449 ? -30.043 -0.517 19.821 1.00 95.38 449 LYS A CA 1
ATOM 3549 C C . LYS A 1 449 ? -30.656 -0.925 21.152 1.00 95.38 449 LYS A C 1
ATOM 3551 O O . LYS A 1 449 ? -31.437 -1.866 21.177 1.00 95.38 449 LYS A O 1
ATOM 3556 N N . ILE A 1 450 ? -30.285 -0.224 22.216 1.00 95.69 450 ILE A N 1
ATOM 3557 C CA . ILE A 1 450 ? -30.868 -0.388 23.544 1.00 95.69 450 ILE A CA 1
ATOM 3558 C C . ILE A 1 450 ? -31.767 0.826 23.758 1.00 95.69 450 ILE A C 1
ATOM 3560 O O . ILE A 1 450 ? -31.288 1.889 24.158 1.00 95.69 450 ILE A O 1
ATOM 3564 N N . GLU A 1 451 ? -33.039 0.704 23.383 1.00 94.69 451 GLU A N 1
ATOM 3565 C CA . GLU A 1 451 ? -34.027 1.794 23.412 1.00 94.69 451 GLU A CA 1
ATOM 3566 C C . GLU A 1 451 ? -34.890 1.722 24.678 1.00 94.69 451 GLU A C 1
ATOM 3568 O O . GLU A 1 451 ? -35.341 2.746 25.191 1.00 94.69 451 GLU A O 1
ATOM 3573 N N . THR A 1 452 ? -35.070 0.516 25.213 1.00 92.19 452 THR A N 1
ATOM 3574 C CA . THR A 1 452 ? -35.907 0.201 26.370 1.00 92.19 452 THR A CA 1
ATOM 3575 C C . THR A 1 452 ? -35.197 -0.759 27.328 1.00 92.19 452 THR A C 1
ATOM 3577 O O . THR A 1 452 ? -34.169 -1.347 27.000 1.00 92.19 452 THR A O 1
ATOM 3580 N N . GLU A 1 453 ? -35.755 -0.957 28.524 1.00 87.38 453 GLU A N 1
ATOM 3581 C CA . GLU A 1 453 ? -35.260 -1.952 29.493 1.00 87.38 453 GLU A CA 1
ATOM 3582 C C . GLU A 1 453 ? -35.420 -3.405 29.006 1.00 87.38 453 GLU A C 1
ATOM 3584 O O . GLU A 1 453 ? -34.776 -4.301 29.541 1.00 87.38 453 GLU A O 1
ATOM 3589 N N . ALA A 1 454 ? -36.249 -3.649 27.982 1.00 89.94 454 ALA A N 1
ATOM 3590 C CA . ALA A 1 454 ? -36.429 -4.974 27.389 1.00 89.94 454 ALA A CA 1
ATOM 3591 C C . ALA A 1 454 ? -35.296 -5.360 26.419 1.00 89.94 454 ALA A C 1
ATOM 3593 O O . ALA A 1 454 ? -35.140 -6.540 26.100 1.00 89.94 454 ALA A O 1
ATOM 3594 N N . ASP A 1 455 ? -34.496 -4.393 25.960 1.00 94.69 455 ASP A N 1
ATOM 3595 C CA . ASP A 1 455 ? -33.402 -4.608 25.011 1.00 94.69 455 ASP A CA 1
ATOM 3596 C C . ASP A 1 455 ? -32.149 -5.126 25.733 1.00 94.69 455 ASP A C 1
ATOM 3598 O O . ASP A 1 455 ? -31.129 -4.445 25.847 1.00 94.69 455 ASP A O 1
ATOM 3602 N N . THR A 1 456 ? -32.237 -6.346 26.263 1.00 94.56 456 THR A N 1
ATOM 3603 C CA . THR A 1 456 ? -31.212 -6.912 27.152 1.00 94.56 456 THR A CA 1
ATOM 3604 C C . THR A 1 456 ? -30.184 -7.781 26.445 1.00 94.56 456 THR A C 1
ATOM 3606 O O . THR A 1 456 ? -29.119 -8.023 27.003 1.00 94.56 456 THR A O 1
ATOM 3609 N N . LEU A 1 457 ? -30.455 -8.256 25.228 1.00 97.12 457 LEU A N 1
ATOM 3610 C CA . LEU A 1 457 ? -29.585 -9.207 24.543 1.00 97.12 457 LEU A CA 1
ATOM 3611 C C . LEU A 1 457 ? -29.556 -8.990 23.032 1.00 97.12 457 LEU A C 1
ATOM 3613 O O . LEU A 1 457 ? -30.592 -8.905 22.371 1.00 97.12 457 LEU A O 1
ATOM 3617 N N . LYS A 1 458 ? -28.350 -9.031 22.467 1.00 97.75 458 LYS A N 1
ATOM 3618 C CA . LYS A 1 458 ? -28.126 -9.139 21.027 1.00 97.75 458 LYS A CA 1
ATOM 3619 C C . LYS A 1 458 ? -27.010 -10.132 20.739 1.00 97.75 458 LYS A C 1
ATOM 3621 O O . LYS A 1 458 ? -25.973 -10.119 21.394 1.00 97.75 458 LYS A O 1
ATOM 3626 N N . ILE A 1 459 ? -27.224 -10.982 19.740 1.00 97.56 459 ILE A N 1
ATOM 3627 C CA . ILE A 1 459 ? -26.200 -11.882 19.207 1.00 97.56 459 ILE A CA 1
ATOM 3628 C C . ILE A 1 459 ? -25.974 -11.515 17.744 1.00 97.56 459 ILE A C 1
ATOM 3630 O O . ILE A 1 459 ? -26.936 -11.361 16.985 1.00 97.56 459 ILE A O 1
ATOM 3634 N N . PHE A 1 460 ? -24.711 -11.355 17.368 1.00 97.06 460 PHE A N 1
ATOM 3635 C CA . PHE A 1 460 ? -24.275 -11.188 15.990 1.00 97.06 460 PHE A CA 1
ATOM 3636 C C . PHE A 1 460 ? -23.486 -12.417 15.571 1.00 97.06 460 PHE A C 1
ATOM 3638 O O . PHE A 1 460 ? -22.580 -12.827 16.287 1.00 97.06 460 PHE A O 1
ATOM 3645 N N . SER A 1 461 ? -23.795 -12.954 14.399 1.00 95.19 461 SER A N 1
ATOM 3646 C CA . SER A 1 461 ? -23.014 -14.011 13.760 1.00 95.19 461 SER A CA 1
ATOM 3647 C C . SER A 1 461 ? -22.364 -13.419 12.522 1.00 95.19 461 SER A C 1
ATOM 3649 O O . SER A 1 461 ? -23.053 -12.824 11.688 1.00 95.19 461 SER A O 1
ATOM 3651 N N . ALA A 1 462 ? -21.047 -13.538 12.407 1.00 94.00 462 ALA A N 1
ATOM 3652 C CA . ALA A 1 462 ? -20.331 -13.069 11.233 1.00 94.00 462 ALA A CA 1
ATOM 3653 C C . ALA A 1 462 ? -19.146 -13.972 10.913 1.00 94.00 462 ALA A C 1
ATOM 3655 O O . ALA A 1 462 ? -18.553 -14.587 11.797 1.00 94.00 462 ALA A O 1
ATOM 3656 N N . ASN A 1 463 ? -18.811 -14.006 9.630 1.00 92.44 463 ASN A N 1
ATOM 3657 C CA . ASN A 1 463 ? -17.652 -14.702 9.112 1.00 92.44 463 ASN A CA 1
ATOM 3658 C C . ASN A 1 463 ? -16.457 -13.739 9.091 1.00 92.44 463 ASN A C 1
ATOM 3660 O O . ASN A 1 463 ? -16.553 -12.647 8.525 1.00 92.44 463 ASN A O 1
ATOM 3664 N N . TYR A 1 464 ? -15.360 -14.127 9.732 1.00 92.81 464 TYR A N 1
ATOM 3665 C CA . TYR A 1 464 ? -14.146 -13.330 9.852 1.00 92.81 464 TYR A CA 1
ATOM 3666 C C . TYR A 1 464 ? -13.021 -13.991 9.086 1.00 92.81 464 TYR A C 1
ATOM 3668 O O . TYR A 1 464 ? -12.733 -15.172 9.270 1.00 92.81 464 TYR A O 1
ATOM 3676 N N . LYS A 1 465 ? -12.337 -13.190 8.282 1.00 91.12 465 LYS A N 1
ATOM 3677 C CA . LYS A 1 465 ? -11.102 -13.591 7.620 1.00 91.12 465 LYS A CA 1
ATOM 3678 C C . LYS A 1 465 ? -9.962 -13.702 8.638 1.00 91.12 465 LYS A C 1
ATOM 3680 O O . LYS A 1 465 ? -10.042 -13.124 9.727 1.00 91.12 465 LYS A O 1
ATOM 3685 N N . GLU A 1 466 ? -8.898 -14.417 8.298 1.00 88.69 466 GLU A N 1
ATOM 3686 C CA . GLU A 1 466 ? -7.651 -14.402 9.075 1.00 88.69 466 GLU A CA 1
ATOM 3687 C C . GLU A 1 466 ? -7.138 -12.980 9.308 1.00 88.69 466 GLU A C 1
ATOM 3689 O O . GLU A 1 466 ? -7.176 -12.146 8.397 1.00 88.69 466 GLU A O 1
ATOM 3694 N N . LEU A 1 467 ? -6.633 -12.734 10.523 1.00 91.88 467 LEU A N 1
ATOM 3695 C CA . LEU A 1 467 ? -6.084 -11.443 10.941 1.00 91.88 467 LEU A CA 1
ATOM 3696 C C . LEU A 1 467 ? -6.980 -10.287 10.498 1.00 91.88 467 LEU A C 1
ATOM 3698 O O . LEU A 1 467 ? -6.520 -9.393 9.805 1.00 91.88 467 LEU A O 1
ATOM 3702 N N . SER A 1 468 ? -8.267 -10.321 10.831 1.00 94.44 468 SER A N 1
ATOM 3703 C CA . SER A 1 468 ? -9.254 -9.308 10.431 1.00 94.44 468 SER A CA 1
ATOM 3704 C C . SER A 1 468 ? -10.045 -8.827 11.638 1.00 94.44 468 SER A C 1
ATOM 3706 O O . SER A 1 468 ? -9.931 -9.383 12.730 1.00 94.44 468 SER A O 1
ATOM 3708 N N . ALA A 1 469 ? -10.857 -7.792 11.465 1.00 95.69 469 ALA A N 1
ATOM 3709 C CA . ALA A 1 469 ? -11.748 -7.328 12.509 1.00 95.69 469 ALA A CA 1
ATOM 3710 C C . ALA A 1 469 ? -13.080 -6.852 11.943 1.00 95.69 469 ALA A C 1
ATOM 3712 O O . ALA A 1 469 ? -13.211 -6.497 10.775 1.00 95.69 469 ALA A O 1
ATOM 3713 N N . LYS A 1 470 ? -14.092 -6.810 12.802 1.00 95.06 470 LYS A N 1
ATOM 3714 C CA . LYS A 1 470 ? -15.396 -6.255 12.459 1.00 95.06 470 LYS A CA 1
ATOM 3715 C C . LYS A 1 470 ? -15.847 -5.283 13.530 1.00 95.06 470 LYS A C 1
ATOM 3717 O O . LYS A 1 470 ? -15.657 -5.522 14.723 1.00 95.06 470 LYS A O 1
ATOM 3722 N N . LEU A 1 471 ? -16.439 -4.184 13.076 1.00 94.88 471 LEU A N 1
ATOM 3723 C CA . LEU A 1 471 ? -16.965 -3.126 13.923 1.00 94.88 471 LEU A CA 1
ATOM 3724 C C . LEU A 1 471 ? -18.479 -3.269 14.076 1.00 94.88 471 LEU A C 1
ATOM 3726 O O . LEU A 1 471 ? -19.195 -3.492 13.100 1.00 94.88 471 LEU A O 1
ATOM 3730 N N . TYR A 1 472 ? -18.951 -3.075 15.300 1.00 96.38 472 TYR A N 1
ATOM 3731 C CA . TYR A 1 472 ? -20.355 -3.040 15.684 1.00 96.38 472 TYR A CA 1
ATOM 3732 C C . TYR A 1 472 ? -20.647 -1.735 16.413 1.00 96.38 472 TYR A C 1
ATOM 3734 O O . TYR A 1 472 ? -19.784 -1.176 17.093 1.00 96.38 472 TYR A O 1
ATOM 3742 N N . LEU A 1 473 ? -21.883 -1.258 16.306 1.00 95.69 473 LEU A N 1
ATOM 3743 C CA . LEU A 1 473 ? -22.341 -0.062 17.005 1.00 95.69 473 LEU A CA 1
ATOM 3744 C C . LEU A 1 473 ? -23.313 -0.439 18.123 1.00 95.69 473 LEU A C 1
ATOM 3746 O O . LEU A 1 473 ? -24.318 -1.101 17.878 1.00 95.69 473 LEU A O 1
ATOM 3750 N N . VAL A 1 474 ? -23.077 0.057 19.334 1.00 96.62 474 VAL A N 1
ATOM 3751 C CA . VAL A 1 474 ? -24.046 -0.014 20.432 1.00 96.62 474 VAL A CA 1
ATOM 3752 C C . VAL A 1 474 ? -24.625 1.372 20.672 1.00 96.62 474 VAL A C 1
ATOM 3754 O O . VAL A 1 474 ? -23.927 2.318 21.058 1.00 96.62 474 VAL A O 1
ATOM 3757 N N . ARG A 1 475 ? -25.929 1.496 20.427 1.00 95.00 475 ARG A N 1
ATOM 3758 C CA . ARG A 1 475 ? -26.692 2.717 20.673 1.00 95.00 475 ARG A CA 1
ATOM 3759 C C . ARG A 1 475 ? -27.349 2.643 22.042 1.00 95.00 475 ARG A C 1
ATOM 3761 O O . ARG A 1 475 ? -28.292 1.883 22.240 1.00 95.00 475 ARG A O 1
ATOM 3768 N N . LEU A 1 476 ? -26.846 3.462 22.959 1.00 94.25 476 LEU A N 1
ATOM 3769 C CA . LEU A 1 476 ? -27.397 3.649 24.296 1.00 94.25 476 LEU A CA 1
ATOM 3770 C C . LEU A 1 476 ? -28.472 4.745 24.241 1.00 94.25 476 LEU A C 1
ATOM 3772 O O . LEU A 1 476 ? -28.176 5.932 24.425 1.00 94.25 476 LEU A O 1
ATOM 3776 N N . ASP A 1 477 ? -29.695 4.368 23.875 1.00 93.50 477 ASP A N 1
ATOM 3777 C CA . ASP A 1 477 ? -30.802 5.312 23.678 1.00 93.50 477 ASP A CA 1
ATOM 3778 C C . ASP A 1 477 ? -31.806 5.301 24.843 1.00 93.50 477 ASP A C 1
ATOM 3780 O O . ASP A 1 477 ? -32.438 6.329 25.102 1.00 93.50 477 ASP A O 1
ATOM 3784 N N . ASN A 1 478 ? -31.854 4.217 25.624 1.00 92.00 478 ASN A N 1
ATOM 3785 C CA . ASN A 1 478 ? -32.546 4.157 26.908 1.00 92.00 478 ASN A CA 1
ATOM 3786 C C . ASN A 1 478 ? -31.928 5.157 27.908 1.00 92.00 478 ASN A C 1
ATOM 3788 O O . ASN A 1 478 ? -30.732 5.111 28.192 1.00 92.00 478 ASN A O 1
ATOM 3792 N N . GLN A 1 479 ? -32.749 6.057 28.455 1.00 89.94 479 GLN A N 1
ATOM 3793 C CA . GLN A 1 479 ? -32.323 7.059 29.444 1.00 89.94 479 GLN A CA 1
ATOM 3794 C C . GLN A 1 479 ? -32.390 6.553 30.894 1.00 89.94 479 GLN A C 1
ATOM 3796 O O . GLN A 1 479 ? -31.840 7.189 31.790 1.00 89.94 479 GLN A O 1
ATOM 3801 N N . ASN A 1 480 ? -33.039 5.410 31.130 1.00 89.44 480 ASN A N 1
ATOM 3802 C CA . ASN A 1 480 ? -33.399 4.916 32.460 1.00 89.44 480 ASN A CA 1
ATOM 3803 C C . ASN A 1 480 ? -32.547 3.712 32.896 1.00 89.44 480 ASN A C 1
ATOM 3805 O O . ASN A 1 480 ? -33.047 2.788 33.530 1.00 89.44 480 ASN A O 1
ATOM 3809 N N . PHE A 1 481 ? -31.256 3.691 32.558 1.00 88.94 481 PHE A N 1
ATOM 3810 C CA . PHE A 1 481 ? -30.361 2.658 33.086 1.00 88.94 481 PHE A CA 1
ATOM 3811 C C . PHE A 1 481 ? -30.258 2.739 34.619 1.00 88.94 481 PHE A C 1
ATOM 3813 O O . PHE A 1 481 ? -30.185 3.831 35.193 1.00 88.94 481 PHE A O 1
ATOM 3820 N N . GLN A 1 482 ? -30.215 1.573 35.269 1.00 86.75 482 GLN A N 1
ATOM 3821 C CA . GLN A 1 482 ? -29.886 1.451 36.692 1.00 86.75 482 GLN A CA 1
ATOM 3822 C C . GLN A 1 482 ? -28.424 1.863 36.948 1.00 86.75 482 GLN A C 1
ATOM 3824 O O . GLN A 1 482 ? -27.594 1.823 36.037 1.00 86.75 482 GLN A O 1
ATOM 3829 N N . ASP A 1 483 ? -28.103 2.268 38.181 1.00 82.12 483 ASP A N 1
ATOM 3830 C CA . ASP A 1 483 ? -26.773 2.794 38.560 1.00 82.12 483 ASP A CA 1
ATOM 3831 C C . ASP A 1 483 ? -25.631 1.775 38.430 1.00 82.12 483 ASP A C 1
ATOM 3833 O O . ASP A 1 483 ? -24.457 2.129 38.508 1.00 82.12 483 ASP A O 1
ATOM 3837 N N . ASP A 1 484 ? -25.966 0.502 38.300 1.00 82.31 484 ASP A N 1
ATOM 3838 C CA . ASP A 1 484 ? -25.059 -0.634 38.196 1.00 82.31 484 ASP A CA 1
ATOM 3839 C C . ASP A 1 484 ? -25.180 -1.353 36.841 1.00 82.31 484 ASP A C 1
ATOM 3841 O O . ASP A 1 484 ? -24.599 -2.422 36.647 1.00 82.31 484 ASP A O 1
ATOM 3845 N N . ALA A 1 485 ? -25.934 -0.775 35.898 1.00 90.94 485 ALA A N 1
ATOM 3846 C CA . ALA A 1 485 ? -26.110 -1.349 34.577 1.00 90.94 485 ALA A CA 1
ATOM 3847 C C . ALA A 1 485 ? -24.760 -1.483 33.857 1.00 90.94 485 ALA A C 1
ATOM 3849 O O . ALA A 1 485 ? -23.982 -0.526 33.759 1.00 90.94 485 ALA A O 1
ATOM 3850 N N . SER A 1 486 ? -24.516 -2.671 33.314 1.00 94.62 486 SER A N 1
ATOM 3851 C CA . SER A 1 486 ? -23.307 -3.032 32.579 1.00 94.62 486 SER A CA 1
ATOM 3852 C C . SER A 1 486 ? -23.650 -3.706 31.255 1.00 94.62 486 SER A C 1
ATOM 3854 O O . SER A 1 486 ? -24.731 -4.271 31.087 1.00 94.62 486 SER A O 1
ATOM 3856 N N . LEU A 1 487 ? -22.732 -3.625 30.294 1.00 97.38 487 LEU A N 1
ATOM 3857 C CA . LEU A 1 487 ? -22.786 -4.381 29.049 1.00 97.38 487 LEU A CA 1
ATOM 3858 C C . LEU A 1 487 ? -21.701 -5.454 29.087 1.00 97.38 487 LEU A C 1
ATOM 3860 O O . LEU A 1 487 ? -20.512 -5.137 29.106 1.00 97.38 487 LEU A O 1
ATOM 3864 N N . ASN A 1 488 ? -22.117 -6.712 29.050 1.00 97.56 488 ASN A N 1
ATOM 3865 C CA . ASN A 1 488 ? -21.240 -7.869 28.997 1.00 97.56 488 ASN A CA 1
ATOM 3866 C C . ASN A 1 488 ? -21.137 -8.357 27.557 1.00 97.56 488 ASN A C 1
ATOM 3868 O O . ASN A 1 488 ? -22.147 -8.641 26.912 1.00 97.56 488 ASN A O 1
ATOM 3872 N N . LEU A 1 489 ? -19.913 -8.482 27.060 1.00 98.31 489 LEU A N 1
ATOM 3873 C CA . LEU A 1 489 ? -19.621 -8.964 25.722 1.00 98.31 489 LEU A CA 1
ATOM 3874 C C . LEU A 1 489 ? -18.842 -10.268 25.814 1.00 98.31 489 LEU A C 1
ATOM 3876 O O . LEU A 1 489 ? -17.955 -10.410 26.654 1.00 98.31 489 LEU A O 1
ATOM 3880 N N . SER A 1 490 ? -19.162 -11.212 24.937 1.00 98.00 490 SER A N 1
ATOM 3881 C CA . SER A 1 490 ? -18.421 -12.465 24.804 1.00 98.00 490 SER A CA 1
ATOM 3882 C C . SER A 1 490 ? -18.466 -12.979 23.373 1.00 98.00 490 SER A C 1
ATOM 3884 O O . SER A 1 490 ? -19.451 -12.760 22.668 1.00 98.00 490 SER A O 1
ATOM 3886 N N . VAL A 1 491 ? -17.407 -13.668 22.964 1.00 97.50 491 VAL A N 1
ATOM 3887 C CA . VAL A 1 491 ? -17.328 -14.416 21.708 1.00 97.50 491 VAL A CA 1
ATOM 3888 C C . VAL A 1 491 ? -17.116 -15.902 21.987 1.00 97.50 491 VAL A C 1
ATOM 3890 O O . VAL A 1 491 ? -16.627 -16.293 23.048 1.00 97.50 491 VAL A O 1
ATOM 3893 N N . ASP A 1 492 ? -17.511 -16.740 21.038 1.00 95.25 492 ASP A N 1
ATOM 3894 C CA . ASP A 1 492 ? -17.454 -18.200 21.137 1.00 95.25 492 ASP A CA 1
ATOM 3895 C C . ASP A 1 492 ? -16.128 -18.817 20.657 1.00 95.25 492 ASP A C 1
ATOM 3897 O O . ASP A 1 492 ? -15.960 -20.031 20.740 1.00 95.25 492 ASP A O 1
ATOM 3901 N N . GLN A 1 493 ? -15.175 -17.990 20.217 1.00 93.19 493 GLN A N 1
ATOM 3902 C CA . GLN A 1 493 ? -13.854 -18.402 19.731 1.00 93.19 493 GLN A CA 1
ATOM 3903 C C . GLN A 1 493 ? -12.727 -17.920 20.662 1.00 93.19 493 GLN A C 1
ATOM 3905 O O . GLN A 1 493 ? -12.828 -16.860 21.280 1.00 93.19 493 GLN A O 1
ATOM 3910 N N . ASP A 1 494 ? -11.639 -18.690 20.767 1.00 86.81 494 ASP A N 1
ATOM 3911 C CA . ASP A 1 494 ? -10.562 -18.434 21.743 1.00 86.81 494 ASP A CA 1
ATOM 3912 C C . ASP A 1 494 ? -9.510 -17.409 21.270 1.00 86.81 494 ASP A C 1
ATOM 3914 O O . ASP A 1 494 ? -8.973 -16.643 22.075 1.00 86.81 494 ASP A O 1
ATOM 3918 N N . LEU A 1 495 ? -9.217 -17.359 19.965 1.00 88.38 495 LEU A N 1
ATOM 3919 C CA . LEU A 1 495 ? -8.237 -16.434 19.371 1.00 88.38 495 LEU A CA 1
ATOM 3920 C C . LEU A 1 495 ? -8.904 -15.140 18.898 1.00 88.38 495 LEU A C 1
ATOM 3922 O O . LEU A 1 495 ? -8.752 -14.721 17.746 1.00 88.38 495 LEU A O 1
ATOM 3926 N N . CYS A 1 496 ? -9.696 -14.538 19.784 1.00 93.50 496 CYS A N 1
ATOM 3927 C CA . CYS A 1 496 ? -10.445 -13.327 19.491 1.00 93.50 496 CYS A CA 1
ATOM 3928 C C . CYS A 1 496 ? -10.327 -12.294 20.606 1.00 93.50 496 CYS A C 1
ATOM 3930 O O . CYS A 1 496 ? -10.587 -12.588 21.776 1.00 93.50 496 CYS A O 1
ATOM 3932 N N . ASP A 1 497 ? -10.021 -11.065 20.207 1.00 96.06 497 ASP A N 1
ATOM 3933 C CA . ASP A 1 497 ? -10.010 -9.911 21.098 1.00 96.06 497 ASP A CA 1
ATOM 3934 C C . ASP A 1 497 ? -11.268 -9.070 20.901 1.00 96.06 497 ASP A C 1
ATOM 3936 O O . ASP A 1 497 ? -11.810 -8.969 19.798 1.00 96.06 497 ASP A O 1
ATOM 3940 N N . ILE A 1 498 ? -11.716 -8.441 21.985 1.00 98.12 498 ILE A N 1
ATOM 3941 C CA . ILE A 1 498 ? -12.789 -7.452 21.995 1.00 98.12 498 ILE A CA 1
ATOM 3942 C C . ILE A 1 498 ? -12.190 -6.131 22.470 1.00 98.12 498 ILE A C 1
ATOM 3944 O O . ILE A 1 498 ? -11.717 -6.046 23.603 1.00 98.12 498 ILE A O 1
ATOM 3948 N N . SER A 1 499 ? -12.272 -5.091 21.643 1.00 98.44 499 SER A N 1
ATOM 3949 C CA . SER A 1 499 ? -11.915 -3.716 22.012 1.00 98.44 499 SER A CA 1
ATOM 3950 C C . SER A 1 499 ? -13.153 -2.834 21.913 1.00 98.44 499 SER A C 1
ATOM 3952 O O . SER A 1 499 ? -13.899 -2.885 20.936 1.00 98.44 499 SER A O 1
ATOM 3954 N N . ILE A 1 500 ? -13.396 -2.017 22.930 1.00 98.19 500 ILE A N 1
ATOM 3955 C CA . ILE A 1 500 ? -14.589 -1.180 23.037 1.00 98.19 500 ILE A CA 1
ATOM 3956 C C . ILE A 1 500 ? -14.151 0.264 23.110 1.00 98.19 500 ILE A C 1
ATOM 3958 O O . ILE A 1 500 ? -13.353 0.631 23.968 1.00 98.19 500 ILE A O 1
ATOM 3962 N N . PHE A 1 501 ? -14.709 1.090 22.239 1.00 97.06 501 PHE A N 1
ATOM 3963 C CA . PHE A 1 501 ? -14.392 2.502 22.144 1.00 97.06 501 PHE A CA 1
ATOM 3964 C C . PHE A 1 501 ? -15.617 3.354 22.457 1.00 97.06 501 PHE A C 1
ATOM 3966 O O . PHE A 1 501 ? -16.734 2.994 22.085 1.00 97.06 501 PHE A O 1
ATOM 3973 N N . THR A 1 502 ? -15.420 4.517 23.079 1.00 95.69 502 THR A N 1
ATOM 3974 C CA . THR A 1 502 ? -16.468 5.540 23.155 1.00 95.69 502 THR A CA 1
ATOM 3975 C C . THR A 1 502 ? -16.401 6.478 21.963 1.00 95.69 502 THR A C 1
ATOM 3977 O O . THR A 1 502 ? -15.320 6.837 21.496 1.00 95.69 502 THR A O 1
ATOM 3980 N N . TYR A 1 503 ? -17.570 6.929 21.515 1.00 92.56 503 TYR A N 1
ATOM 3981 C CA . TYR A 1 503 ? -17.703 7.983 20.517 1.00 92.56 503 TYR A CA 1
ATOM 3982 C C . TYR A 1 503 ? -18.803 8.977 20.936 1.00 92.56 503 TYR A C 1
ATOM 3984 O O . TYR A 1 503 ? -19.911 8.545 21.270 1.00 92.56 503 TYR A O 1
ATOM 3992 N N . PRO A 1 504 ? -18.553 10.301 20.947 1.00 91.69 504 PRO A N 1
ATOM 3993 C CA . PRO A 1 504 ? -19.575 11.292 21.291 1.00 91.69 504 PRO A CA 1
ATOM 3994 C C . PRO A 1 504 ? -20.718 11.343 20.269 1.00 91.69 504 PRO A C 1
ATOM 3996 O O . PRO A 1 504 ? -20.474 11.467 19.074 1.00 91.69 504 PRO A O 1
ATOM 3999 N N . LYS A 1 505 ? -21.982 11.362 20.717 1.00 86.75 505 LYS A N 1
ATOM 4000 C CA . LYS A 1 505 ? -23.159 11.502 19.831 1.00 86.75 505 LYS A CA 1
ATOM 4001 C C . LYS A 1 505 ? -23.107 12.778 18.976 1.00 86.75 505 LYS A C 1
ATOM 4003 O O . LYS A 1 505 ? -23.662 12.790 17.880 1.00 86.75 505 LYS A O 1
ATOM 4008 N N . SER A 1 506 ? -22.439 13.820 19.471 1.00 85.38 506 SER A N 1
ATOM 4009 C CA . SER A 1 506 ? -22.205 15.102 18.795 1.00 85.38 506 SER A CA 1
ATOM 4010 C C . SER A 1 506 ? -21.115 15.072 17.718 1.00 85.38 506 SER A C 1
ATOM 4012 O O . SER A 1 506 ? -20.892 16.092 17.075 1.00 85.38 506 SER A O 1
ATOM 4014 N N . GLY A 1 507 ? -20.412 13.950 17.549 1.00 83.56 507 GLY A N 1
ATOM 4015 C CA . GLY A 1 507 ? -19.167 13.889 16.789 1.00 83.56 507 GLY A CA 1
ATOM 4016 C C . GLY A 1 507 ? -17.940 14.188 17.648 1.00 83.56 507 GLY A C 1
ATOM 4017 O O . GLY A 1 507 ? -18.038 14.821 18.704 1.00 83.56 507 GLY A O 1
ATOM 4018 N N . GLY A 1 508 ? -16.781 13.692 17.210 1.00 84.75 508 GLY A N 1
ATOM 4019 C CA . GLY A 1 508 ? -15.495 13.913 17.871 1.00 84.75 508 GLY A CA 1
ATOM 4020 C C . GLY A 1 508 ? -14.572 12.696 17.838 1.00 84.75 508 GLY A C 1
ATOM 4021 O O . GLY A 1 508 ? -14.701 11.816 16.989 1.00 84.75 508 GLY A O 1
ATOM 4022 N N . THR A 1 509 ? -13.628 12.672 18.777 1.00 86.56 509 THR A N 1
ATOM 4023 C CA . THR A 1 509 ? -12.579 11.652 18.869 1.00 86.56 509 THR A CA 1
ATOM 4024 C C . THR A 1 509 ? -13.111 10.335 19.425 1.00 86.56 509 THR A C 1
ATOM 4026 O O . THR A 1 509 ? -13.874 10.321 20.394 1.00 86.56 509 THR A O 1
ATOM 4029 N N . VAL A 1 510 ? -12.661 9.231 18.830 1.00 92.12 510 VAL A N 1
ATOM 4030 C CA . VAL A 1 510 ? -12.862 7.879 19.354 1.00 92.12 510 VAL A CA 1
ATOM 4031 C C . VAL A 1 510 ? -11.790 7.570 20.393 1.00 92.12 510 VAL A C 1
ATOM 4033 O O . VAL A 1 510 ? -10.610 7.818 20.156 1.00 92.12 510 VAL A O 1
ATOM 4036 N N . THR A 1 511 ? -12.189 7.026 21.541 1.00 94.81 511 THR A N 1
ATOM 4037 C CA . THR A 1 511 ? -11.262 6.656 22.622 1.00 94.81 511 THR A CA 1
ATOM 4038 C C . THR A 1 511 ? -11.499 5.228 23.076 1.00 94.81 511 THR A C 1
ATOM 4040 O O . THR A 1 511 ? -12.645 4.835 23.288 1.00 94.81 511 THR A O 1
ATOM 4043 N N . LEU A 1 512 ? -10.430 4.451 23.255 1.00 97.12 512 LEU A N 1
ATOM 4044 C CA . LEU A 1 512 ? -10.526 3.110 23.830 1.00 97.12 512 LEU A CA 1
ATOM 4045 C C . LEU A 1 512 ? -11.037 3.200 25.280 1.00 97.12 512 LEU A C 1
ATOM 4047 O O . LEU A 1 512 ? -10.480 3.930 26.096 1.00 97.12 512 LEU A O 1
ATOM 4051 N N . LEU A 1 513 ? -12.113 2.475 25.575 1.00 97.50 513 LEU A N 1
ATOM 4052 C CA . LEU A 1 513 ? -12.762 2.405 26.884 1.00 97.50 513 LEU A CA 1
ATOM 4053 C C . LEU A 1 513 ? -12.347 1.151 27.648 1.00 97.50 513 LEU A C 1
ATOM 4055 O O . LEU A 1 513 ? -11.993 1.223 28.819 1.00 97.50 513 LEU A O 1
ATOM 4059 N N . ALA A 1 514 ? -12.439 0.001 26.987 1.00 96.44 514 ALA A N 1
ATOM 4060 C CA . ALA A 1 514 ? -12.200 -1.300 27.588 1.00 96.44 514 ALA A CA 1
ATOM 4061 C C . ALA A 1 514 ? -11.716 -2.279 26.521 1.00 96.44 514 ALA A C 1
ATOM 4063 O O . ALA A 1 514 ? -11.985 -2.098 25.332 1.00 96.44 514 ALA A O 1
ATOM 4064 N N . LYS A 1 515 ? -11.013 -3.324 26.948 1.00 97.19 515 LYS A N 1
ATOM 4065 C CA . LYS A 1 515 ? -10.656 -4.447 26.088 1.00 97.19 515 LYS A CA 1
ATOM 4066 C C . LYS A 1 515 ? -10.543 -5.736 26.880 1.00 97.19 515 LYS A C 1
ATOM 4068 O O . LYS A 1 515 ? -10.344 -5.696 28.092 1.00 97.19 515 LYS A O 1
ATOM 4073 N N . GLY A 1 516 ? -10.654 -6.861 26.195 1.00 95.12 516 GLY A N 1
ATOM 4074 C CA . GLY A 1 516 ? -10.445 -8.175 26.782 1.00 95.12 516 GLY A CA 1
ATOM 4075 C C . GLY A 1 516 ? -10.368 -9.261 25.721 1.00 95.12 516 GLY A C 1
ATOM 4076 O O . GLY A 1 516 ? -10.869 -9.098 24.609 1.00 95.12 516 GLY A O 1
ATOM 4077 N N . GLN A 1 517 ? -9.729 -10.372 26.072 1.00 93.94 517 GLN A N 1
ATOM 4078 C CA . GLN A 1 517 ? -9.694 -11.561 25.232 1.00 93.94 517 GLN A CA 1
ATOM 4079 C C . GLN A 1 517 ? -10.948 -12.388 25.507 1.00 93.94 517 GLN A C 1
ATOM 4081 O O . GLN A 1 517 ? -11.280 -12.645 26.668 1.00 93.94 517 GLN A O 1
ATOM 4086 N N . LYS A 1 518 ? -11.648 -12.805 24.449 1.00 93.81 518 LYS A N 1
ATOM 4087 C CA . LYS A 1 518 ? -12.895 -13.589 24.465 1.00 93.81 518 LYS A CA 1
ATOM 4088 C C . LYS A 1 518 ? -14.108 -12.931 25.135 1.00 93.81 518 LYS A C 1
ATOM 4090 O O . LYS A 1 518 ? -15.240 -13.181 24.731 1.00 93.81 518 LYS A O 1
ATOM 4095 N N . SER A 1 519 ? -13.911 -12.096 26.146 1.00 96.00 519 SER A N 1
ATOM 4096 C CA . SER A 1 519 ? -14.966 -11.386 26.856 1.00 96.00 519 SER A CA 1
ATOM 4097 C C . SER A 1 519 ? -14.492 -10.022 27.340 1.00 96.00 519 SER A C 1
ATOM 4099 O O . SER A 1 519 ? -13.300 -9.794 27.535 1.00 96.00 519 SER A O 1
ATOM 4101 N N . CYS A 1 520 ? -15.435 -9.101 27.508 1.00 96.69 520 CYS A N 1
ATOM 4102 C CA . CYS A 1 520 ? -15.179 -7.761 28.019 1.00 96.69 520 CYS A CA 1
ATOM 4103 C C . CYS A 1 520 ? -16.442 -7.227 28.706 1.00 96.69 520 CYS A C 1
ATOM 4105 O O . CYS A 1 520 ? -17.556 -7.551 28.289 1.00 96.69 520 CYS A O 1
ATOM 4107 N N . VAL A 1 521 ? -16.282 -6.414 29.751 1.00 95.81 521 VAL A N 1
ATOM 4108 C CA . VAL A 1 521 ? -17.393 -5.796 30.488 1.00 95.81 521 VAL A CA 1
ATOM 4109 C C . VAL A 1 521 ? -17.239 -4.282 30.452 1.00 95.81 521 VAL A C 1
ATOM 4111 O O . VAL A 1 521 ? -16.167 -3.751 30.734 1.00 95.81 521 VAL A O 1
ATOM 4114 N N . VAL A 1 522 ? -18.327 -3.589 30.123 1.00 96.19 522 VAL A N 1
ATOM 4115 C CA . VAL A 1 522 ? -18.443 -2.134 30.241 1.00 96.19 522 VAL A CA 1
ATOM 4116 C C . VAL A 1 522 ? -19.385 -1.819 31.387 1.00 96.19 522 VAL A C 1
ATOM 4118 O O . VAL A 1 522 ? -20.590 -2.038 31.279 1.00 96.19 522 VAL A O 1
ATOM 4121 N N . SER A 1 523 ? -18.836 -1.294 32.474 1.00 92.88 523 SER A N 1
ATOM 4122 C CA . SER A 1 523 ? -19.611 -0.806 33.615 1.00 92.88 523 SER A CA 1
ATOM 4123 C C . SER A 1 523 ? -20.149 0.610 33.366 1.00 92.88 523 SER A C 1
ATOM 4125 O O . SER A 1 523 ? -19.683 1.307 32.466 1.00 92.88 523 SER A O 1
ATOM 4127 N N . ASP A 1 524 ? -21.103 1.044 34.194 1.00 92.19 524 ASP A N 1
ATOM 4128 C CA . ASP A 1 524 ? -21.651 2.411 34.206 1.00 92.19 524 ASP A CA 1
ATOM 4129 C C . ASP A 1 524 ? -22.272 2.861 32.865 1.00 92.19 524 ASP A C 1
ATOM 4131 O O . ASP A 1 524 ? -21.969 3.922 32.307 1.00 92.19 524 ASP A O 1
ATOM 4135 N N . LEU A 1 525 ? -23.204 2.057 32.334 1.00 94.69 525 LEU A N 1
ATOM 4136 C CA . LEU A 1 525 ? -23.961 2.443 31.133 1.00 94.69 525 LEU A CA 1
ATOM 4137 C C . LEU A 1 525 ? -24.743 3.749 31.331 1.00 94.69 525 LEU A C 1
ATOM 4139 O O . LEU A 1 525 ? -24.892 4.531 30.389 1.00 94.69 525 LEU A O 1
ATOM 4143 N N . LYS A 1 526 ? -25.205 4.015 32.559 1.00 94.56 526 LYS A N 1
ATOM 4144 C CA . LYS A 1 526 ? -25.913 5.248 32.913 1.00 94.56 526 LYS A CA 1
ATOM 4145 C C . LYS A 1 526 ? -25.029 6.482 32.720 1.00 94.56 526 LYS A C 1
ATOM 4147 O O . LYS A 1 526 ? -25.455 7.426 32.050 1.00 94.56 526 LYS A O 1
ATOM 4152 N N . GLY A 1 527 ? -23.799 6.471 33.236 1.00 94.69 527 GLY A N 1
ATOM 4153 C CA . GLY A 1 527 ? -22.842 7.561 33.062 1.00 94.69 527 GLY A CA 1
ATOM 4154 C C . GLY A 1 527 ? -22.498 7.817 31.593 1.00 94.69 527 GLY A C 1
ATOM 4155 O O . GLY A 1 527 ? -22.454 8.969 31.156 1.00 94.69 527 GLY A O 1
ATOM 4156 N N . LEU A 1 528 ? -22.343 6.760 30.789 1.00 95.50 528 LEU A N 1
ATOM 4157 C CA . LEU A 1 528 ? -22.082 6.878 29.348 1.00 95.50 528 LEU A CA 1
ATOM 4158 C C . LEU A 1 528 ? -23.242 7.538 28.583 1.00 95.50 528 LEU A C 1
ATOM 4160 O O . LEU A 1 528 ? -23.007 8.366 27.696 1.00 95.50 528 LEU A O 1
ATOM 4164 N N . VAL A 1 529 ? -24.492 7.221 28.940 1.00 94.44 529 VAL A N 1
ATOM 4165 C CA . VAL A 1 529 ? -25.679 7.878 28.366 1.00 94.44 529 VAL A CA 1
ATOM 4166 C C . VAL A 1 529 ? -25.733 9.353 28.737 1.00 94.44 529 VAL A C 1
ATOM 4168 O O . VAL A 1 529 ? -25.943 10.186 27.854 1.00 94.44 529 VAL A O 1
ATOM 4171 N N . GLN A 1 530 ? -25.495 9.691 30.007 1.00 94.19 530 GLN A N 1
ATOM 4172 C CA . GLN A 1 530 ? -25.495 11.078 30.490 1.00 94.19 530 GLN A CA 1
ATOM 4173 C C . GLN A 1 530 ? -24.427 11.936 29.799 1.00 94.19 530 GLN A C 1
ATOM 4175 O O . GLN A 1 530 ? -24.654 13.110 29.519 1.00 94.19 530 GLN A O 1
ATOM 4180 N N . GLN A 1 531 ? -23.286 11.337 29.455 1.00 94.06 531 GLN A N 1
ATOM 4181 C CA . GLN A 1 531 ? -22.224 11.977 28.673 1.00 94.06 531 GLN A CA 1
ATOM 4182 C C . GLN A 1 531 ? -22.516 12.030 27.163 1.00 94.06 531 GLN A C 1
ATOM 4184 O O . GLN A 1 531 ? -21.691 12.523 26.391 1.00 94.06 531 GLN A O 1
ATOM 4189 N N . GLY A 1 532 ? -23.655 11.494 26.715 1.00 94.38 532 GLY A N 1
ATOM 4190 C CA . GLY A 1 532 ? -24.029 11.451 25.309 1.00 94.38 532 GLY A CA 1
ATOM 4191 C C . GLY A 1 532 ? -23.044 10.637 24.474 1.00 94.38 532 GLY A C 1
ATOM 4192 O O . GLY A 1 532 ? -22.584 11.118 23.438 1.00 94.38 532 GLY A O 1
ATOM 4193 N N . LYS A 1 533 ? -22.693 9.422 24.909 1.00 94.12 533 LYS A N 1
ATOM 4194 C CA . LYS A 1 533 ? -21.772 8.526 24.192 1.00 94.12 533 LYS A CA 1
ATOM 4195 C C . LYS A 1 533 ? -22.506 7.383 23.482 1.00 94.12 533 LYS A C 1
ATOM 4197 O O . LYS A 1 533 ? -23.552 6.912 23.924 1.00 94.12 533 LYS A O 1
ATOM 4202 N N . TYR A 1 534 ? -21.933 6.935 22.371 1.00 93.50 534 TYR A N 1
ATOM 4203 C CA . TYR A 1 534 ? -22.141 5.607 21.796 1.00 93.50 534 TYR A CA 1
ATOM 4204 C C . TYR A 1 534 ? -20.915 4.737 22.064 1.00 93.50 534 TYR A C 1
ATOM 4206 O O . TYR A 1 534 ? -19.835 5.266 22.348 1.00 93.50 534 TYR A O 1
ATOM 4214 N N . LEU A 1 535 ? -21.082 3.420 21.926 1.00 96.19 535 LEU A N 1
ATOM 4215 C CA . LEU A 1 535 ? -19.963 2.482 21.949 1.00 96.19 535 LEU A CA 1
ATOM 4216 C C . LEU A 1 535 ? -19.745 1.893 20.560 1.00 96.19 535 LEU A C 1
ATOM 4218 O O . LEU A 1 535 ? -20.697 1.496 19.889 1.00 96.19 535 LEU A O 1
ATOM 4222 N N . ILE A 1 536 ? -18.487 1.826 20.147 1.00 96.00 536 ILE A N 1
ATOM 4223 C CA . ILE A 1 536 ? -18.045 1.056 18.988 1.00 96.00 536 ILE A CA 1
ATOM 4224 C C . ILE A 1 536 ? -17.358 -0.184 19.545 1.00 96.00 536 ILE A C 1
ATOM 4226 O O . ILE A 1 536 ? -16.443 -0.067 20.354 1.00 96.00 536 ILE A O 1
ATOM 4230 N N . VAL A 1 537 ? -17.809 -1.363 19.139 1.00 97.50 537 VAL A N 1
ATOM 4231 C CA . VAL A 1 537 ? -17.216 -2.637 19.547 1.00 97.50 537 VAL A CA 1
ATOM 4232 C C . VAL A 1 537 ? -16.466 -3.200 18.355 1.00 97.50 537 VAL A C 1
ATOM 4234 O O . VAL A 1 537 ? -17.055 -3.403 17.298 1.00 97.50 537 VAL A O 1
ATOM 4237 N N . MET A 1 538 ? -15.180 -3.461 18.525 1.00 97.44 538 MET A N 1
ATOM 4238 C CA . MET A 1 538 ? -14.350 -4.161 17.561 1.00 97.44 538 MET A CA 1
ATOM 4239 C C . MET A 1 538 ? -14.110 -5.576 18.060 1.00 97.44 538 MET A C 1
ATOM 4241 O O . MET A 1 538 ? -13.643 -5.762 19.181 1.00 97.44 538 MET A O 1
ATOM 4245 N N . VAL A 1 539 ? -14.425 -6.559 17.225 1.00 97.88 539 VAL A N 1
ATOM 4246 C CA . VAL A 1 539 ? -14.004 -7.946 17.436 1.00 97.88 539 VAL A CA 1
ATOM 4247 C C . VAL A 1 539 ? -12.902 -8.248 16.440 1.00 97.88 539 VAL A C 1
ATOM 4249 O O . VAL A 1 539 ? -13.107 -8.060 15.241 1.00 97.88 539 VAL A O 1
ATOM 4252 N N . THR A 1 540 ? -11.758 -8.709 16.929 1.00 96.50 540 THR A N 1
ATOM 4253 C CA . THR A 1 540 ? -10.585 -9.033 16.114 1.00 96.50 540 THR A CA 1
ATOM 4254 C C . THR A 1 540 ? -10.394 -10.540 16.077 1.00 96.50 540 THR A C 1
ATOM 4256 O O . THR A 1 540 ? -10.281 -11.167 17.126 1.00 96.50 540 THR A O 1
ATOM 4259 N N . ASN A 1 541 ? -10.322 -11.118 14.881 1.00 94.12 541 ASN A N 1
ATOM 4260 C CA . ASN A 1 541 ? -9.893 -12.492 14.667 1.00 94.12 541 ASN A CA 1
ATOM 4261 C C . ASN A 1 541 ? -8.370 -12.524 14.518 1.00 94.12 541 ASN A C 1
ATOM 4263 O O . ASN A 1 541 ? -7.837 -12.038 13.521 1.00 94.12 541 ASN A O 1
ATOM 4267 N N . LEU A 1 542 ? -7.680 -13.118 15.489 1.00 91.00 542 LEU A N 1
ATOM 4268 C CA . LEU A 1 542 ? -6.224 -13.257 15.480 1.00 91.00 542 LEU A CA 1
ATOM 4269 C C . LEU A 1 542 ? -5.748 -14.586 14.888 1.00 91.00 542 LEU A C 1
ATOM 4271 O O . LEU A 1 542 ? -4.546 -14.859 14.876 1.00 91.00 542 LEU A O 1
ATOM 4275 N N . ASN A 1 543 ? -6.671 -15.424 14.410 1.00 86.69 543 ASN A N 1
ATOM 4276 C CA . ASN A 1 543 ? -6.306 -16.681 13.786 1.00 86.69 543 ASN A CA 1
ATOM 4277 C C . ASN A 1 543 ? -5.491 -16.422 12.509 1.00 86.69 543 ASN A C 1
ATOM 4279 O O . ASN A 1 543 ? -5.840 -15.569 11.687 1.00 86.69 543 ASN A O 1
ATOM 4283 N N . TYR A 1 544 ? -4.391 -17.158 12.385 1.00 83.06 544 TYR A N 1
ATOM 4284 C CA . TYR A 1 544 ? -3.424 -17.056 11.305 1.00 83.06 544 TYR A CA 1
ATOM 4285 C C . TYR A 1 544 ? -2.789 -18.423 11.059 1.00 83.06 544 TYR A C 1
ATOM 4287 O O . TYR A 1 544 ? -2.215 -19.019 11.975 1.00 83.06 544 TYR A O 1
ATOM 4295 N N . ILE A 1 545 ? -2.849 -18.895 9.814 1.00 74.75 545 ILE A N 1
ATOM 4296 C CA . ILE A 1 545 ? -2.225 -20.151 9.399 1.00 74.75 545 ILE A CA 1
ATOM 4297 C C . ILE A 1 545 ? -1.000 -19.824 8.541 1.00 74.75 545 ILE A C 1
ATOM 4299 O O . ILE A 1 545 ? -1.108 -19.266 7.451 1.00 74.75 545 ILE A O 1
ATOM 4303 N N . SER A 1 546 ? 0.185 -20.189 9.037 1.00 73.50 546 SER A N 1
ATOM 4304 C CA . SER A 1 546 ? 1.450 -19.991 8.316 1.00 73.50 546 SER A CA 1
ATOM 4305 C C . SER A 1 546 ? 1.461 -20.730 6.973 1.00 73.50 546 SER A C 1
ATOM 4307 O O . SER A 1 546 ? 0.983 -21.860 6.875 1.00 73.50 546 SER A O 1
ATOM 4309 N N . ASN A 1 547 ? 2.048 -20.104 5.951 1.00 64.81 547 ASN A N 1
ATOM 4310 C CA . ASN A 1 547 ? 2.152 -20.570 4.565 1.00 64.81 547 ASN A CA 1
ATOM 4311 C C . ASN A 1 547 ? 0.815 -20.852 3.861 1.00 64.81 547 ASN A C 1
ATOM 4313 O O . ASN A 1 547 ? 0.791 -21.568 2.859 1.00 64.81 547 ASN A O 1
ATOM 4317 N N . ASN A 1 548 ? -0.298 -20.311 4.359 1.00 61.16 548 ASN A N 1
ATOM 4318 C CA . ASN A 1 548 ? -1.587 -20.498 3.716 1.00 61.16 548 ASN A CA 1
ATOM 4319 C C . ASN A 1 548 ? -1.839 -19.407 2.662 1.00 61.16 548 ASN A C 1
ATOM 4321 O O . ASN A 1 548 ? -1.969 -18.229 2.986 1.00 61.16 548 ASN A O 1
ATOM 4325 N N . PHE A 1 549 ? -1.912 -19.808 1.391 1.00 56.31 549 PHE A N 1
ATOM 4326 C CA . PHE A 1 549 ? -2.236 -18.916 0.268 1.00 56.31 549 PHE A CA 1
ATOM 4327 C C . PHE A 1 549 ? -3.745 -18.669 0.121 1.00 56.31 549 PHE A C 1
ATOM 4329 O O . PHE A 1 549 ? -4.154 -17.759 -0.597 1.00 56.31 549 PHE A O 1
ATOM 4336 N N . SER A 1 550 ? -4.580 -19.475 0.784 1.00 61.12 550 SER A N 1
ATOM 4337 C CA . SER A 1 550 ? -6.036 -19.337 0.773 1.00 61.12 550 SER A CA 1
ATOM 4338 C C . SER A 1 550 ? -6.521 -18.890 2.148 1.00 61.12 550 SER A C 1
ATOM 4340 O O . SER A 1 550 ? -6.362 -19.646 3.102 1.00 61.12 550 SER A O 1
ATOM 4342 N N . PRO A 1 551 ? -7.134 -17.705 2.285 1.00 65.69 551 PRO A N 1
ATOM 4343 C CA . PRO A 1 551 ? -7.635 -17.244 3.573 1.00 65.69 551 PRO A CA 1
ATOM 4344 C C . PRO A 1 551 ? -8.553 -18.283 4.219 1.00 65.69 551 PRO A C 1
ATOM 4346 O O . PRO A 1 551 ? -9.527 -18.709 3.595 1.00 65.69 551 PRO A O 1
ATOM 4349 N N . SER A 1 552 ? -8.268 -18.689 5.458 1.00 71.94 552 SER A N 1
ATOM 4350 C CA . SER A 1 552 ? -9.280 -19.377 6.254 1.00 71.94 552 SER A CA 1
ATOM 4351 C C . SER A 1 552 ? -10.268 -18.362 6.823 1.00 71.94 552 SER A C 1
ATOM 4353 O O . SER A 1 552 ? -9.937 -17.205 7.100 1.00 71.94 552 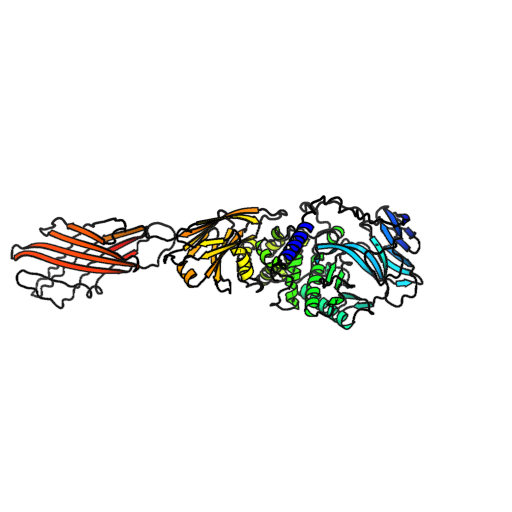SER A O 1
ATOM 4355 N N . ASN A 1 553 ? -11.513 -18.801 6.963 1.00 83.69 553 ASN A N 1
ATOM 4356 C CA . ASN A 1 553 ? -12.560 -18.000 7.563 1.00 83.69 553 ASN A CA 1
ATOM 4357 C C . ASN A 1 553 ? -13.048 -18.678 8.841 1.00 83.69 553 ASN A C 1
ATOM 4359 O O . ASN A 1 553 ? -13.148 -19.904 8.899 1.00 83.69 553 ASN A O 1
ATOM 4363 N N . LEU A 1 554 ? -13.389 -17.870 9.838 1.00 88.88 554 LEU A N 1
ATOM 4364 C CA . LEU A 1 554 ? -13.922 -18.321 11.115 1.00 88.88 554 LEU A CA 1
ATOM 4365 C C . LEU A 1 554 ? -15.292 -17.687 11.349 1.00 88.88 554 LEU A C 1
ATOM 4367 O O . LEU A 1 554 ? -15.434 -16.466 11.281 1.00 88.88 554 LEU A O 1
ATOM 4371 N N . ASP A 1 555 ? -16.294 -18.507 11.648 1.00 93.75 555 ASP A N 1
ATOM 4372 C CA . ASP A 1 555 ? -17.585 -18.004 12.107 1.00 93.75 555 ASP A CA 1
ATOM 4373 C C . ASP A 1 555 ? -17.486 -17.668 13.597 1.00 93.75 555 ASP A C 1
ATOM 4375 O O . ASP A 1 555 ? -17.177 -18.527 14.424 1.00 93.75 555 ASP A O 1
ATOM 4379 N N . ILE A 1 556 ? -17.726 -16.399 13.929 1.00 95.44 556 ILE A N 1
ATOM 4380 C CA . ILE A 1 556 ? -17.671 -15.886 15.299 1.00 95.44 556 ILE A CA 1
ATOM 4381 C C . ILE A 1 556 ? -19.052 -15.359 15.678 1.00 95.44 556 ILE A C 1
ATOM 4383 O O . ILE A 1 556 ? -19.628 -14.515 14.978 1.00 95.44 556 ILE A O 1
ATOM 4387 N N . ASN A 1 557 ? -19.554 -15.816 16.824 1.00 97.38 557 ASN A N 1
ATOM 4388 C CA . ASN A 1 557 ? -20.760 -15.301 17.453 1.00 97.38 557 ASN A CA 1
ATOM 4389 C C . ASN A 1 557 ? -20.402 -14.321 18.572 1.00 97.38 557 ASN A C 1
ATOM 4391 O O . ASN A 1 557 ? -19.884 -14.712 19.613 1.00 97.38 557 ASN A O 1
ATOM 4395 N N . LEU A 1 558 ? -20.730 -13.045 18.383 1.00 98.25 558 LEU A N 1
ATOM 4396 C CA . LEU A 1 558 ? -20.616 -12.006 19.401 1.00 98.25 558 LEU A CA 1
ATOM 4397 C C . LEU A 1 558 ? -21.936 -11.877 20.161 1.00 98.25 558 LEU A C 1
ATOM 4399 O O . LEU A 1 558 ? -22.933 -11.407 19.611 1.00 98.25 558 LEU A O 1
ATOM 4403 N N . LYS A 1 559 ? -21.931 -12.250 21.439 1.00 98.44 559 LYS A N 1
ATOM 4404 C CA . LYS A 1 559 ? -23.033 -12.029 22.380 1.00 98.44 559 LYS A CA 1
ATOM 4405 C C . LYS A 1 559 ? -22.798 -10.724 23.144 1.00 98.44 559 LYS A C 1
ATOM 4407 O O . LYS A 1 559 ? -21.759 -10.570 23.778 1.00 98.44 559 LYS A O 1
ATOM 4412 N N . MET A 1 560 ? -23.780 -9.826 23.128 1.00 98.38 560 MET A N 1
ATOM 4413 C CA . MET A 1 560 ? -23.834 -8.601 23.930 1.00 98.38 560 MET A CA 1
ATOM 4414 C C . MET A 1 560 ? -25.062 -8.637 24.841 1.00 98.38 560 MET A C 1
ATOM 4416 O O . MET A 1 560 ? -26.185 -8.737 24.350 1.00 98.38 560 MET A O 1
ATOM 4420 N N . GLU A 1 561 ? -24.862 -8.548 26.151 1.00 97.88 561 GLU A N 1
ATOM 4421 C CA . GLU A 1 561 ? -25.909 -8.682 27.166 1.00 97.88 561 GLU A CA 1
ATOM 4422 C C . GLU A 1 561 ? -25.865 -7.503 28.141 1.00 97.88 561 GLU A C 1
ATOM 4424 O O . GLU A 1 561 ? -24.836 -7.248 28.761 1.00 97.88 561 GLU A O 1
ATOM 4429 N N . VAL A 1 562 ? -26.975 -6.782 28.281 1.00 96.19 562 VAL A N 1
ATOM 4430 C CA . VAL A 1 562 ? -27.143 -5.759 29.315 1.00 96.19 562 VAL A CA 1
ATOM 4431 C C . VAL A 1 562 ? -27.508 -6.462 30.613 1.00 96.19 562 VAL A C 1
ATOM 4433 O O . VAL A 1 562 ? -28.525 -7.154 30.683 1.00 96.19 562 VAL A O 1
ATOM 4436 N N . LYS A 1 563 ? -26.695 -6.268 31.650 1.00 90.25 563 LYS A N 1
ATOM 4437 C CA . LYS A 1 563 ? -26.970 -6.766 32.995 1.00 90.25 563 LYS A CA 1
ATOM 4438 C C . LYS A 1 563 ? -27.230 -5.615 33.945 1.00 90.25 563 LYS A C 1
ATOM 4440 O O . LYS A 1 563 ? -26.489 -4.637 33.975 1.00 90.25 563 LYS A O 1
ATOM 4445 N N . THR A 1 564 ? -28.259 -5.777 34.757 1.00 76.81 564 THR A N 1
ATOM 4446 C CA . THR A 1 564 ? -28.502 -4.987 35.963 1.00 76.81 564 THR A CA 1
ATOM 4447 C C . THR A 1 564 ? -28.369 -5.949 37.132 1.00 76.81 564 THR A C 1
ATOM 4449 O O . THR A 1 564 ? -29.073 -6.964 37.145 1.00 76.81 564 THR A O 1
ATOM 4452 N N . ASN A 1 565 ? -27.482 -5.681 38.090 1.00 60.75 565 ASN A N 1
ATOM 4453 C CA . ASN A 1 565 ? -27.440 -6.468 39.316 1.00 60.75 565 ASN A CA 1
ATOM 4454 C C . ASN A 1 565 ? -28.611 -6.006 40.186 1.00 60.75 565 ASN A C 1
ATOM 4456 O O . ASN A 1 565 ? -28.494 -5.193 41.098 1.00 60.75 565 ASN A O 1
ATOM 4460 N N . SER A 1 566 ? -29.793 -6.551 39.918 1.00 50.50 566 SER A N 1
ATOM 4461 C CA . SER A 1 566 ? -30.856 -6.514 40.908 1.00 50.50 566 SER A CA 1
ATOM 4462 C C . SER A 1 566 ? -30.344 -7.255 42.142 1.00 50.50 566 SER A C 1
ATOM 4464 O O . SER A 1 566 ? -30.181 -8.472 42.080 1.00 50.50 566 SER A O 1
ATOM 4466 N N . ILE A 1 567 ? -30.064 -6.528 43.233 1.00 50.50 567 ILE A N 1
ATOM 4467 C CA . ILE A 1 567 ? -29.796 -7.126 44.548 1.00 50.50 567 ILE A CA 1
ATOM 4468 C C . ILE A 1 567 ? -30.993 -8.026 44.847 1.00 50.50 567 ILE A C 1
ATOM 4470 O O . ILE A 1 567 ? -32.094 -7.535 45.104 1.00 50.50 567 ILE A O 1
ATOM 4474 N N . SER A 1 568 ? -30.802 -9.336 44.721 1.00 40.84 568 SER A N 1
ATOM 4475 C CA . SER A 1 568 ? -31.912 -10.287 44.777 1.00 40.84 568 SER A CA 1
ATOM 4476 C C . SER A 1 568 ? -32.244 -10.662 46.222 1.00 40.84 568 SER A C 1
ATOM 4478 O O . SER A 1 568 ? -33.392 -10.978 46.543 1.00 40.84 568 SER A O 1
ATOM 4480 N N . MET A 1 569 ? -31.252 -10.552 47.111 1.00 42.62 569 MET A N 1
ATOM 4481 C CA . MET A 1 569 ? -31.343 -10.904 48.520 1.00 42.62 569 MET A CA 1
ATOM 4482 C C . MET A 1 569 ? -30.311 -10.116 49.338 1.00 42.62 569 MET A C 1
ATOM 4484 O O . MET A 1 569 ? -29.180 -9.917 48.897 1.00 42.62 569 MET A O 1
ATOM 4488 N N . VAL A 1 570 ? -30.716 -9.680 50.531 1.00 45.97 570 VAL A N 1
ATOM 4489 C CA . VAL A 1 570 ? -29.839 -9.153 51.584 1.00 45.97 570 VAL A CA 1
ATOM 4490 C C . VAL A 1 570 ? -30.091 -10.038 52.797 1.00 45.97 570 VAL A C 1
ATOM 4492 O O . VAL A 1 570 ? -31.159 -9.959 53.404 1.00 45.97 570 VAL A O 1
ATOM 4495 N N . GLU A 1 571 ? -29.153 -10.919 53.127 1.00 47.12 571 GLU A N 1
ATOM 4496 C CA . GLU A 1 571 ? -29.205 -11.646 54.399 1.00 47.12 571 GLU A CA 1
ATOM 4497 C C . GLU A 1 571 ? -28.601 -10.757 55.478 1.00 47.12 571 GLU A C 1
ATOM 4499 O O . GLU A 1 571 ? -27.544 -10.182 55.244 1.00 47.12 571 GLU A O 1
ATOM 4504 N N . VAL A 1 572 ? -29.284 -10.608 56.615 1.00 46.78 572 VAL A N 1
ATOM 4505 C CA . VAL A 1 572 ? -28.793 -9.829 57.755 1.00 46.78 572 VAL A CA 1
ATOM 4506 C C . VAL A 1 572 ? -28.664 -10.757 58.954 1.00 46.78 572 VAL A C 1
ATOM 4508 O O . VAL A 1 572 ? -29.663 -11.112 59.579 1.00 46.78 572 VAL A O 1
ATOM 4511 N N . GLU A 1 573 ? -27.436 -11.152 59.278 1.00 48.75 573 GLU A N 1
ATOM 4512 C CA . GLU A 1 573 ? -27.152 -11.905 60.502 1.00 48.75 573 GLU A CA 1
ATOM 4513 C C . GLU A 1 573 ? -26.922 -10.930 61.660 1.00 48.75 573 GLU A C 1
ATOM 4515 O O . GLU A 1 573 ? -26.110 -10.013 61.530 1.00 48.75 573 GLU A O 1
ATOM 4520 N N . PHE A 1 574 ? -27.618 -11.139 62.783 1.00 49.56 574 PHE A N 1
ATOM 4521 C CA . PHE A 1 574 ? -27.398 -10.409 64.030 1.00 49.56 574 PHE A CA 1
ATOM 4522 C C . PHE A 1 574 ? -26.732 -11.320 65.053 1.00 49.56 574 PHE A C 1
ATOM 4524 O O . PHE A 1 574 ? -27.303 -12.340 65.446 1.00 49.56 574 PHE A O 1
ATOM 4531 N N . ASN A 1 575 ? -25.562 -10.909 65.538 1.00 47.34 575 ASN A N 1
ATOM 4532 C CA . ASN A 1 575 ? -24.923 -11.551 66.680 1.00 47.34 575 ASN A CA 1
ATOM 4533 C C . ASN A 1 575 ? -24.676 -10.513 67.784 1.00 47.34 575 ASN A C 1
ATOM 4535 O O . ASN A 1 575 ? -24.009 -9.503 67.545 1.00 47.34 575 ASN A O 1
ATOM 4539 N N . ILE A 1 576 ? -25.273 -10.737 68.958 1.00 49.50 576 ILE A N 1
ATOM 4540 C CA . ILE A 1 576 ? -25.094 -9.910 70.159 1.00 49.50 576 ILE A CA 1
ATOM 4541 C C . ILE A 1 576 ? -24.200 -10.717 71.087 1.00 49.50 576 ILE A C 1
ATOM 4543 O O . ILE A 1 576 ? -24.683 -11.579 71.816 1.00 49.50 576 ILE A O 1
ATOM 4547 N N . ASP A 1 577 ? -22.897 -10.466 71.011 1.00 39.69 577 ASP A N 1
ATOM 4548 C CA . ASP A 1 577 ? -21.935 -11.353 71.662 1.00 39.69 577 ASP A CA 1
ATOM 4549 C C . ASP A 1 577 ? -21.806 -11.036 73.164 1.00 39.69 577 ASP A C 1
ATOM 4551 O O . ASP A 1 577 ? -21.750 -11.943 73.980 1.00 39.69 577 ASP A O 1
ATOM 4555 N N . HIS A 1 578 ? -21.841 -9.762 73.581 1.00 41.22 578 HIS A N 1
ATOM 4556 C CA . HIS A 1 578 ? -21.638 -9.396 74.990 1.00 41.22 578 HIS A CA 1
ATOM 4557 C C . HIS A 1 578 ? -22.374 -8.101 75.372 1.00 41.22 578 HIS A C 1
ATOM 4559 O O . HIS A 1 578 ? -22.246 -7.078 74.699 1.00 41.22 578 HIS A O 1
ATOM 4565 N N . ALA A 1 579 ? -23.116 -8.125 76.484 1.00 41.59 579 ALA A N 1
ATOM 4566 C CA . ALA A 1 579 ? -23.676 -6.934 77.123 1.00 41.59 579 ALA A CA 1
ATOM 4567 C C . ALA A 1 579 ? -23.104 -6.807 78.543 1.00 41.59 579 ALA A C 1
ATOM 4569 O O . ALA A 1 579 ? -23.630 -7.392 79.489 1.00 41.59 579 ALA A O 1
ATOM 4570 N N . HIS A 1 580 ? -22.016 -6.050 78.697 1.00 37.31 580 HIS A N 1
ATOM 4571 C CA . HIS A 1 580 ? -21.419 -5.795 80.008 1.00 37.31 580 HIS A CA 1
ATOM 4572 C C . HIS A 1 580 ? -22.222 -4.730 80.763 1.00 37.31 580 HIS A C 1
ATOM 4574 O O . HIS A 1 580 ? -22.423 -3.623 80.266 1.00 37.31 580 HIS A O 1
ATOM 4580 N N . LYS A 1 581 ? -22.658 -5.044 81.988 1.00 38.50 581 LYS A N 1
ATOM 4581 C CA . LYS A 1 581 ? -23.199 -4.053 82.927 1.00 38.50 581 LYS A CA 1
ATOM 4582 C C . LYS A 1 581 ? -22.149 -3.771 83.999 1.00 38.50 581 LYS A C 1
ATOM 4584 O O . LYS A 1 581 ? -22.039 -4.537 84.949 1.00 38.50 581 LYS A O 1
ATOM 4589 N N . TYR A 1 582 ? -21.426 -2.659 83.884 1.00 36.22 582 TYR A N 1
ATOM 4590 C CA . TYR A 1 582 ? -20.660 -2.128 85.013 1.00 36.22 582 TYR A CA 1
ATOM 4591 C C . TYR A 1 582 ? -21.605 -1.355 85.929 1.00 36.22 582 TYR A C 1
ATOM 4593 O O . TYR A 1 582 ? -22.189 -0.347 85.534 1.00 36.22 582 TYR A O 1
ATOM 4601 N N . THR A 1 583 ? -21.778 -1.840 87.156 1.00 39.28 583 THR A N 1
ATOM 4602 C CA . THR A 1 583 ? -22.516 -1.106 88.188 1.00 39.28 583 THR A CA 1
ATOM 4603 C C . THR A 1 583 ? -21.480 -0.494 89.117 1.00 39.28 583 THR A C 1
ATOM 4605 O O . THR A 1 583 ? -20.981 -1.170 90.007 1.00 39.28 583 THR A O 1
ATOM 4608 N N . ASN A 1 584 ? -21.111 0.768 88.893 1.00 34.66 584 ASN A N 1
ATOM 4609 C CA . ASN A 1 584 ? -20.195 1.465 89.793 1.00 34.66 584 ASN A CA 1
ATOM 4610 C C . ASN A 1 584 ? -20.961 1.866 91.061 1.00 34.66 584 ASN A C 1
ATOM 4612 O O . ASN A 1 584 ? -21.642 2.892 91.093 1.00 34.66 584 ASN A O 1
ATOM 4616 N N . TYR A 1 585 ? -20.884 1.041 92.105 1.00 36.62 585 TYR A N 1
ATOM 4617 C CA . TYR A 1 585 ? -21.326 1.440 93.437 1.00 36.62 585 TYR A CA 1
ATOM 4618 C C . TYR A 1 585 ? -20.223 2.292 94.068 1.00 36.62 585 TYR A C 1
ATOM 4620 O O . TYR A 1 585 ? -19.286 1.788 94.680 1.00 36.62 585 TYR A O 1
ATOM 4628 N N . ASN A 1 586 ? -20.338 3.613 93.937 1.00 43.19 586 ASN A N 1
ATOM 4629 C CA . ASN A 1 586 ? -19.564 4.529 94.767 1.00 43.19 586 ASN A CA 1
ATOM 4630 C C . ASN A 1 586 ? -20.084 4.441 96.208 1.00 43.19 586 ASN A C 1
ATOM 4632 O O . ASN A 1 586 ? -20.945 5.229 96.589 1.00 43.19 586 ASN A O 1
ATOM 4636 N N . ASN A 1 587 ? -19.607 3.463 96.985 1.00 40.25 587 ASN A N 1
ATOM 4637 C CA . ASN A 1 587 ? -19.275 3.638 98.401 1.00 40.25 587 ASN A CA 1
ATOM 4638 C C . ASN A 1 587 ? -18.643 2.375 99.015 1.00 40.25 587 ASN A C 1
ATOM 4640 O O . ASN A 1 587 ? -19.273 1.330 99.112 1.00 40.25 587 ASN A O 1
ATOM 4644 N N . THR A 1 588 ? -17.420 2.580 99.517 1.00 40.81 588 THR A N 1
ATOM 4645 C CA . THR A 1 588 ? -16.710 1.841 100.578 1.00 40.81 588 THR A CA 1
ATOM 4646 C C . THR A 1 588 ? -16.380 0.359 100.354 1.00 40.81 588 THR A C 1
ATOM 4648 O O . THR A 1 588 ? -17.224 -0.506 100.533 1.00 40.81 588 THR A O 1
ATOM 4651 N N . THR A 1 589 ? -15.085 0.118 100.092 1.00 44.19 589 THR A N 1
ATOM 4652 C CA . THR A 1 589 ? -14.263 -1.022 100.560 1.00 44.19 589 THR A CA 1
ATOM 4653 C C . THR A 1 589 ? -14.938 -2.393 100.570 1.00 44.19 589 THR A C 1
ATOM 4655 O O . THR A 1 589 ? -15.299 -2.880 101.633 1.00 44.19 589 THR A O 1
ATOM 4658 N N . ASP A 1 590 ? -15.078 -2.995 99.393 1.00 35.44 590 ASP A N 1
ATOM 4659 C CA . ASP A 1 590 ? -14.712 -4.392 99.121 1.00 35.44 590 ASP A CA 1
ATOM 4660 C C . ASP A 1 590 ? -14.925 -4.641 97.622 1.00 35.44 590 ASP A C 1
ATOM 4662 O O . ASP A 1 590 ? -16.044 -4.617 97.112 1.00 35.44 590 ASP A O 1
ATOM 4666 N N . ASP A 1 591 ? -13.812 -4.800 96.908 1.00 33.22 591 ASP A N 1
ATOM 4667 C CA . ASP A 1 591 ? -13.761 -4.962 95.458 1.00 33.22 591 ASP A CA 1
ATOM 4668 C C . ASP A 1 591 ? -14.122 -6.416 95.111 1.00 33.22 591 ASP A C 1
ATOM 4670 O O . ASP A 1 591 ? -13.293 -7.324 95.196 1.00 33.22 591 ASP A O 1
ATOM 4674 N N . TYR A 1 592 ? -15.390 -6.652 94.777 1.00 30.55 592 TYR A N 1
ATOM 4675 C CA . TYR A 1 592 ? -15.823 -7.862 94.084 1.00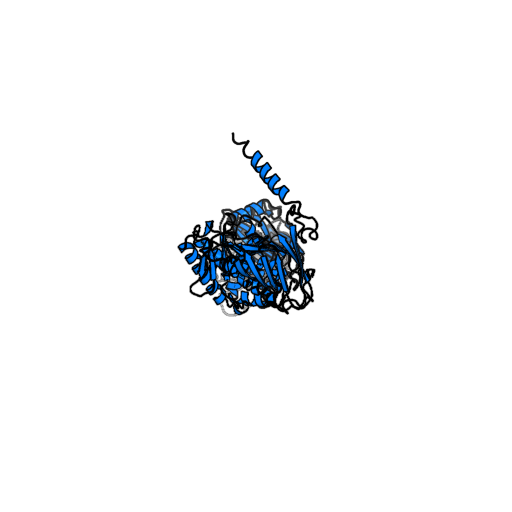 30.55 592 TYR A CA 1
ATOM 4676 C C . TYR A 1 592 ? -16.311 -7.466 92.692 1.00 30.55 592 TYR A C 1
ATOM 4678 O O . TYR A 1 592 ? -17.497 -7.199 92.486 1.00 30.55 592 TYR A O 1
ATOM 4686 N N . ASP A 1 593 ? -15.390 -7.475 91.728 1.00 31.73 593 ASP A N 1
ATOM 4687 C CA . ASP A 1 593 ? -15.737 -7.547 90.311 1.00 31.73 593 ASP A CA 1
ATOM 4688 C C . ASP A 1 593 ? -16.470 -8.878 90.087 1.00 31.73 593 ASP A C 1
ATOM 4690 O O . ASP A 1 593 ? -15.884 -9.962 90.070 1.00 31.73 593 ASP A O 1
ATOM 4694 N N . THR A 1 594 ? -17.795 -8.815 89.990 1.00 33.09 594 THR A N 1
ATOM 4695 C CA . THR A 1 594 ? -18.604 -9.945 89.531 1.00 33.09 594 THR A CA 1
ATOM 4696 C C . THR A 1 594 ? -18.871 -9.747 88.050 1.00 33.09 594 THR A C 1
ATOM 4698 O O . THR A 1 594 ? -19.827 -9.083 87.651 1.00 33.09 594 THR A O 1
ATOM 4701 N N . GLU A 1 595 ? -18.004 -10.329 87.222 1.00 29.62 595 GLU A N 1
ATOM 4702 C CA . GLU A 1 595 ? -18.255 -10.474 85.792 1.00 29.62 595 GLU A CA 1
ATOM 4703 C C . GLU A 1 595 ? -19.475 -11.382 85.584 1.00 29.62 595 GLU A C 1
ATOM 4705 O O . GLU A 1 595 ? -19.419 -12.598 85.764 1.00 29.62 595 GLU A O 1
ATOM 4710 N N . PHE A 1 596 ? -20.603 -10.789 85.196 1.00 33.12 596 PHE A N 1
ATOM 4711 C CA . PHE A 1 596 ? -21.719 -11.531 84.618 1.00 33.12 596 PHE A CA 1
ATOM 4712 C C . PHE A 1 596 ? -21.550 -11.548 83.098 1.00 33.12 596 PHE A C 1
ATOM 4714 O O . PHE A 1 596 ? -21.809 -10.545 82.433 1.00 33.12 596 PHE A O 1
ATOM 4721 N N . SER A 1 597 ? -21.124 -12.689 82.551 1.00 30.97 597 SER A N 1
ATOM 4722 C CA . SER A 1 597 ? -21.247 -12.991 81.123 1.00 30.97 597 SER A CA 1
ATOM 4723 C C . SER A 1 597 ? -22.523 -13.808 80.902 1.00 30.97 597 SER A C 1
ATOM 4725 O O . SER A 1 597 ? -22.603 -14.978 81.269 1.00 30.97 597 SER A O 1
ATOM 4727 N N . ASP A 1 598 ? -23.553 -13.180 80.336 1.00 35.19 598 ASP A N 1
ATOM 4728 C CA . ASP A 1 598 ? -24.711 -13.901 79.801 1.00 35.19 598 ASP A CA 1
ATOM 4729 C C . ASP A 1 598 ? -24.470 -14.138 78.304 1.00 35.19 598 ASP A C 1
ATOM 4731 O O . ASP A 1 598 ? -24.303 -13.186 77.542 1.00 35.19 598 ASP A O 1
ATOM 4735 N N . TYR A 1 599 ? -24.464 -15.406 77.886 1.00 31.89 599 TYR A N 1
ATOM 4736 C CA . TYR A 1 599 ? -24.396 -15.794 76.476 1.00 31.89 599 TYR A CA 1
ATOM 4737 C C . TYR A 1 599 ? -25.790 -15.697 75.845 1.00 31.89 599 TYR A C 1
ATOM 4739 O O . TYR A 1 599 ? -26.739 -16.341 76.304 1.00 31.89 599 TYR A O 1
ATOM 4747 N N . PHE A 1 600 ? -25.923 -14.929 74.764 1.00 39.22 600 PHE A N 1
ATOM 4748 C CA . PHE A 1 600 ? -27.146 -14.876 73.963 1.00 39.22 600 PHE A CA 1
ATOM 4749 C C . PHE A 1 600 ? -27.014 -15.828 72.772 1.00 39.22 600 PHE A C 1
ATOM 4751 O O . PHE A 1 600 ? -26.017 -15.803 72.058 1.00 39.22 600 PHE A O 1
ATOM 4758 N N . THR A 1 601 ? -28.010 -16.688 72.546 1.00 33.69 601 THR A N 1
ATOM 4759 C CA . THR A 1 601 ? -28.066 -17.496 71.318 1.00 33.69 601 THR A CA 1
ATOM 4760 C C . THR A 1 601 ? -28.745 -16.698 70.208 1.00 33.69 601 THR A C 1
ATOM 4762 O O . THR A 1 601 ? -29.764 -16.040 70.424 1.00 33.69 601 THR A O 1
ATOM 4765 N N . SER A 1 602 ? -28.125 -16.722 69.030 1.00 37.06 602 SER A N 1
ATOM 4766 C CA . SER A 1 602 ? -28.488 -15.957 67.841 1.00 37.06 602 SER A CA 1
ATOM 4767 C C . SER A 1 602 ? -29.881 -16.308 67.309 1.00 37.06 602 SER A C 1
ATOM 4769 O O . SER A 1 602 ? -30.302 -17.464 67.289 1.00 37.06 602 SER A O 1
ATOM 4771 N N . GLY A 1 603 ? -30.599 -15.291 66.830 1.00 39.31 603 GLY A N 1
ATOM 4772 C CA . GLY A 1 603 ? -31.760 -15.468 65.964 1.00 39.31 603 GLY A CA 1
ATOM 4773 C C . GLY A 1 603 ? -31.360 -15.147 64.528 1.00 39.31 603 GLY A C 1
ATOM 4774 O O . GLY A 1 603 ? -31.112 -13.986 64.219 1.00 39.31 603 GLY A O 1
ATOM 4775 N N . ALA A 1 604 ? -31.299 -16.152 63.655 1.00 39.47 604 ALA A N 1
ATOM 4776 C CA . ALA A 1 604 ? -31.116 -15.951 62.218 1.00 39.47 604 ALA A CA 1
ATOM 4777 C C . ALA A 1 604 ? -32.487 -15.843 61.531 1.00 39.47 604 ALA A C 1
ATOM 4779 O O . ALA A 1 604 ? -33.375 -16.660 61.780 1.00 39.47 604 ALA A O 1
ATOM 4780 N N . GLY A 1 605 ? -32.670 -14.838 60.675 1.00 41.41 605 GLY A N 1
ATOM 4781 C CA . GLY A 1 605 ? -33.876 -14.672 59.865 1.00 41.41 605 GLY A CA 1
ATOM 4782 C C . GLY A 1 605 ? -33.513 -14.402 58.409 1.00 41.41 605 GLY A C 1
ATOM 4783 O O . GLY A 1 605 ? -32.751 -13.485 58.127 1.00 41.41 605 GLY A O 1
ATOM 4784 N N . THR A 1 606 ? -34.076 -15.180 57.485 1.00 38.66 606 THR A N 1
ATOM 4785 C CA . THR A 1 606 ? -33.935 -14.987 56.034 1.00 38.66 606 THR A CA 1
ATOM 4786 C C . THR A 1 606 ? -35.256 -14.469 55.462 1.00 38.66 606 THR A C 1
ATOM 4788 O O . THR A 1 606 ? -36.329 -14.965 55.811 1.00 38.66 606 THR A O 1
ATOM 4791 N N . SER A 1 607 ? -35.230 -13.441 54.605 1.00 40.19 607 SER A N 1
ATOM 4792 C CA . SER A 1 607 ? -36.452 -12.963 53.936 1.00 40.19 607 SER A CA 1
ATOM 4793 C C . SER A 1 607 ? -36.177 -12.301 52.583 1.00 40.19 607 SER A C 1
ATOM 4795 O O . SER A 1 607 ? -35.096 -11.765 52.352 1.00 40.19 607 SER A O 1
ATOM 4797 N N . ASN A 1 608 ? -37.174 -12.341 51.693 1.00 39.16 608 ASN A N 1
ATOM 4798 C CA . ASN A 1 608 ? -37.144 -11.684 50.384 1.00 39.16 608 ASN A CA 1
ATOM 4799 C C . ASN A 1 608 ? -37.552 -10.200 50.499 1.00 39.16 608 ASN A C 1
ATOM 4801 O O . ASN A 1 608 ? -38.475 -9.857 51.238 1.00 39.16 608 ASN A O 1
ATOM 4805 N N . LEU A 1 609 ? -36.904 -9.332 49.714 1.00 42.94 609 LEU A N 1
ATOM 4806 C CA . LEU A 1 609 ? -36.933 -7.856 49.777 1.00 42.94 609 LEU A CA 1
ATOM 4807 C C . LEU A 1 609 ? -38.295 -7.160 49.544 1.00 42.94 609 LEU A C 1
ATOM 4809 O O . LEU A 1 609 ? -38.352 -5.933 49.531 1.00 42.94 609 LEU A O 1
ATOM 4813 N N . SER A 1 610 ? -39.412 -7.872 49.375 1.00 41.16 610 SER A N 1
ATOM 4814 C CA . SER A 1 610 ? -40.663 -7.253 48.907 1.00 41.16 610 SER A CA 1
ATOM 4815 C C . SER A 1 610 ? -41.336 -6.295 49.903 1.00 41.16 610 SER A C 1
ATOM 4817 O O . SER A 1 610 ? -42.199 -5.532 49.484 1.00 41.16 610 SER A O 1
ATOM 4819 N N . ASN A 1 611 ? -40.957 -6.296 51.190 1.00 48.34 611 ASN A N 1
ATOM 4820 C CA . ASN A 1 611 ? -41.644 -5.500 52.221 1.00 48.34 611 ASN A CA 1
ATOM 4821 C C . ASN A 1 611 ? -40.788 -4.449 52.952 1.00 48.34 611 ASN A C 1
ATOM 4823 O O . ASN A 1 611 ? -41.344 -3.742 53.788 1.00 48.34 611 ASN A O 1
ATOM 4827 N N . ASN A 1 612 ? -39.488 -4.299 52.646 1.00 51.88 612 ASN A N 1
ATOM 4828 C CA . ASN A 1 612 ? -38.534 -3.313 53.213 1.00 51.88 612 ASN A CA 1
ATOM 4829 C C . ASN A 1 612 ? -38.456 -3.179 54.751 1.00 51.88 612 ASN A C 1
ATOM 4831 O O . ASN A 1 612 ? -37.604 -2.446 55.241 1.00 51.88 612 ASN A O 1
ATOM 4835 N N . ILE A 1 613 ? -39.310 -3.861 55.513 1.00 54.34 613 ILE A N 1
ATOM 4836 C CA . ILE A 1 613 ? -39.433 -3.816 56.964 1.00 54.34 613 ILE A CA 1
ATOM 4837 C C . ILE A 1 613 ? -39.485 -5.256 57.462 1.00 54.34 613 ILE A C 1
ATOM 4839 O O . ILE A 1 613 ? -40.392 -6.013 57.119 1.00 54.34 613 ILE A O 1
ATOM 4843 N N . TYR A 1 614 ? -38.536 -5.603 58.317 1.00 58.06 614 TYR A N 1
ATOM 4844 C CA . TYR A 1 614 ? -38.528 -6.831 59.094 1.00 58.06 614 TYR A CA 1
ATOM 4845 C C . TYR A 1 614 ? -38.887 -6.502 60.537 1.00 58.06 614 TYR A C 1
ATOM 4847 O O . TYR A 1 614 ? -38.401 -5.503 61.056 1.00 58.06 614 TYR A O 1
ATOM 4855 N N . SER A 1 615 ? -39.713 -7.324 61.182 1.00 56.44 615 SER A N 1
ATOM 4856 C CA . SER A 1 615 ? -39.951 -7.259 62.624 1.00 56.44 615 SER A CA 1
ATOM 4857 C C . SER A 1 615 ? -39.855 -8.658 63.220 1.00 56.44 615 SER A C 1
ATOM 4859 O O . SER A 1 615 ? -40.631 -9.526 62.823 1.00 56.44 615 SER A O 1
ATOM 4861 N N . THR A 1 616 ? -38.948 -8.881 64.167 1.00 58.09 616 THR A N 1
ATOM 4862 C CA . THR A 1 616 ? -38.857 -10.143 64.913 1.00 58.09 616 THR A CA 1
ATOM 4863 C C . THR A 1 616 ? -39.021 -9.903 66.402 1.00 58.09 616 THR A C 1
ATOM 4865 O O . THR A 1 616 ? -38.558 -8.892 66.931 1.00 58.09 616 THR A O 1
ATOM 4868 N N . VAL A 1 617 ? -39.691 -10.839 67.066 1.00 54.50 617 VAL A N 1
ATOM 4869 C CA . VAL A 1 617 ? -39.798 -10.877 68.522 1.00 54.50 617 VAL A CA 1
ATOM 4870 C C . VAL A 1 617 ? -38.783 -11.894 69.012 1.00 54.50 617 VAL A C 1
ATOM 4872 O O . VAL A 1 617 ? -38.869 -13.066 68.645 1.00 54.50 617 VAL A O 1
ATOM 4875 N N . PHE A 1 618 ? -37.836 -11.473 69.844 1.00 60.28 618 PHE A N 1
ATOM 4876 C CA . PHE A 1 618 ? -36.916 -12.404 70.491 1.00 60.28 618 PHE A CA 1
ATOM 4877 C C . PHE A 1 618 ? -37.357 -12.652 71.934 1.00 60.28 618 PHE A C 1
ATOM 4879 O O . PHE A 1 618 ? -37.666 -11.726 72.684 1.00 60.28 618 PHE A O 1
ATOM 4886 N N . ASN A 1 619 ? -37.395 -13.930 72.305 1.00 52.25 619 ASN A N 1
ATOM 4887 C CA . ASN A 1 619 ? -37.663 -14.399 73.658 1.00 52.25 619 ASN A CA 1
ATOM 4888 C C . ASN A 1 619 ? -36.503 -15.299 74.064 1.00 52.25 619 ASN A C 1
ATOM 4890 O O . ASN A 1 619 ? -36.374 -16.401 73.532 1.00 52.25 619 ASN A O 1
ATOM 4894 N N . ASN A 1 620 ? -35.680 -14.845 75.006 1.00 52.91 620 ASN A N 1
ATOM 4895 C CA . ASN A 1 620 ? -34.652 -15.706 75.581 1.00 52.91 620 ASN A CA 1
ATOM 4896 C C . ASN A 1 620 ? -35.261 -16.435 76.796 1.00 52.91 620 ASN A C 1
ATOM 4898 O O . ASN A 1 620 ? -35.872 -15.764 77.640 1.00 52.91 620 ASN A O 1
ATOM 4902 N N . PRO A 1 621 ? -35.174 -17.776 76.903 1.00 47.84 621 PRO A N 1
ATOM 4903 C CA . PRO A 1 621 ? -35.649 -18.485 78.085 1.00 47.84 621 PRO A CA 1
ATOM 4904 C C . PRO A 1 621 ? -34.927 -17.984 79.347 1.00 47.84 621 PRO A C 1
ATOM 4906 O O . PRO A 1 621 ? -33.775 -17.554 79.272 1.00 47.84 621 PRO A O 1
ATOM 4909 N N . PRO A 1 622 ? -35.596 -18.010 80.512 1.00 50.19 622 PRO A N 1
ATOM 4910 C CA . PRO A 1 622 ? -35.069 -17.392 81.716 1.00 50.19 622 PRO A CA 1
ATOM 4911 C C . PRO A 1 622 ? -33.805 -18.105 82.196 1.00 50.19 622 PRO A C 1
ATOM 4913 O O . PRO A 1 622 ? -33.860 -19.231 82.688 1.00 50.19 622 PRO A O 1
ATOM 4916 N N . VAL A 1 623 ? -32.673 -17.411 82.122 1.00 48.78 623 VAL A N 1
ATOM 4917 C CA . VAL A 1 623 ? -31.468 -17.755 82.877 1.00 48.78 623 VAL A CA 1
ATOM 4918 C C . VAL A 1 623 ? -31.540 -16.957 84.181 1.00 48.78 623 VAL A C 1
ATOM 4920 O O . VAL A 1 623 ? -31.677 -15.735 84.168 1.00 48.78 623 VAL A O 1
ATOM 4923 N N . LEU A 1 624 ? -31.547 -17.651 85.325 1.00 50.69 624 LEU A N 1
ATOM 4924 C CA . LEU A 1 624 ? -31.551 -17.043 86.669 1.00 50.69 624 LEU A CA 1
ATOM 4925 C C . LEU A 1 624 ? -32.745 -16.101 86.971 1.00 50.69 624 LEU A C 1
ATOM 4927 O O . LEU A 1 624 ? -32.590 -15.084 87.644 1.00 50.69 624 LEU A O 1
ATOM 4931 N N . GLY A 1 625 ? -33.954 -16.430 86.496 1.00 54.69 625 GLY A N 1
ATOM 4932 C CA . GLY A 1 625 ? -35.187 -15.708 86.861 1.00 54.69 625 GLY A CA 1
ATOM 4933 C C . GLY A 1 625 ? -35.396 -14.356 86.165 1.00 54.69 625 GLY A C 1
ATOM 4934 O O . GLY A 1 625 ? -36.299 -13.611 86.542 1.00 54.69 625 GLY A O 1
ATOM 4935 N N . LYS A 1 626 ? -34.592 -14.041 85.144 1.00 55.41 626 LYS A N 1
ATOM 4936 C CA . LYS A 1 626 ? -34.743 -12.839 84.314 1.00 55.41 626 LYS A CA 1
ATOM 4937 C C . LYS A 1 626 ? -35.333 -13.222 82.964 1.00 55.41 626 LYS A C 1
ATOM 4939 O O . LYS A 1 626 ? -34.811 -14.113 82.302 1.00 55.41 626 LYS A O 1
ATOM 4944 N N . THR A 1 627 ? -36.402 -12.552 82.544 1.00 55.31 627 THR A N 1
ATOM 4945 C CA . THR A 1 627 ? -36.966 -12.724 81.197 1.00 55.31 627 THR A CA 1
ATOM 4946 C C . THR A 1 627 ? -36.641 -11.489 80.375 1.00 55.31 627 THR A C 1
ATOM 4948 O O . THR A 1 627 ? -36.947 -10.372 80.786 1.00 55.31 627 THR A O 1
ATOM 4951 N N . ILE A 1 628 ? -36.029 -11.688 79.211 1.00 57.62 628 ILE A N 1
ATOM 4952 C CA . ILE A 1 628 ? -35.778 -10.619 78.247 1.00 57.62 628 ILE A CA 1
ATOM 4953 C C . ILE A 1 628 ? -36.691 -10.857 77.053 1.00 57.62 628 ILE A C 1
ATOM 4955 O O . ILE A 1 628 ? -36.668 -11.934 76.453 1.00 57.62 628 ILE A O 1
ATOM 4959 N N . ARG A 1 629 ? -37.486 -9.842 76.725 1.00 60.38 629 ARG A N 1
ATOM 4960 C CA . ARG A 1 629 ? -38.335 -9.811 75.535 1.00 60.38 629 ARG A CA 1
ATOM 4961 C C . ARG A 1 629 ? -38.004 -8.570 74.740 1.00 60.38 629 ARG A C 1
ATOM 4963 O O . ARG A 1 629 ? -37.706 -7.541 75.326 1.00 60.38 629 ARG A O 1
ATOM 4970 N N . GLY A 1 630 ? -38.086 -8.630 73.427 1.00 64.25 630 GLY A N 1
ATOM 4971 C CA . GLY A 1 630 ? -37.936 -7.420 72.637 1.00 64.25 630 GLY A CA 1
ATOM 4972 C C . GLY A 1 630 ? -38.432 -7.574 71.219 1.00 64.25 630 GLY A C 1
ATOM 4973 O O . GLY A 1 630 ? -38.568 -8.687 70.712 1.00 64.25 630 GLY A O 1
ATOM 4974 N N . ASN A 1 631 ? -38.695 -6.433 70.597 1.00 64.31 631 ASN A N 1
ATOM 4975 C CA . ASN A 1 631 ? -39.001 -6.302 69.188 1.00 64.31 631 ASN A CA 1
ATOM 4976 C C . ASN A 1 631 ? -37.778 -5.719 68.487 1.00 64.31 631 ASN A C 1
ATOM 4978 O O . ASN A 1 631 ? -37.301 -4.643 68.829 1.00 64.31 631 ASN A O 1
ATOM 4982 N N . MET A 1 632 ? -37.289 -6.396 67.463 1.00 61.34 632 MET A N 1
ATOM 4983 C CA . MET A 1 632 ? -36.311 -5.822 66.550 1.00 61.34 632 MET A CA 1
ATOM 4984 C C . MET A 1 632 ? -37.010 -5.497 65.244 1.00 61.34 632 MET A C 1
ATOM 4986 O O . MET A 1 632 ? -37.670 -6.363 64.676 1.00 61.34 632 MET A O 1
ATOM 4990 N N . LYS A 1 633 ? -36.848 -4.267 64.763 1.00 66.56 633 LYS A N 1
ATOM 4991 C CA . LYS A 1 633 ? -37.302 -3.812 63.457 1.00 66.56 633 LYS A CA 1
ATOM 4992 C C . LYS A 1 633 ? -36.114 -3.402 62.591 1.00 66.56 633 LYS A C 1
ATOM 4994 O O . LYS A 1 633 ? -35.395 -2.473 62.937 1.00 66.56 633 LYS A O 1
ATOM 4999 N N . THR A 1 634 ? -35.962 -4.019 61.427 1.00 61.12 634 THR A N 1
ATOM 5000 C CA . THR A 1 634 ? -34.912 -3.665 60.459 1.00 61.12 634 THR A CA 1
ATOM 5001 C C . THR A 1 634 ? -35.560 -3.100 59.204 1.00 61.12 634 THR A C 1
ATOM 5003 O O . THR A 1 634 ? -36.503 -3.689 58.687 1.00 61.12 634 THR A O 1
ATOM 5006 N N . THR A 1 635 ? -35.103 -1.942 58.728 1.00 62.12 635 THR A N 1
ATOM 5007 C CA . THR A 1 635 ? -35.624 -1.285 57.522 1.00 62.12 635 THR A CA 1
ATOM 5008 C C . THR A 1 635 ? -34.508 -1.081 56.506 1.00 62.12 635 THR A C 1
ATOM 5010 O O . THR A 1 635 ? -33.490 -0.467 56.825 1.00 62.12 635 THR A O 1
ATOM 5013 N N . PHE A 1 636 ? -34.696 -1.591 55.291 1.00 58.88 636 PHE A N 1
ATOM 5014 C CA . PHE A 1 636 ? -33.707 -1.496 54.217 1.00 58.88 636 PHE A CA 1
ATOM 5015 C C . PHE A 1 636 ? -34.039 -0.345 53.266 1.00 58.88 636 PHE A C 1
ATOM 5017 O O . PHE A 1 636 ? -35.182 -0.214 52.824 1.00 58.88 636 PHE A O 1
ATOM 5024 N N . TYR A 1 637 ? -33.037 0.470 52.929 1.00 61.25 637 TYR A N 1
ATOM 5025 C CA . TYR A 1 637 ? -33.167 1.575 51.982 1.00 61.25 637 TYR A CA 1
ATOM 5026 C C . TYR A 1 637 ? -32.200 1.364 50.805 1.00 61.25 637 TYR A C 1
ATOM 5028 O O . TYR A 1 637 ? -31.050 1.811 50.865 1.00 61.25 637 TYR A O 1
ATOM 5036 N N . PRO A 1 638 ? -32.655 0.704 49.719 1.00 50.69 638 PRO A N 1
ATOM 5037 C CA . PRO A 1 638 ? -31.806 0.378 48.570 1.00 50.69 638 PRO A CA 1
ATOM 5038 C C . PRO A 1 638 ? -31.199 1.628 47.926 1.00 50.69 638 PRO A C 1
ATOM 5040 O O . PRO A 1 638 ? -30.028 1.650 47.572 1.00 50.69 638 PRO A O 1
ATOM 5043 N N . ASN A 1 639 ? -31.988 2.701 47.833 1.00 49.78 639 ASN A N 1
ATOM 5044 C CA . ASN A 1 639 ? -31.601 3.923 47.126 1.00 49.78 639 ASN A CA 1
ATOM 5045 C C . ASN A 1 639 ? -30.473 4.695 47.824 1.00 49.78 639 ASN A C 1
ATOM 5047 O O . ASN A 1 639 ? -29.790 5.491 47.188 1.00 49.78 639 ASN A O 1
ATOM 5051 N N . THR A 1 640 ? -30.301 4.499 49.132 1.00 53.28 640 THR A N 1
ATOM 5052 C CA . THR A 1 640 ? -29.287 5.192 49.940 1.00 53.28 640 THR A CA 1
ATOM 5053 C C . THR A 1 640 ? -28.162 4.267 50.386 1.00 53.28 640 THR A C 1
ATOM 5055 O O . THR A 1 640 ? -27.231 4.738 51.030 1.00 53.28 640 THR A O 1
ATOM 5058 N N . ASN A 1 641 ? -28.224 2.974 50.047 1.00 57.97 641 ASN A N 1
ATOM 5059 C CA . ASN A 1 641 ? -27.331 1.937 50.563 1.00 57.97 641 ASN A CA 1
ATOM 5060 C C . ASN A 1 641 ? -27.213 1.953 52.096 1.00 57.97 641 ASN A C 1
ATOM 5062 O O . ASN A 1 641 ? -26.117 1.885 52.654 1.00 57.97 641 ASN A O 1
ATOM 5066 N N . THR A 1 642 ? -28.349 2.071 52.790 1.00 58.78 642 THR A N 1
ATOM 5067 C CA . THR A 1 642 ? -28.382 2.087 54.258 1.00 58.78 642 THR A CA 1
ATOM 5068 C C . THR A 1 642 ? -29.336 1.048 54.829 1.00 58.78 642 THR A C 1
ATOM 5070 O O . THR A 1 642 ? -30.429 0.820 54.303 1.00 58.78 642 THR A O 1
ATOM 5073 N N . VAL A 1 643 ? -28.947 0.468 55.964 1.00 60.28 643 VAL A N 1
ATOM 5074 C CA . VAL A 1 643 ? -29.801 -0.380 56.802 1.00 60.28 643 VAL A CA 1
ATOM 5075 C C . VAL A 1 643 ? -30.093 0.349 58.105 1.00 60.28 643 VAL A C 1
ATOM 5077 O O . VAL A 1 643 ? -29.167 0.717 58.826 1.00 60.28 643 VAL A O 1
ATOM 5080 N N . ASN A 1 644 ? -31.371 0.534 58.429 1.00 66.81 644 ASN A N 1
ATOM 5081 C CA . ASN A 1 644 ? -31.782 1.043 59.732 1.00 66.81 644 ASN A CA 1
ATOM 5082 C C . ASN A 1 644 ? -32.169 -0.125 60.629 1.00 66.81 644 ASN A C 1
ATOM 5084 O O . ASN A 1 644 ? -33.064 -0.896 60.286 1.00 66.81 644 ASN A O 1
ATOM 5088 N N . VAL A 1 645 ? -31.533 -0.230 61.788 1.00 61.56 645 VAL A N 1
ATOM 5089 C CA . VAL A 1 645 ? -31.854 -1.223 62.813 1.00 61.56 645 VAL A CA 1
ATOM 5090 C C . VAL A 1 645 ? -32.473 -0.492 63.993 1.00 61.56 645 VAL A C 1
ATOM 5092 O O . VAL A 1 645 ? -31.906 0.480 64.486 1.00 61.56 645 VAL A O 1
ATOM 5095 N N . TYR A 1 646 ? -33.634 -0.956 64.432 1.00 67.44 646 TYR A N 1
ATOM 5096 C CA . TYR A 1 646 ? -34.338 -0.501 65.619 1.00 67.44 646 TYR A CA 1
ATOM 5097 C C . TYR A 1 646 ? -34.536 -1.698 66.544 1.00 67.44 646 TYR A C 1
ATOM 5099 O O . TYR A 1 646 ? -35.041 -2.731 66.113 1.00 67.44 646 TYR A O 1
ATOM 5107 N N . ILE A 1 647 ? -34.130 -1.584 67.802 1.00 62.50 647 ILE A N 1
ATOM 5108 C CA . ILE A 1 647 ? -34.295 -2.632 68.808 1.00 62.50 647 ILE A CA 1
ATOM 5109 C C . ILE A 1 647 ? -35.018 -2.015 69.990 1.00 62.50 647 ILE A C 1
ATOM 5111 O O . ILE A 1 647 ? -34.584 -1.007 70.537 1.00 62.50 647 ILE A O 1
ATOM 5115 N N . ASP A 1 648 ? -36.112 -2.647 70.366 1.00 66.94 648 ASP A N 1
ATOM 5116 C CA . ASP A 1 648 ? -36.954 -2.317 71.497 1.00 66.94 648 ASP A CA 1
ATOM 5117 C C . ASP A 1 648 ? -36.905 -3.507 72.460 1.00 66.94 648 ASP A C 1
ATOM 5119 O O . ASP A 1 648 ? -37.305 -4.613 72.100 1.00 66.94 648 ASP A O 1
ATOM 5123 N N . GLN A 1 649 ? -36.324 -3.322 73.642 1.00 61.19 649 GLN A N 1
ATOM 5124 C CA . GLN A 1 649 ? -36.036 -4.394 74.587 1.00 61.19 649 GLN A CA 1
ATOM 5125 C C . GLN A 1 649 ? -36.652 -4.107 75.954 1.00 61.19 649 GLN A C 1
ATOM 5127 O O . GLN A 1 649 ? -36.403 -3.075 76.567 1.00 61.19 649 GLN A O 1
ATOM 5132 N N . TYR A 1 650 ? -37.351 -5.105 76.475 1.00 62.75 650 TYR A N 1
ATOM 5133 C CA . TYR A 1 650 ? -37.915 -5.166 77.810 1.00 62.75 650 TYR A CA 1
ATOM 5134 C C . TYR A 1 650 ? -37.178 -6.221 78.628 1.00 62.75 650 TYR A C 1
ATOM 5136 O O . TYR A 1 650 ? -37.065 -7.393 78.243 1.00 62.75 650 TYR A O 1
ATOM 5144 N N . ARG A 1 651 ? -36.666 -5.813 79.783 1.00 58.81 651 ARG A N 1
ATOM 5145 C CA . ARG A 1 651 ? -36.045 -6.710 80.751 1.00 58.81 651 ARG A CA 1
ATOM 51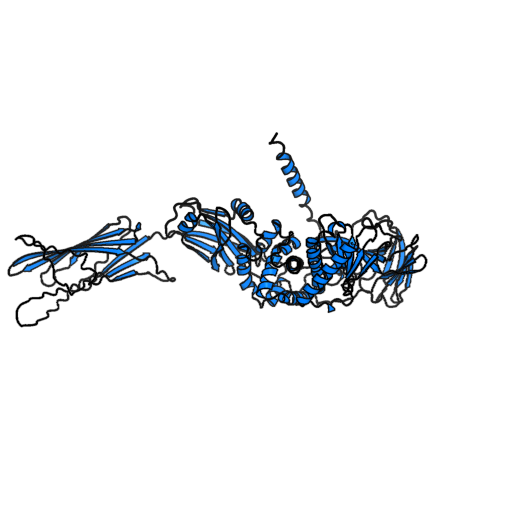46 C C . ARG A 1 651 ? -36.922 -6.770 81.993 1.00 58.81 651 ARG A C 1
ATOM 5148 O O . ARG A 1 651 ? -37.110 -5.757 82.653 1.00 58.81 651 ARG A O 1
ATOM 5155 N N . TYR A 1 652 ? -37.375 -7.974 82.328 1.00 59.03 652 TYR A N 1
ATOM 5156 C CA . TYR A 1 652 ? -38.147 -8.259 83.532 1.00 59.03 652 TYR A CA 1
ATOM 5157 C C . TYR A 1 652 ? -37.297 -9.062 84.510 1.00 59.03 652 TYR A C 1
ATOM 5159 O O . TYR A 1 652 ? -36.741 -10.106 84.143 1.00 59.03 652 TYR A O 1
ATOM 5167 N N . TRP A 1 653 ? -37.224 -8.622 85.763 1.00 61.81 653 TRP A N 1
ATOM 5168 C CA . TRP A 1 653 ? -36.736 -9.472 86.845 1.00 61.81 653 TRP A CA 1
ATOM 5169 C C . TRP A 1 653 ? -37.550 -9.281 88.116 1.00 61.81 653 TRP A C 1
ATOM 5171 O O . TRP A 1 653 ? -38.027 -8.189 88.423 1.00 61.81 653 TRP A O 1
ATOM 5181 N N . ASN A 1 654 ? -37.653 -10.364 88.880 1.00 50.75 654 ASN A N 1
ATOM 5182 C CA . ASN A 1 654 ? -38.362 -10.368 90.145 1.00 50.75 654 ASN A CA 1
ATOM 5183 C C . ASN A 1 654 ? -37.366 -10.052 91.271 1.00 50.75 654 ASN A C 1
ATOM 5185 O O . ASN A 1 654 ? -36.517 -10.879 91.621 1.00 50.75 654 ASN A O 1
ATOM 5189 N N . SER A 1 655 ? -37.400 -8.821 91.784 1.00 52.25 655 SER A N 1
ATOM 5190 C CA . SER A 1 655 ? -36.569 -8.419 92.918 1.00 52.25 655 SER A CA 1
ATOM 5191 C C . SER A 1 655 ? -37.281 -8.781 94.214 1.00 52.25 655 SER A C 1
ATOM 5193 O O . SER A 1 655 ? -38.352 -8.251 94.504 1.00 52.25 655 SER A O 1
ATOM 5195 N N . TRP A 1 656 ? -36.645 -9.606 95.051 1.00 48.56 656 TRP A N 1
ATOM 5196 C CA . TRP A 1 656 ? -37.173 -9.967 96.375 1.00 48.56 656 TRP A CA 1
ATOM 5197 C C . TRP A 1 656 ? -37.368 -8.747 97.298 1.00 48.56 656 TRP A C 1
ATOM 5199 O O . TRP A 1 656 ? -38.050 -8.860 98.311 1.00 48.56 656 TRP A O 1
ATOM 5209 N N . TYR A 1 657 ? -36.789 -7.591 96.948 1.00 44.25 657 TYR A N 1
ATOM 5210 C CA . TYR A 1 657 ? -36.855 -6.352 97.725 1.00 44.25 657 TYR A CA 1
ATOM 5211 C C . TYR A 1 657 ? -37.725 -5.244 97.107 1.00 44.25 657 TYR A C 1
ATOM 5213 O O . TYR A 1 657 ? -38.115 -4.338 97.837 1.00 44.25 657 TYR A O 1
ATOM 5221 N N . TYR A 1 658 ? -38.023 -5.286 95.801 1.00 44.78 658 TYR A N 1
ATOM 5222 C CA . TYR A 1 658 ? -38.630 -4.149 95.081 1.00 44.78 658 TYR A CA 1
ATOM 5223 C C . TYR A 1 658 ? -39.830 -4.504 94.182 1.00 44.78 658 TYR A C 1
ATOM 5225 O O . TYR A 1 658 ? -40.379 -3.610 93.549 1.00 44.78 658 TYR A O 1
ATOM 5233 N N . GLY A 1 659 ? -40.280 -5.765 94.148 1.00 55.59 659 GLY A N 1
ATOM 5234 C CA . GLY A 1 659 ? -41.327 -6.205 93.215 1.00 55.59 659 GLY A CA 1
ATOM 5235 C C . GLY A 1 659 ? -40.790 -6.452 91.800 1.00 55.59 659 GLY A C 1
ATOM 5236 O O . GLY A 1 659 ? -39.572 -6.479 91.589 1.00 55.59 659 GLY A O 1
ATOM 5237 N N . ASP A 1 660 ? -41.692 -6.690 90.844 1.00 52.56 660 ASP A N 1
ATOM 5238 C CA . ASP A 1 660 ? -41.341 -6.848 89.429 1.00 52.56 660 ASP A CA 1
ATOM 5239 C C . ASP A 1 660 ? -40.813 -5.514 88.886 1.00 52.56 660 ASP A C 1
ATOM 5241 O O . ASP A 1 660 ? -41.521 -4.510 88.895 1.00 52.56 660 ASP A O 1
ATOM 5245 N N . VAL A 1 661 ? -39.559 -5.499 88.431 1.00 52.97 661 VAL A N 1
ATOM 5246 C CA . VAL A 1 661 ? -38.943 -4.321 87.805 1.00 52.97 661 VAL A CA 1
ATOM 5247 C C . VAL A 1 661 ? -38.863 -4.559 86.301 1.00 52.97 661 VAL A C 1
ATOM 5249 O O . VAL A 1 661 ? -38.325 -5.581 85.860 1.00 52.97 661 VAL A O 1
ATOM 5252 N N . GLU A 1 662 ? -39.388 -3.610 85.526 1.00 56.44 662 GLU A N 1
ATOM 5253 C CA . GLU A 1 662 ? -39.299 -3.565 84.067 1.00 56.44 662 GLU A CA 1
ATOM 5254 C C . GLU A 1 662 ? -38.308 -2.472 83.656 1.00 56.44 662 GLU A C 1
ATOM 5256 O O . GLU A 1 662 ? -38.466 -1.309 84.010 1.00 56.44 662 GLU A O 1
ATOM 5261 N N . GLN A 1 663 ? -37.267 -2.843 82.913 1.00 55.38 663 GLN A N 1
ATOM 5262 C CA . GLN A 1 663 ? -36.373 -1.878 82.273 1.00 55.38 663 GLN A CA 1
ATOM 5263 C C . GLN A 1 663 ? -36.576 -1.903 80.763 1.00 55.38 663 GLN A C 1
ATOM 5265 O O . GLN A 1 663 ? -36.544 -2.973 80.147 1.00 55.38 663 GLN A O 1
ATOM 5270 N N . HIS A 1 664 ? -36.741 -0.715 80.181 1.00 56.91 664 HIS A N 1
ATOM 5271 C CA . HIS A 1 664 ? -36.948 -0.510 78.753 1.00 56.91 664 HIS A CA 1
ATOM 5272 C C . HIS A 1 664 ? -35.691 0.079 78.105 1.00 56.91 664 HIS A C 1
ATOM 5274 O O . HIS A 1 664 ? -35.190 1.120 78.527 1.00 56.91 664 HIS A O 1
ATOM 5280 N N . PHE A 1 665 ? -35.171 -0.586 77.074 1.00 55.19 665 PHE A N 1
ATOM 5281 C CA . PHE A 1 665 ? -34.027 -0.121 76.294 1.00 55.19 665 PHE A CA 1
ATOM 5282 C C . PHE A 1 665 ? -34.422 0.023 74.828 1.00 55.19 665 PHE A C 1
ATOM 5284 O O . PHE A 1 665 ? -34.979 -0.901 74.236 1.00 55.19 665 PHE A O 1
ATOM 5291 N N . VAL A 1 666 ? -34.086 1.167 74.231 1.00 52.69 666 VAL A N 1
ATOM 5292 C CA . VAL A 1 666 ? -34.299 1.425 72.805 1.00 52.69 666 VAL A CA 1
ATOM 5293 C C . VAL A 1 666 ? -32.963 1.735 72.142 1.00 52.69 666 VAL A C 1
ATOM 5295 O O . VAL A 1 666 ? -32.265 2.666 72.543 1.00 52.69 666 VAL A O 1
ATOM 5298 N N . PHE A 1 667 ? -32.627 0.977 71.100 1.00 58.72 667 PHE A N 1
ATOM 5299 C CA . PHE A 1 667 ? -31.435 1.183 70.280 1.00 58.72 667 PHE A CA 1
ATOM 5300 C C . PHE A 1 667 ? -31.837 1.480 68.839 1.00 58.72 667 PHE A C 1
ATOM 5302 O O . PHE A 1 667 ? -32.685 0.792 68.270 1.00 58.72 667 PHE A O 1
ATOM 5309 N N . SER A 1 668 ? -31.202 2.475 68.220 1.00 58.12 668 SER A N 1
ATOM 5310 C CA . SER A 1 668 ? -31.360 2.740 66.789 1.00 58.12 668 SER A CA 1
ATOM 5311 C C . SER A 1 668 ? -30.020 3.027 66.125 1.00 58.12 668 SER A C 1
ATOM 5313 O O . SER A 1 668 ? -29.256 3.848 66.628 1.00 58.12 668 SER A O 1
ATOM 5315 N N . ALA A 1 669 ? -29.754 2.387 64.987 1.00 60.59 669 ALA A N 1
ATOM 5316 C CA . ALA A 1 669 ? -28.542 2.592 64.200 1.00 60.59 669 ALA A CA 1
ATOM 5317 C C . ALA A 1 669 ? -28.867 2.682 62.703 1.00 60.59 669 ALA A C 1
ATOM 5319 O O . ALA A 1 669 ? -29.742 1.973 62.209 1.00 60.59 669 ALA A O 1
ATOM 5320 N N . THR A 1 670 ? -28.151 3.548 61.982 1.00 62.38 670 THR A N 1
ATOM 5321 C CA . THR A 1 670 ? -28.146 3.620 60.511 1.00 62.38 670 THR A CA 1
ATOM 5322 C C . THR A 1 670 ? -26.775 3.175 60.027 1.00 62.38 670 THR A C 1
ATOM 5324 O O . THR A 1 670 ? -25.775 3.808 60.359 1.00 62.38 670 THR A O 1
ATOM 5327 N N . ILE A 1 671 ? -26.725 2.085 59.269 1.00 60.50 671 ILE A N 1
ATOM 5328 C CA . ILE A 1 671 ? -25.478 1.461 58.826 1.00 60.50 671 ILE A CA 1
ATOM 5329 C C . ILE A 1 671 ? -25.354 1.671 57.314 1.00 60.50 671 ILE A C 1
ATOM 5331 O O . ILE A 1 671 ? -26.152 1.096 56.566 1.00 60.50 671 ILE A O 1
ATOM 5335 N N . PRO A 1 672 ? -24.411 2.507 56.846 1.00 51.28 672 PRO A N 1
ATOM 5336 C CA . PRO A 1 672 ? -24.090 2.588 55.429 1.00 51.28 672 PRO A CA 1
ATOM 5337 C C . PRO A 1 672 ? -23.309 1.340 55.013 1.00 51.28 672 PRO A C 1
ATOM 5339 O O . PRO A 1 672 ? -22.384 0.940 55.719 1.00 51.28 672 PRO A O 1
ATOM 5342 N N . PHE A 1 673 ? -23.644 0.750 53.864 1.00 58.03 673 PHE A N 1
ATOM 5343 C CA . PHE A 1 673 ? -22.822 -0.301 53.264 1.00 58.03 673 PHE A CA 1
ATOM 5344 C C . PHE A 1 673 ? -22.111 0.201 52.007 1.00 58.03 673 PHE A C 1
ATOM 5346 O O . PHE A 1 673 ? -22.682 0.934 51.195 1.00 58.03 673 PHE A O 1
ATOM 5353 N N . ASN A 1 674 ? -20.827 -0.137 51.878 1.00 45.53 674 ASN A N 1
ATOM 5354 C CA . ASN A 1 674 ? -19.955 0.466 50.874 1.00 45.53 674 ASN A CA 1
ATOM 5355 C C . ASN A 1 674 ? -20.020 -0.300 49.546 1.00 45.53 674 ASN A C 1
ATOM 5357 O O . ASN A 1 674 ? -20.171 -1.516 49.498 1.00 45.53 674 ASN A O 1
ATOM 5361 N N . LYS A 1 675 ? -19.930 0.426 48.428 1.00 44.97 675 LYS A N 1
ATOM 5362 C CA . LYS A 1 675 ? -20.129 -0.131 47.076 1.00 44.97 675 LYS A CA 1
ATOM 5363 C C . LYS A 1 675 ? -18.899 -0.885 46.538 1.00 44.97 675 LYS A C 1
ATOM 5365 O O . LYS A 1 675 ? -18.988 -1.493 45.478 1.00 44.97 675 LYS A O 1
ATOM 5370 N N . SER A 1 676 ? -17.762 -0.819 47.229 1.00 32.16 676 SER A N 1
ATOM 5371 C CA . SER A 1 676 ? -16.436 -1.019 46.638 1.00 32.16 676 SER A CA 1
ATOM 5372 C C . SER A 1 676 ? -15.592 -2.054 47.385 1.00 32.16 676 SER A C 1
ATOM 5374 O O . SER A 1 676 ? -14.693 -1.663 48.115 1.00 32.16 676 SER A O 1
ATOM 5376 N N . TYR A 1 677 ? -15.880 -3.341 47.206 1.00 31.59 677 TYR A N 1
ATOM 5377 C CA . TYR A 1 677 ? -14.893 -4.431 47.256 1.00 31.59 677 TYR A CA 1
ATOM 5378 C C . TYR A 1 677 ? -15.542 -5.672 46.626 1.00 31.59 677 TYR A C 1
ATOM 5380 O O . TYR A 1 677 ? -16.279 -6.407 47.272 1.00 31.59 677 TYR A O 1
ATOM 5388 N N . ILE A 1 678 ? -15.337 -5.848 45.322 1.00 31.81 678 ILE A N 1
ATOM 5389 C CA . ILE A 1 678 ? -15.613 -7.100 44.611 1.00 31.81 678 ILE A CA 1
ATOM 5390 C C . ILE A 1 678 ? -14.351 -7.359 43.794 1.00 31.81 678 ILE A C 1
ATOM 5392 O O . ILE A 1 678 ? -14.207 -6.791 42.715 1.00 31.81 678 ILE A O 1
ATOM 5396 N N . ASP A 1 679 ? -13.434 -8.149 44.349 1.00 24.73 679 ASP A N 1
ATOM 5397 C CA . ASP A 1 679 ? -12.389 -8.813 43.572 1.00 24.73 679 ASP A CA 1
ATOM 5398 C C . ASP A 1 679 ? -12.757 -10.296 43.457 1.00 24.73 679 ASP A C 1
ATOM 5400 O O . ASP A 1 679 ? -13.136 -10.927 44.441 1.00 24.73 679 ASP A O 1
ATOM 5404 N N . ASP A 1 680 ? -12.691 -10.767 42.213 1.00 28.14 680 ASP A N 1
ATOM 5405 C CA . ASP A 1 680 ? -12.637 -12.128 41.678 1.00 28.14 680 ASP A CA 1
ATOM 5406 C C . ASP A 1 680 ? -13.413 -13.279 42.352 1.00 28.14 680 ASP A C 1
ATOM 5408 O O . ASP A 1 680 ? -13.128 -13.729 43.454 1.00 28.14 680 ASP A O 1
ATOM 5412 N N . PHE A 1 681 ? -14.344 -13.830 41.557 1.00 34.03 681 PHE A N 1
ATOM 5413 C CA . PHE A 1 681 ? -14.806 -15.226 41.521 1.00 34.03 681 PHE A CA 1
ATOM 5414 C C . PHE A 1 681 ? -14.364 -16.127 42.695 1.00 34.03 681 PHE A C 1
ATOM 5416 O O . PHE A 1 681 ? -13.365 -16.826 42.580 1.00 34.03 681 PHE A O 1
ATOM 5423 N N . TYR A 1 682 ? -15.149 -16.163 43.776 1.00 28.12 682 TYR A N 1
ATOM 5424 C CA . TYR A 1 682 ? -15.685 -17.346 44.482 1.00 28.12 682 TYR A CA 1
ATOM 5425 C C . TYR A 1 682 ? -16.527 -16.852 45.685 1.00 28.12 682 TYR A C 1
ATOM 5427 O O . TYR A 1 682 ? -16.125 -15.915 46.356 1.00 28.12 682 TYR A O 1
ATOM 5435 N N . GLU A 1 683 ? -17.706 -17.459 45.880 1.00 34.44 683 GLU A N 1
ATOM 5436 C CA . GLU A 1 683 ? -18.619 -17.462 47.052 1.00 34.44 683 GLU A CA 1
ATOM 5437 C C . GLU A 1 683 ? -18.656 -16.260 48.037 1.00 34.44 683 GLU A C 1
ATOM 5439 O O . GLU A 1 683 ? -17.688 -15.961 48.723 1.00 34.44 683 GLU A O 1
ATOM 5444 N N . ASP A 1 684 ? -19.855 -15.672 48.198 1.00 35.41 684 ASP A N 1
ATOM 5445 C CA . ASP A 1 684 ? -20.285 -14.813 49.318 1.00 35.41 684 ASP A CA 1
ATOM 5446 C C . ASP A 1 684 ? -19.308 -13.689 49.736 1.00 35.41 684 ASP A C 1
ATOM 5448 O O . ASP A 1 684 ? -18.600 -13.783 50.738 1.00 35.41 684 ASP A O 1
ATOM 5452 N N . SER A 1 685 ? -19.349 -12.540 49.047 1.00 36.50 685 SER A N 1
ATOM 5453 C CA . SER A 1 685 ? -18.749 -11.316 49.596 1.00 36.50 685 SER A CA 1
ATOM 5454 C C . SER A 1 685 ? -19.567 -10.856 50.811 1.00 36.50 685 SER A C 1
ATOM 5456 O O . SER A 1 685 ? -20.682 -10.345 50.658 1.00 36.50 685 SER A O 1
ATOM 5458 N N . THR A 1 686 ? -19.037 -11.058 52.014 1.00 37.25 686 THR A N 1
ATOM 5459 C CA . THR A 1 686 ? -19.642 -10.596 53.267 1.00 37.25 686 THR A CA 1
ATOM 5460 C C . THR A 1 686 ? -18.989 -9.306 53.728 1.00 37.25 686 THR A C 1
ATOM 5462 O O . THR A 1 686 ? -17.825 -9.314 54.125 1.00 37.25 686 THR A O 1
ATOM 5465 N N . ASP A 1 687 ? -19.753 -8.216 53.732 1.00 39.12 687 ASP A N 1
ATOM 5466 C CA . ASP A 1 687 ? -19.362 -7.012 54.459 1.00 39.12 687 ASP A CA 1
ATOM 5467 C C . ASP A 1 687 ? -19.692 -7.220 55.945 1.00 39.12 687 ASP A C 1
ATOM 5469 O O . ASP A 1 687 ? -20.854 -7.417 56.320 1.00 39.12 687 ASP A O 1
ATOM 5473 N N . GLU A 1 688 ? -18.662 -7.210 56.795 1.00 40.12 688 GLU A N 1
ATOM 5474 C CA . GLU A 1 688 ? -18.808 -7.255 58.250 1.00 40.12 688 GLU A CA 1
ATOM 5475 C C . GLU A 1 688 ? -18.638 -5.851 58.835 1.00 40.12 688 GLU A C 1
ATOM 5477 O O . GLU A 1 688 ? -17.571 -5.242 58.736 1.00 40.12 688 GLU A O 1
ATOM 5482 N N . TYR A 1 689 ? -19.682 -5.346 59.490 1.00 41.03 689 TYR A N 1
ATOM 5483 C CA . TYR A 1 689 ? -19.616 -4.084 60.223 1.00 41.03 689 TYR A CA 1
ATOM 5484 C C . TYR A 1 689 ? -19.491 -4.347 61.723 1.00 41.03 689 TYR A C 1
ATOM 5486 O O . TYR A 1 689 ? -20.312 -5.053 62.311 1.00 41.03 689 TYR A O 1
ATOM 5494 N N . TYR A 1 690 ? -18.475 -3.737 62.336 1.00 37.66 690 TYR A N 1
ATOM 5495 C CA . TYR A 1 690 ? -18.266 -3.728 63.782 1.00 37.66 690 TYR A CA 1
ATOM 5496 C C . TYR A 1 690 ? -18.702 -2.372 64.336 1.00 37.66 690 TYR A C 1
ATOM 5498 O O . TYR A 1 690 ? -18.081 -1.347 64.056 1.00 37.66 690 TYR A O 1
ATOM 5506 N N . ILE A 1 691 ? -19.772 -2.357 65.129 1.00 40.28 691 ILE A N 1
ATOM 5507 C CA . ILE A 1 691 ? -20.155 -1.178 65.912 1.00 40.28 691 ILE A CA 1
ATOM 5508 C C . ILE A 1 691 ? -19.589 -1.371 67.321 1.00 40.28 691 ILE A C 1
ATOM 5510 O O . ILE A 1 691 ? -20.084 -2.208 68.069 1.00 40.28 691 ILE A O 1
ATOM 5514 N N . SER A 1 692 ? -18.544 -0.617 67.671 1.00 33.47 692 SER A N 1
ATOM 5515 C CA . SER A 1 692 ? -17.945 -0.572 69.013 1.00 33.47 692 SER A CA 1
ATOM 5516 C C . SER A 1 692 ? -17.935 0.867 69.550 1.00 33.47 692 SER A C 1
ATOM 5518 O O . SER A 1 692 ? -17.529 1.782 68.831 1.00 33.47 692 SER A O 1
ATOM 5520 N N . GLY A 1 693 ? -18.376 1.092 70.795 1.00 29.16 693 GLY A N 1
ATOM 5521 C CA . GLY A 1 693 ? -18.321 2.412 71.463 1.00 29.16 693 GLY A CA 1
ATOM 5522 C C . GLY A 1 693 ? -16.870 2.834 71.740 1.00 29.16 693 GLY A C 1
ATOM 5523 O O . GLY A 1 693 ? -16.070 1.990 72.119 1.00 29.16 693 GLY A O 1
ATOM 5524 N N . GLU A 1 694 ? -16.430 4.070 71.477 1.00 29.88 694 GLU A N 1
ATOM 5525 C CA . GLU A 1 694 ? -16.888 5.338 72.085 1.00 29.88 694 GLU A CA 1
ATOM 5526 C C . GLU A 1 694 ? -17.768 6.255 71.202 1.00 29.88 694 GLU A C 1
ATOM 5528 O O . GLU A 1 694 ? -18.436 7.149 71.718 1.00 29.88 694 GLU A O 1
ATOM 5533 N N . ASN A 1 695 ? -17.858 6.024 69.887 1.00 31.06 695 ASN A N 1
ATOM 5534 C CA . ASN A 1 695 ? -18.602 6.913 68.970 1.00 31.06 695 ASN A CA 1
ATOM 5535 C C . ASN A 1 695 ? -20.131 6.685 68.936 1.00 31.06 695 ASN A C 1
ATOM 5537 O O . ASN A 1 695 ? -20.849 7.411 68.250 1.00 31.06 695 ASN A O 1
ATOM 5541 N N . ALA A 1 696 ? -20.654 5.711 69.686 1.00 35.34 696 ALA A N 1
ATOM 5542 C CA . ALA A 1 696 ? -22.094 5.434 69.777 1.00 35.34 696 ALA A CA 1
ATOM 5543 C C . ALA A 1 696 ? -22.837 6.335 70.791 1.00 35.34 696 ALA A C 1
ATOM 5545 O O . ALA A 1 696 ? -24.066 6.379 70.797 1.00 35.34 696 ALA A O 1
ATOM 5546 N N . CYS A 1 697 ? -22.117 7.096 71.622 1.00 31.78 697 CYS A N 1
ATOM 5547 C CA . CYS A 1 697 ? -22.705 7.872 72.722 1.00 31.78 697 CYS A CA 1
ATOM 5548 C C . CYS A 1 697 ? -23.565 9.075 72.281 1.00 31.78 697 CYS A C 1
ATOM 5550 O O . CYS A 1 697 ? -24.252 9.661 73.109 1.00 31.78 697 CYS A O 1
ATOM 5552 N N . GLY A 1 698 ? -23.567 9.440 70.993 1.00 33.34 698 GLY A N 1
ATOM 5553 C CA . GLY A 1 698 ? -24.435 10.497 70.455 1.00 33.34 698 GLY A CA 1
ATOM 5554 C C . GLY A 1 698 ? -25.844 10.045 70.045 1.00 33.34 698 GLY A C 1
ATOM 5555 O O . GLY A 1 698 ? -26.657 10.893 69.688 1.00 33.34 698 GLY A O 1
ATOM 5556 N N . LEU A 1 699 ? -26.137 8.736 70.055 1.00 34.38 699 LEU A N 1
ATOM 5557 C CA . LEU A 1 699 ? -27.357 8.161 69.457 1.00 34.38 699 LEU A CA 1
ATOM 5558 C C . LEU A 1 699 ? -28.150 7.225 70.388 1.00 34.38 699 LEU A C 1
ATOM 5560 O O . LEU A 1 699 ? -29.114 6.602 69.946 1.00 34.38 699 LEU A O 1
ATOM 5564 N N . VAL A 1 700 ? -27.784 7.137 71.670 1.00 33.28 700 VAL A N 1
ATOM 5565 C CA . VAL A 1 700 ? -28.465 6.277 72.651 1.00 33.28 700 VAL A CA 1
ATOM 5566 C C . VAL A 1 700 ? -29.133 7.144 73.714 1.00 33.28 700 VAL A C 1
ATOM 5568 O O . VAL A 1 700 ? -28.465 7.765 74.536 1.00 33.28 700 VAL A O 1
ATOM 5571 N N . SER A 1 701 ? -30.463 7.197 73.696 1.00 31.62 701 SER A N 1
ATOM 5572 C CA . SER A 1 701 ? -31.270 7.806 74.755 1.00 31.62 701 SER A CA 1
ATOM 5573 C C . SER A 1 701 ? -31.767 6.719 75.706 1.00 31.62 701 SER A C 1
ATOM 5575 O O . SER A 1 701 ? -32.543 5.857 75.297 1.00 31.62 701 SER A O 1
ATOM 5577 N N . PHE A 1 702 ? -31.340 6.767 76.968 1.00 33.34 702 PHE A N 1
ATOM 5578 C CA . PHE A 1 702 ? -31.869 5.909 78.029 1.00 33.34 702 PHE A CA 1
ATOM 5579 C C . PHE A 1 702 ? -33.124 6.549 78.625 1.00 33.34 702 PHE A C 1
ATOM 5581 O O . PHE A 1 702 ? -33.115 7.736 78.953 1.00 33.34 702 PHE A O 1
ATOM 5588 N N . ARG A 1 703 ? -34.194 5.767 78.781 1.00 33.75 703 ARG A N 1
ATOM 5589 C CA . ARG A 1 703 ? -35.390 6.168 79.521 1.00 33.75 703 ARG A CA 1
ATOM 5590 C C . ARG A 1 703 ? -35.705 5.086 80.544 1.00 33.75 703 ARG A C 1
ATOM 5592 O O . ARG A 1 703 ? -36.022 3.965 80.170 1.00 33.75 703 ARG A O 1
ATOM 5599 N N . GLU A 1 704 ? -35.593 5.425 81.822 1.00 32.91 704 GLU A N 1
ATOM 5600 C CA . GLU A 1 704 ? -35.999 4.552 82.922 1.00 32.91 704 GLU A CA 1
ATOM 5601 C C . GLU A 1 704 ? -37.370 5.046 83.410 1.00 32.91 704 GLU A C 1
ATOM 5603 O O . GLU A 1 704 ? -37.474 6.119 84.003 1.00 32.91 704 GLU A O 1
ATOM 5608 N N . ASP A 1 705 ? -38.440 4.323 83.075 1.00 33.44 705 ASP A N 1
ATOM 5609 C CA . ASP A 1 705 ? -39.782 4.603 83.594 1.00 33.44 705 ASP A CA 1
ATOM 5610 C C . ASP A 1 705 ? -39.991 3.723 84.838 1.00 33.44 705 ASP A C 1
ATOM 5612 O O . ASP A 1 705 ? -40.233 2.526 84.729 1.00 33.44 705 ASP A O 1
ATOM 5616 N N . ASN A 1 706 ? -39.889 4.322 86.027 1.00 37.88 706 ASN A N 1
ATOM 5617 C CA . ASN A 1 706 ? -40.327 3.702 87.280 1.00 37.88 706 ASN A CA 1
ATOM 5618 C C . ASN A 1 706 ? -41.682 4.305 87.693 1.00 37.88 706 ASN A C 1
ATOM 5620 O O . ASN A 1 706 ? -41.937 5.483 87.429 1.00 37.88 706 ASN A O 1
ATOM 5624 N N . ASP A 1 707 ? -42.510 3.542 88.419 1.00 35.75 707 ASP A N 1
ATOM 5625 C CA . ASP A 1 707 ? -43.869 3.906 88.887 1.00 35.75 707 ASP A CA 1
ATOM 5626 C C . ASP A 1 707 ? -43.966 5.181 89.774 1.00 35.75 707 ASP A C 1
ATOM 5628 O O . ASP A 1 707 ? -45.030 5.497 90.307 1.00 35.75 707 ASP A O 1
ATOM 5632 N N . LEU A 1 708 ? -42.882 5.949 89.940 1.00 33.72 708 LEU A N 1
ATOM 5633 C CA . LEU A 1 708 ? -42.811 7.163 90.764 1.00 33.72 708 LEU A CA 1
ATOM 5634 C C . LEU A 1 708 ? -42.353 8.441 90.023 1.00 33.72 708 LEU A C 1
ATOM 5636 O O . LEU A 1 708 ? -42.213 9.480 90.666 1.00 33.72 708 LEU A O 1
ATOM 5640 N N . GLY A 1 709 ? -42.211 8.421 88.692 1.00 32.84 709 GLY A N 1
ATOM 5641 C CA . GLY A 1 709 ? -41.973 9.620 87.868 1.00 32.84 709 GLY A CA 1
ATOM 5642 C C . GLY A 1 709 ? -40.648 9.609 87.095 1.00 32.84 709 GLY A C 1
ATOM 5643 O O . GLY A 1 709 ? -39.648 9.071 87.556 1.00 32.84 709 GLY A O 1
ATOM 5644 N N . SER A 1 710 ? -40.661 10.201 85.895 1.00 29.58 710 SER A N 1
ATOM 5645 C CA . SER A 1 710 ? -39.558 10.192 84.925 1.00 29.58 710 SER A CA 1
ATOM 5646 C C . SER A 1 710 ? -38.510 11.282 85.202 1.00 29.58 710 SER A C 1
ATOM 5648 O O . SER A 1 710 ? -38.833 12.469 85.108 1.00 29.58 710 SER A O 1
ATOM 5650 N N . GLU A 1 711 ? -37.252 10.902 85.435 1.00 30.59 711 GLU A N 1
ATOM 5651 C CA . GLU A 1 711 ? -36.090 11.807 85.418 1.00 30.59 711 GLU A CA 1
ATOM 5652 C C . GLU A 1 711 ? -35.144 11.467 84.256 1.00 30.59 711 GLU A C 1
ATOM 5654 O O . GLU A 1 711 ? -34.839 10.306 83.989 1.00 30.59 711 GLU A O 1
ATOM 5659 N N . TRP A 1 712 ? -34.653 12.499 83.563 1.00 32.16 712 TRP A N 1
ATOM 5660 C CA . TRP A 1 712 ? -33.576 12.371 82.579 1.00 32.16 712 TRP A CA 1
ATOM 5661 C C . TRP A 1 712 ? -32.233 12.370 83.314 1.00 32.16 712 TRP A C 1
ATOM 5663 O O . TRP A 1 712 ? -31.789 13.417 83.785 1.00 32.16 712 TRP A O 1
ATOM 5673 N N . ILE A 1 713 ? -31.564 11.220 83.403 1.00 33.12 713 ILE A N 1
ATOM 5674 C CA . ILE A 1 713 ? -30.224 11.146 83.996 1.00 33.12 713 ILE A CA 1
ATOM 5675 C C . ILE A 1 713 ? -29.200 11.602 82.950 1.00 33.12 713 ILE A C 1
ATOM 5677 O O . ILE A 1 713 ? -28.851 10.877 82.019 1.00 33.12 713 ILE A O 1
ATOM 5681 N N . GLY A 1 714 ? -28.731 12.841 83.093 1.00 27.17 714 GLY A N 1
ATOM 5682 C CA . GLY A 1 714 ? -27.623 13.386 82.320 1.00 27.17 714 GLY A CA 1
ATOM 5683 C C . GLY A 1 714 ? -26.275 13.021 82.941 1.00 27.17 714 GLY A C 1
ATOM 5684 O O . GLY A 1 714 ? -25.960 13.471 84.037 1.00 27.17 714 GLY A O 1
ATOM 5685 N N . GLY A 1 715 ? -25.458 12.277 82.193 1.00 32.50 715 GLY A N 1
ATOM 5686 C CA . GLY A 1 715 ? -24.017 12.163 82.419 1.00 32.50 715 GLY A CA 1
ATOM 5687 C C . GLY A 1 715 ? -23.584 10.984 83.289 1.00 32.50 715 GLY A C 1
ATOM 5688 O O . GLY A 1 715 ? -23.424 11.101 84.500 1.00 32.50 715 GLY A O 1
ATOM 5689 N N . THR A 1 716 ? -23.272 9.858 82.652 1.00 28.14 716 THR A N 1
ATOM 5690 C CA . THR A 1 716 ? -22.405 8.828 83.238 1.00 28.14 716 THR A CA 1
ATOM 5691 C C . THR A 1 716 ? -21.547 8.237 82.123 1.00 28.14 716 THR A C 1
ATOM 5693 O O . THR A 1 716 ? -22.065 7.833 81.083 1.00 28.14 716 THR A O 1
ATOM 5696 N N . GLN A 1 717 ? -20.222 8.252 82.301 1.00 30.09 717 GLN A N 1
ATOM 5697 C CA . GLN A 1 717 ? -19.280 7.638 81.364 1.00 30.09 717 GLN A CA 1
ATOM 5698 C C . GLN A 1 717 ? -19.538 6.128 81.316 1.00 30.09 717 GLN A C 1
ATOM 5700 O O . GLN A 1 717 ? -19.291 5.417 82.287 1.00 30.09 717 GLN A O 1
ATOM 5705 N N . CYS A 1 718 ? -20.058 5.651 80.187 1.00 30.09 718 CYS A N 1
ATOM 5706 C CA . CYS A 1 718 ? -20.258 4.233 79.921 1.00 30.09 718 CYS A CA 1
ATOM 5707 C C . CYS A 1 718 ? -18.968 3.655 79.326 1.00 30.09 718 CYS A C 1
ATOM 5709 O O . CYS A 1 718 ? -18.720 3.782 78.130 1.00 30.09 718 CYS A O 1
ATOM 5711 N N . GLY A 1 719 ? -18.135 3.039 80.163 1.00 28.69 719 GLY A N 1
ATOM 5712 C CA . GLY A 1 719 ? -17.064 2.151 79.714 1.00 28.69 719 GLY A CA 1
ATOM 5713 C C . GLY A 1 719 ? -17.618 0.738 79.545 1.00 28.69 719 GLY A C 1
ATOM 5714 O O . GLY A 1 719 ? -17.711 -0.002 80.518 1.00 28.69 719 GLY A O 1
ATOM 5715 N N . GLY A 1 720 ? -18.045 0.379 78.334 1.00 31.91 720 GLY A N 1
ATOM 5716 C CA . GLY A 1 720 ? -18.532 -0.969 78.024 1.00 31.91 720 GLY A CA 1
ATOM 5717 C C . GLY A 1 720 ? -19.269 -1.020 76.689 1.00 31.91 720 GLY A C 1
ATOM 5718 O O . GLY A 1 720 ? -20.367 -0.486 76.562 1.00 31.91 720 GLY A O 1
ATOM 5719 N N . GLY A 1 721 ? -18.651 -1.633 75.678 1.00 35.16 721 GLY A N 1
ATOM 5720 C CA . GLY A 1 721 ? -19.227 -1.773 74.342 1.00 35.16 721 GLY A CA 1
ATOM 5721 C C . GLY A 1 721 ? -20.182 -2.963 74.259 1.00 35.16 721 GLY A C 1
ATOM 5722 O O . GLY A 1 721 ? -19.793 -4.085 74.566 1.00 35.16 721 GLY A O 1
ATOM 5723 N N . ALA A 1 722 ? -21.413 -2.724 73.812 1.00 35.91 722 ALA A N 1
ATOM 5724 C CA . ALA A 1 722 ? -22.198 -3.754 73.143 1.00 35.91 722 ALA A CA 1
ATOM 5725 C C . ALA A 1 722 ? -21.782 -3.766 71.667 1.00 35.91 722 ALA A C 1
ATOM 5727 O O . ALA A 1 722 ? -21.691 -2.700 71.053 1.00 35.91 722 ALA A O 1
ATOM 5728 N N . TYR A 1 723 ? -21.535 -4.948 71.107 1.00 39.25 723 TYR A N 1
ATOM 5729 C CA . TYR A 1 723 ? -21.188 -5.100 69.696 1.00 39.25 723 TYR A CA 1
ATOM 5730 C C . TYR A 1 723 ? -22.372 -5.720 68.967 1.00 39.25 723 TYR A C 1
ATOM 5732 O O . TYR A 1 723 ? -22.868 -6.776 69.360 1.00 39.25 723 TYR A O 1
ATOM 5740 N N . ILE A 1 724 ? -22.827 -5.052 67.910 1.00 42.62 724 ILE A N 1
ATOM 5741 C CA . ILE A 1 724 ? -23.785 -5.620 66.965 1.00 42.62 724 ILE A CA 1
ATOM 5742 C C . ILE A 1 724 ? -22.975 -6.043 65.750 1.00 42.62 724 ILE A C 1
ATOM 5744 O O . ILE A 1 724 ? -22.443 -5.186 65.043 1.00 42.62 724 ILE A O 1
ATOM 5748 N N . LYS A 1 725 ? -22.880 -7.355 65.515 1.00 45.00 725 LYS A N 1
ATOM 5749 C CA . LYS A 1 725 ? -22.367 -7.874 64.249 1.00 45.00 725 LYS A CA 1
ATOM 5750 C C . LYS A 1 725 ? -23.523 -7.917 63.259 1.00 45.00 725 LYS A C 1
ATOM 5752 O O . LYS A 1 725 ? -24.510 -8.598 63.523 1.00 45.00 725 LYS A O 1
ATOM 5757 N N . VAL A 1 726 ? -23.395 -7.166 62.168 1.00 45.84 726 VAL A N 1
ATOM 5758 C CA . VAL A 1 726 ? -24.310 -7.201 61.021 1.00 45.84 726 VAL A CA 1
ATOM 5759 C C . VAL A 1 726 ? -23.546 -7.815 59.864 1.00 45.84 726 VAL A C 1
ATOM 5761 O O . VAL A 1 726 ? -22.574 -7.223 59.391 1.00 45.84 726 VAL A O 1
ATOM 5764 N N . LYS A 1 727 ? -23.962 -9.005 59.433 1.00 48.31 727 LYS A N 1
ATOM 5765 C CA . LYS A 1 727 ? -23.398 -9.662 58.251 1.00 48.31 727 LYS A CA 1
ATOM 5766 C C . LYS A 1 727 ? -24.354 -9.478 57.090 1.00 48.31 727 LYS A C 1
ATOM 5768 O O . LYS A 1 727 ? -25.499 -9.903 57.207 1.00 48.31 727 LYS A O 1
ATOM 5773 N N . VAL A 1 728 ? -23.897 -8.830 56.019 1.00 45.66 728 VAL A N 1
ATOM 5774 C CA . VAL A 1 728 ? -24.687 -8.650 54.797 1.00 45.66 728 VAL A CA 1
ATOM 5775 C C . VAL A 1 728 ? -24.206 -9.624 53.732 1.00 45.66 728 VAL A C 1
ATOM 5777 O O . VAL A 1 728 ? -23.079 -9.495 53.259 1.00 45.66 728 VAL A O 1
ATOM 5780 N N . HIS A 1 729 ? -25.054 -10.573 53.330 1.00 44.41 729 HIS A N 1
ATOM 5781 C CA . HIS A 1 729 ? -24.777 -11.412 52.159 1.00 44.41 729 HIS A CA 1
ATOM 5782 C C . HIS A 1 729 ? -25.407 -10.790 50.910 1.00 44.41 729 HIS A C 1
ATOM 5784 O O . HIS A 1 729 ? -26.605 -10.492 50.907 1.00 44.41 729 HIS A O 1
ATOM 5790 N N . ARG A 1 730 ? -24.612 -10.616 49.846 1.00 43.69 730 ARG A N 1
ATOM 5791 C CA . ARG A 1 730 ? -25.103 -10.311 48.492 1.00 43.69 730 ARG A CA 1
ATOM 5792 C C . ARG A 1 730 ? -25.233 -11.611 47.701 1.00 43.69 730 ARG A C 1
ATOM 5794 O O . ARG A 1 730 ? -24.237 -12.305 47.528 1.00 43.69 730 ARG A O 1
ATOM 5801 N N . ARG A 1 731 ? -26.435 -11.904 47.196 1.00 39.97 731 ARG A N 1
ATOM 5802 C CA . ARG A 1 731 ? -26.669 -12.949 46.186 1.00 39.97 731 ARG A CA 1
ATOM 5803 C C . ARG A 1 731 ? -27.216 -12.379 44.890 1.00 39.97 731 ARG A C 1
ATOM 5805 O O . ARG A 1 731 ? -28.172 -11.560 44.951 1.00 39.97 731 ARG A O 1
#